Protein AF-A0A842SWD6-F1 (afdb_monomer_lite)

Foldseek 3Di:
DDPDALLQLVVVVLVPDDLVRSCVVVVHDSVVSVVSVVVLVVCCVPPNNCVSCVVRVNNVVVVVVVVVVVVCVVVVHDPVRVVVVVVVVVVCVVVVNPDPVVVVCVVVVVCVVVVHDPVRVVVVVVVQVVCCVVVVDDPVVVVVVVVVVVVVVVVVVVVVVVVVVVVVVVVVVVVVVCVVVVHDPVNVVVVVVVQVVCVVVVHHPVNVVVVVVVLVVCVVVVDDPVVVVVVVVVVVVVVVVVVVVVVVVVVVVVVVVVVVVVVVVVVVVVVVVVVVVVVVVVCVVVVNDPVNVVVVLVVLQVVCVVVVHDSVRSVVVVVVCVVPVPDLPPDVNVVVVVVVVVVVVVVVVVVVVVVVVVVVVVVVVVVVVVVVVVVVCVVVVNDPVNVVVVVVVCVVVVNDPVVVVVVVVVVVVVVVVVVVVVVVVVVVVVVVVVVVVVVVVVVVVVVVVVVVVVVVVVVVVVVVVVVVVVVVVLVCQCPVCPHHPVVVVVVVVVVVVVVVVVVVVVVVVVVVVVVVVVVVVVVVVVVVVVVVVVVVVVVVVVVVPCVLQVLVVCVVVVHDDDPLSVLSSVLVVLVVVLVVCVVPHDNVVSVVSVVVSVVSVVVSVVVVD

Sequence (609 aa):
MTRVSHAQALQLLLSGHTITEVADMLGVSRTLVYNRRKDFIECAEREGISVAAEQYDLDETFDDLMELSRLLKINELSVRDAKRGAELVAVMEEAEVKDPEDFMSVVIGEAQKRDLSGEEVTKYAKVLKEVEAETGKSYSQLLEEIKDYEEKHKDLEKTTILLEEQVHAVRSELEKSLDDAEVTKERLEDYISIRDNLRDYGISFEELEQLENVLSNVNDIGHDTVEIIDFYGQSKALQESLESNTKKNERLKERNEALLKENTELEEKLEQNLELRTAVKSHLEAGIEAGEVLDIVKTVKNMGEVLDLDERAAINRFITDVKTEYNERSGFTFQIRELKEIQRVLKEKNSLMKERLEVLEEVLDDRNRAVESLRRLEVLGVQDSELIEWKELLEEQEYDITSFRAEVIKLGSMYELVEEKTSYISELEARENQLESSIQELKNRISALQATLDILRESIESETEKIRAVVDDFERYFTSPETGFKSRSRRIVDDIVANLTIILQETRSEWDEDLEALENTVEKVLQETDRILANAYSGGRLVGRFHSLEPIFKLLREEPVQKTEALIGVLTMLAYIKIWLGKNYSNELAESCDIVIERLTRDLGEFYQ

Secondary structure (DSSP, 8-state):
-----HHHHHHHHHTT--HHHHHHHHT--HHHHHHHHHHHHHHHHHH-HHHHHHHTT-HHHHHHHHHHHHHHHHTT--HHHHHHHHHHHHHHHHTT-S-HHHHHHHHHHHHHHTT--HHHHHHHHHHHHHHHHHH---HHHHHHHHHHHHHHHHHHHHHHHHHHHHHHHHHHHHHHHHHHTT--HHHHHHHHHHHHHHHHTT--GGGHHHHHHHHHHHHHTT--HHHHHHHHHHHHHHHHHHHHHHHHHHHHHHHHHHHHHHHHHHHHHHHHHHHHHHHHHHHHHTT--HHHHHHHHHHHHHHHHHTT--HHHHHHHHHHHHHHTS-TTTSHHHHHHHHHHHHHHHHHHHHHHHHHHHHHHHHHHHHHHHHHHHHHHHHTT--HHHHHHHHHHHHHTT--HHHHHHHHHHHHHHHHHHHHHHHHHHHHHHHHHHHHHHHHHHHHHHHHHHHHHHHHHHHHHHHHHHHHHHHHHHHHHHH-TTTSHHHHHHHHHHHHHHHHHHHHHHHHHHHHHHHHHHHHHHHHHHHHHHHHHHHHHHHHHHTSSSGGGHHHHHHHTT----HHHHHHHHHHHHHHHHHHHHHHS-HHHHHHHHHHHHHHHHHHHHT--

Structure (mmCIF, N/CA/C/O backbone):
data_AF-A0A842SWD6-F1
#
_entry.id   AF-A0A842SWD6-F1
#
loop_
_atom_site.group_PDB
_atom_site.id
_atom_site.type_symbol
_atom_site.label_atom_id
_atom_site.label_alt_id
_atom_site.label_comp_id
_atom_site.label_asym_id
_atom_site.label_entity_id
_atom_site.label_seq_id
_atom_site.pdbx_PDB_ins_code
_atom_site.Cartn_x
_atom_site.Cartn_y
_atom_site.Cartn_z
_atom_site.occupancy
_atom_site.B_iso_or_equiv
_atom_site.auth_seq_id
_atom_site.auth_comp_id
_atom_site.auth_asym_id
_atom_site.auth_atom_id
_atom_site.pdbx_PDB_model_num
ATOM 1 N N . MET A 1 1 ? -55.362 -32.159 61.800 1.00 51.50 1 MET A N 1
ATOM 2 C CA . MET A 1 1 ? -54.518 -30.956 61.944 1.00 51.50 1 MET A CA 1
ATOM 3 C C . MET A 1 1 ? -53.283 -31.360 62.724 1.00 51.50 1 MET A C 1
ATOM 5 O O . MET A 1 1 ? -53.363 -31.550 63.932 1.00 51.50 1 MET A O 1
ATOM 9 N N . THR A 1 2 ? -52.194 -31.627 62.015 1.00 51.25 2 THR A N 1
ATOM 10 C CA . THR A 1 2 ? -50.876 -31.926 62.583 1.00 51.25 2 THR A CA 1
ATOM 11 C C . THR A 1 2 ? -50.412 -30.717 63.396 1.00 51.25 2 THR A C 1
ATOM 13 O O . THR A 1 2 ? -50.394 -29.595 62.894 1.00 51.25 2 THR A O 1
ATOM 16 N N . ARG A 1 3 ? -50.123 -30.911 64.688 1.00 69.50 3 ARG A N 1
ATOM 17 C CA . ARG A 1 3 ? -49.541 -29.860 65.532 1.00 69.50 3 ARG A CA 1
ATOM 18 C C . ARG A 1 3 ? -48.086 -29.685 65.105 1.00 69.50 3 ARG A C 1
ATOM 20 O O . ARG A 1 3 ? -47.245 -30.474 65.510 1.00 69.50 3 ARG A O 1
ATOM 27 N N . VAL A 1 4 ? -47.820 -28.683 64.276 1.00 79.75 4 VAL A N 1
ATOM 28 C CA . VAL A 1 4 ? -46.454 -28.247 63.963 1.00 79.75 4 VAL A CA 1
ATOM 29 C C . VAL A 1 4 ? -45.807 -27.741 65.251 1.00 79.75 4 VAL A C 1
ATOM 31 O O . VAL A 1 4 ? -46.389 -26.890 65.939 1.00 79.75 4 VAL A O 1
ATOM 34 N N . SER A 1 5 ? -44.655 -28.309 65.617 1.00 86.69 5 SER A N 1
ATOM 35 C CA . SER A 1 5 ? -43.948 -27.921 66.840 1.00 86.69 5 SER A CA 1
ATOM 36 C C . SER A 1 5 ? -43.297 -26.542 66.673 1.00 86.69 5 SER A C 1
ATOM 38 O O . SER A 1 5 ? -42.984 -26.117 65.560 1.00 86.69 5 SER A O 1
ATOM 40 N N . HIS A 1 6 ? -43.119 -25.816 67.782 1.00 86.00 6 HIS A N 1
ATOM 41 C CA . HIS A 1 6 ? -42.358 -24.560 67.784 1.00 86.00 6 HIS A CA 1
ATOM 42 C C . HIS A 1 6 ? -40.943 -24.773 67.231 1.00 86.00 6 HIS A C 1
ATOM 44 O O . HIS A 1 6 ? -40.514 -24.013 66.366 1.00 86.00 6 HIS A O 1
ATOM 50 N N . ALA A 1 7 ? -40.284 -25.838 67.695 1.00 89.19 7 ALA A N 1
ATOM 51 C CA . ALA A 1 7 ? -38.932 -26.216 67.310 1.00 89.19 7 ALA A CA 1
ATOM 52 C C . ALA A 1 7 ? -38.789 -26.365 65.789 1.00 89.19 7 ALA A C 1
ATOM 54 O O . ALA A 1 7 ? -37.935 -25.727 65.192 1.00 89.19 7 ALA A O 1
ATOM 55 N N . GLN A 1 8 ? -39.699 -27.092 65.128 1.00 90.75 8 GLN A N 1
ATOM 56 C CA . GLN A 1 8 ? -39.644 -27.319 63.676 1.00 90.75 8 GLN A CA 1
ATOM 57 C C . GLN A 1 8 ? -39.716 -26.023 62.859 1.00 90.75 8 GLN A C 1
ATOM 59 O O . GLN A 1 8 ? -38.985 -25.858 61.885 1.00 90.75 8 GLN A O 1
ATOM 64 N N . ALA A 1 9 ? -40.596 -25.094 63.246 1.00 90.75 9 ALA A N 1
ATOM 65 C CA . ALA A 1 9 ? -40.714 -23.814 62.553 1.00 90.75 9 ALA A CA 1
ATOM 66 C C . ALA A 1 9 ? -39.470 -22.937 62.757 1.00 90.75 9 ALA A C 1
ATOM 68 O O . ALA A 1 9 ? -39.031 -22.275 61.822 1.00 90.75 9 ALA A O 1
ATOM 69 N N . LEU A 1 10 ? -38.903 -22.935 63.965 1.00 92.06 10 LEU A N 1
ATOM 70 C CA . LEU A 1 10 ? -37.714 -22.148 64.289 1.00 92.06 10 LEU A CA 1
ATOM 71 C C . LEU A 1 10 ? -36.443 -22.737 63.667 1.00 92.06 10 LEU A C 1
ATOM 73 O O . LEU A 1 10 ? -35.631 -21.979 63.149 1.00 92.06 10 LEU A O 1
ATOM 77 N N . GLN A 1 11 ? -36.309 -24.062 63.634 1.00 90.31 11 GLN A N 1
ATOM 78 C CA . GLN A 1 11 ? -35.175 -24.752 63.026 1.00 90.31 11 GLN A CA 1
ATOM 79 C C . GLN A 1 11 ? -35.093 -24.452 61.526 1.00 90.31 11 GLN A C 1
ATOM 81 O O . GLN A 1 11 ? -34.047 -24.031 61.049 1.00 90.31 11 GLN A O 1
ATOM 86 N N . LEU A 1 12 ? -36.217 -24.526 60.799 1.00 90.50 12 LEU A N 1
ATOM 87 C CA . LEU A 1 12 ? -36.246 -24.161 59.377 1.00 90.50 12 LEU A CA 1
ATOM 88 C C . LEU A 1 12 ? -35.916 -22.678 59.135 1.00 90.50 12 LEU A C 1
ATOM 90 O O . LEU A 1 12 ? -35.254 -22.353 58.151 1.00 90.50 12 LEU A O 1
ATOM 94 N N . LEU A 1 13 ? -36.340 -21.775 60.026 1.00 89.69 13 LEU A N 1
ATOM 95 C CA . LEU A 1 13 ? -35.964 -20.358 59.941 1.00 89.69 13 LEU A CA 1
ATOM 96 C C . LEU A 1 13 ? -34.459 -20.152 60.175 1.00 89.69 13 LEU A C 1
ATOM 98 O O . LEU A 1 13 ? -33.843 -19.345 59.482 1.00 89.69 13 LEU A O 1
ATOM 102 N N . LEU A 1 14 ? -33.865 -20.873 61.130 1.00 87.00 14 LEU A N 1
ATOM 103 C CA . LEU A 1 14 ? -32.426 -20.825 61.413 1.00 87.00 14 LEU A CA 1
ATOM 104 C C . LEU A 1 14 ? -31.590 -21.456 60.292 1.00 87.00 14 LEU A C 1
ATOM 106 O O . LEU A 1 14 ? -30.485 -20.991 60.034 1.00 87.00 14 LEU A O 1
ATOM 110 N N . SER A 1 15 ? -32.141 -22.426 59.557 1.00 84.75 15 SER A N 1
ATOM 111 C CA . SER A 1 15 ? -31.543 -22.974 58.330 1.00 84.75 15 SER A CA 1
ATOM 112 C C . SER A 1 15 ? -31.596 -22.018 57.127 1.00 84.75 15 SER A C 1
ATOM 114 O O . SER A 1 15 ? -31.130 -22.372 56.049 1.00 84.75 15 SER A O 1
ATOM 116 N N . GLY A 1 16 ? -32.147 -20.808 57.287 1.00 86.19 16 GLY A N 1
ATOM 117 C CA . GLY A 1 16 ? -32.142 -19.762 56.260 1.00 86.19 16 GLY A CA 1
ATOM 118 C C . GLY A 1 16 ? -33.404 -19.683 55.399 1.00 86.19 16 GLY A C 1
ATOM 119 O O . GLY A 1 16 ? -33.465 -18.835 54.509 1.00 86.19 16 GLY A O 1
ATOM 120 N N . HIS A 1 17 ? -34.427 -20.501 55.666 1.00 90.88 17 HIS A N 1
ATOM 121 C CA . HIS A 1 17 ? -35.691 -20.419 54.936 1.00 90.88 17 HIS A CA 1
ATOM 122 C C . HIS A 1 17 ? -36.494 -19.177 55.322 1.00 90.88 17 HIS A C 1
ATOM 124 O O . HIS A 1 17 ? -36.573 -18.773 56.486 1.00 90.88 17 HIS A O 1
ATOM 130 N N . THR A 1 18 ? -37.157 -18.574 54.341 1.00 92.75 18 THR A N 1
ATOM 131 C CA . THR A 1 18 ? -38.044 -17.436 54.587 1.00 92.75 18 THR A CA 1
ATOM 132 C C . THR A 1 18 ? -39.319 -17.877 55.308 1.00 92.75 18 THR A C 1
ATOM 134 O O . THR A 1 18 ? -39.769 -19.014 55.195 1.00 92.75 18 THR A O 1
ATOM 137 N N . ILE A 1 19 ? -39.989 -16.948 56.000 1.00 90.44 19 ILE A N 1
ATOM 138 C CA . ILE A 1 19 ? -41.281 -17.213 56.669 1.00 90.44 19 ILE A CA 1
ATOM 139 C C . ILE A 1 19 ? -42.306 -17.836 55.706 1.00 90.44 19 ILE A C 1
ATOM 141 O O . ILE A 1 19 ? -43.120 -18.660 56.119 1.00 90.44 19 ILE A O 1
ATOM 145 N N . THR A 1 20 ? -42.274 -17.436 54.433 1.00 92.75 20 THR A N 1
ATOM 146 C CA . THR A 1 20 ? -43.149 -17.977 53.390 1.00 92.75 20 THR A CA 1
ATOM 147 C C . THR A 1 20 ? -42.819 -19.434 53.083 1.00 92.75 20 THR A C 1
ATOM 149 O O . THR A 1 20 ? -43.714 -20.267 53.148 1.00 92.75 20 THR A O 1
ATOM 152 N N . GLU A 1 21 ? -41.549 -19.750 52.828 1.00 92.69 21 GLU A N 1
ATOM 153 C CA . GLU A 1 21 ? -41.100 -21.117 52.531 1.00 92.69 21 GLU A CA 1
ATOM 154 C C . GLU A 1 21 ? -41.374 -22.063 53.700 1.00 92.69 21 GLU A C 1
ATOM 156 O O . GLU A 1 21 ? -41.875 -23.163 53.501 1.00 92.69 21 GLU A O 1
ATOM 161 N N . VAL A 1 22 ? -41.122 -21.617 54.934 1.00 93.06 22 VAL A N 1
ATOM 162 C CA . VAL A 1 22 ? -41.421 -22.397 56.144 1.00 93.06 22 VAL A CA 1
ATOM 163 C C . VAL A 1 22 ? -42.921 -22.645 56.294 1.00 93.06 22 VAL A C 1
ATOM 165 O O . VAL A 1 22 ? -43.332 -23.751 56.645 1.00 93.06 22 VAL A O 1
ATOM 168 N N . ALA A 1 23 ? -43.756 -21.641 56.014 1.00 92.25 23 ALA A N 1
ATOM 169 C CA . ALA A 1 23 ? -45.207 -21.794 56.057 1.00 92.25 23 ALA A CA 1
ATOM 170 C C . ALA A 1 23 ? -45.705 -22.817 55.024 1.00 92.25 23 ALA A C 1
ATOM 172 O O . ALA A 1 23 ? -46.533 -23.666 55.363 1.00 92.25 23 ALA A O 1
A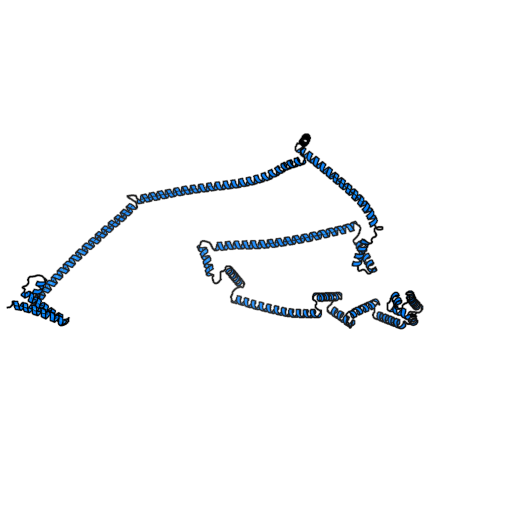TOM 173 N N . ASP A 1 24 ? -45.154 -22.775 53.809 1.00 92.50 24 ASP A N 1
ATOM 174 C CA . ASP A 1 24 ? -45.498 -23.689 52.720 1.00 92.50 24 ASP A CA 1
ATOM 175 C C . ASP A 1 24 ? -44.999 -25.120 53.006 1.00 92.50 24 ASP A C 1
ATOM 177 O O . ASP A 1 24 ? -45.774 -26.070 52.888 1.00 92.50 24 ASP A O 1
ATOM 181 N N . MET A 1 25 ? -43.756 -25.282 53.481 1.00 93.50 25 MET A N 1
ATOM 182 C CA . MET A 1 25 ? -43.168 -26.581 53.848 1.00 93.50 25 MET A CA 1
ATOM 183 C C . MET A 1 25 ? -43.916 -27.276 54.992 1.00 93.50 25 MET A C 1
ATOM 185 O O . MET A 1 25 ? -44.077 -28.496 54.982 1.00 93.50 25 MET A O 1
ATOM 189 N N . LEU A 1 26 ? -44.386 -26.513 55.984 1.00 93.38 26 LEU A N 1
ATOM 190 C CA . LEU A 1 26 ? -45.081 -27.053 57.158 1.00 93.38 26 LEU A CA 1
ATOM 191 C C . LEU A 1 26 ? -46.610 -27.108 56.990 1.00 93.38 26 LEU A C 1
ATOM 193 O O . LEU A 1 26 ? -47.302 -27.635 57.865 1.00 93.38 26 LEU A O 1
ATOM 197 N N . GLY A 1 27 ? -47.155 -26.565 55.895 1.00 92.38 27 GLY A N 1
ATOM 198 C CA . GLY A 1 27 ? -48.597 -26.501 55.643 1.00 92.38 27 GLY A CA 1
ATOM 199 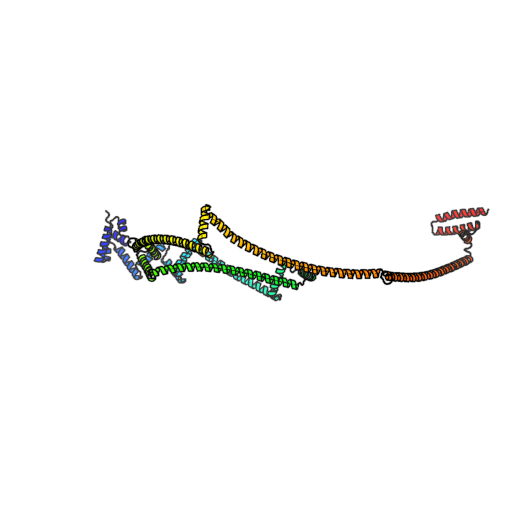C C . GLY A 1 27 ? -49.359 -25.643 56.662 1.00 92.38 27 GLY A C 1
ATOM 200 O O . GLY A 1 27 ? -50.463 -26.004 57.079 1.00 92.38 27 GLY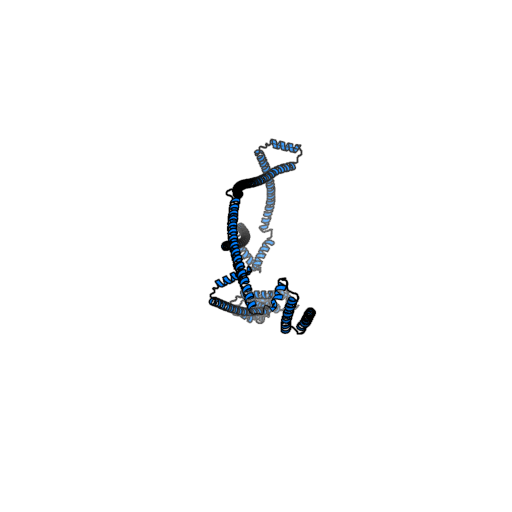 A O 1
ATOM 201 N N . VAL A 1 28 ? -48.768 -24.528 57.104 1.00 93.31 28 VAL A N 1
ATOM 202 C CA . VAL A 1 28 ? -49.330 -23.615 58.118 1.00 93.31 28 VAL A CA 1
ATOM 203 C C . VAL A 1 28 ? -49.445 -22.182 57.602 1.00 93.31 28 VAL A C 1
ATOM 205 O O . VAL A 1 28 ? -48.941 -21.837 56.542 1.00 93.31 28 VAL A O 1
ATOM 208 N N . SER A 1 29 ? -50.119 -21.304 58.350 1.00 93.62 29 SER A N 1
ATOM 209 C CA . SER A 1 29 ? -50.189 -19.890 57.973 1.00 93.62 29 SER A CA 1
ATOM 210 C C . SER A 1 29 ? -48.869 -19.164 58.257 1.00 93.62 29 SER A C 1
ATOM 212 O O . SER A 1 29 ? -48.218 -19.392 59.278 1.00 93.62 29 SER A O 1
ATOM 214 N N . ARG A 1 30 ? -48.515 -18.199 57.399 1.00 94.06 30 ARG A N 1
ATOM 215 C CA . ARG A 1 30 ? -47.364 -17.298 57.611 1.00 94.06 30 ARG A CA 1
ATOM 216 C C . ARG A 1 30 ? -47.441 -16.566 58.951 1.00 94.06 30 ARG A C 1
ATOM 218 O O . ARG A 1 30 ? -46.427 -16.377 59.612 1.00 94.06 30 ARG A O 1
ATOM 225 N N . THR A 1 31 ? -48.652 -16.197 59.376 1.00 93.00 31 THR A N 1
ATOM 226 C CA . THR A 1 31 ? -48.907 -15.579 60.685 1.00 93.00 31 THR A CA 1
ATOM 227 C C . THR A 1 31 ? -48.502 -16.496 61.833 1.00 93.00 31 THR A C 1
ATOM 229 O O . THR A 1 31 ? -47.949 -16.016 62.816 1.00 93.00 31 THR A O 1
ATOM 232 N N . LEU A 1 32 ? -48.737 -17.809 61.714 1.00 90.94 32 LEU A N 1
ATOM 233 C CA . LEU A 1 32 ? -48.304 -18.759 62.732 1.00 90.94 32 LEU A CA 1
ATOM 234 C C . LEU A 1 32 ? -46.775 -18.787 62.814 1.00 90.94 32 LEU A C 1
ATOM 236 O O . LEU A 1 32 ? -46.245 -18.586 63.896 1.00 90.94 32 LEU A O 1
ATOM 240 N N . VAL A 1 33 ? -46.069 -18.953 61.691 1.00 92.50 33 VAL A N 1
ATOM 241 C CA . VAL A 1 33 ? -44.590 -18.959 61.656 1.00 92.50 33 VAL A CA 1
ATOM 242 C C . VAL A 1 33 ? -44.010 -17.650 62.209 1.00 92.50 33 VAL A C 1
ATOM 244 O O . VAL A 1 33 ? -43.080 -17.674 63.013 1.00 92.50 33 VAL A O 1
ATOM 247 N N . TYR A 1 34 ? -44.602 -16.508 61.848 1.00 93.88 34 TYR A N 1
ATOM 248 C CA . TYR A 1 34 ? -44.218 -15.199 62.377 1.00 93.88 34 TYR A CA 1
ATOM 249 C C . TYR A 1 34 ? -44.384 -15.113 63.898 1.00 93.88 34 TYR A C 1
ATOM 251 O O . TYR A 1 34 ? -43.458 -14.689 64.585 1.00 93.88 34 TYR A O 1
ATOM 259 N N . ASN A 1 35 ? -45.532 -15.544 64.432 1.00 92.44 35 ASN A N 1
ATOM 260 C CA . ASN A 1 35 ? -45.774 -15.539 65.875 1.00 92.44 35 ASN A CA 1
ATOM 261 C C . ASN A 1 35 ? -44.784 -16.454 66.598 1.00 92.44 35 ASN A C 1
ATOM 263 O O . ASN A 1 35 ? -44.198 -16.039 67.583 1.00 92.44 35 ASN A O 1
ATOM 267 N N . ARG A 1 36 ? -44.504 -17.645 66.057 1.00 92.44 36 ARG A N 1
ATOM 268 C CA . ARG A 1 36 ? -43.525 -18.581 66.633 1.00 92.44 36 ARG A CA 1
ATOM 269 C C . ARG A 1 36 ? -42.117 -17.970 66.704 1.00 92.44 36 ARG A C 1
ATOM 271 O O . ARG A 1 36 ? -41.463 -18.091 67.734 1.00 92.44 36 ARG A O 1
ATOM 278 N N . ARG A 1 37 ? -41.676 -17.270 65.648 1.00 93.75 37 ARG A N 1
ATOM 279 C CA . ARG A 1 37 ? -40.420 -16.493 65.637 1.00 93.75 37 ARG A CA 1
ATOM 280 C C . ARG A 1 37 ? -40.438 -15.369 66.670 1.00 93.75 37 ARG A C 1
ATOM 282 O O . ARG A 1 37 ? -39.451 -15.158 67.365 1.00 93.75 37 ARG A O 1
ATOM 289 N N . LYS A 1 38 ? -41.546 -14.633 66.743 1.00 94.38 38 LYS A N 1
ATOM 290 C CA . LYS A 1 38 ? -41.716 -13.520 67.675 1.00 94.38 38 LYS A CA 1
ATOM 291 C C . LYS A 1 38 ? -41.654 -13.999 69.130 1.00 94.38 38 LYS A C 1
ATOM 293 O O . LYS A 1 38 ? -40.914 -13.413 69.907 1.00 94.38 38 LYS A O 1
ATOM 298 N N . ASP A 1 39 ? -42.347 -15.087 69.460 1.00 93.88 39 ASP A N 1
ATOM 299 C CA . ASP A 1 39 ? -42.360 -15.690 70.798 1.00 93.88 39 ASP A CA 1
ATOM 300 C C . ASP A 1 39 ? -40.949 -16.129 71.237 1.00 93.88 39 ASP A C 1
ATOM 302 O O . ASP A 1 39 ? -40.580 -15.981 72.403 1.00 93.88 39 ASP A O 1
ATOM 306 N N . PHE A 1 40 ? -40.140 -16.641 70.299 1.00 94.12 40 PHE A N 1
ATOM 307 C CA . PHE A 1 40 ? -38.735 -16.976 70.548 1.00 94.12 40 PHE A CA 1
ATOM 308 C C . PHE A 1 40 ? -37.889 -15.730 70.833 1.00 94.12 40 PHE A C 1
ATOM 310 O O . PHE A 1 40 ? -37.151 -15.708 71.813 1.00 94.12 40 PHE A O 1
ATOM 317 N N . ILE A 1 41 ? -38.021 -14.676 70.019 1.00 93.31 41 ILE A N 1
ATOM 318 C CA . ILE A 1 41 ? -37.285 -13.414 70.208 1.00 93.31 41 ILE A CA 1
ATOM 319 C C . ILE A 1 41 ? -37.648 -12.769 71.550 1.00 93.31 41 ILE A C 1
ATOM 321 O O . ILE A 1 41 ? -36.754 -12.405 72.306 1.00 93.31 41 ILE A O 1
ATOM 325 N N . GLU A 1 42 ? -38.939 -12.678 71.880 1.00 93.44 42 GLU A N 1
ATOM 326 C CA . GLU A 1 42 ? -39.396 -12.095 73.150 1.00 93.44 42 GLU A CA 1
ATOM 327 C C . GLU A 1 42 ? -38.873 -12.882 74.363 1.00 93.44 42 GLU A C 1
ATOM 329 O O . GLU A 1 42 ? -38.508 -12.296 75.382 1.00 93.44 42 GLU A O 1
ATOM 334 N N . CYS A 1 43 ? -38.801 -14.212 74.258 1.00 92.38 43 CYS A N 1
ATOM 335 C CA . CYS A 1 43 ? -38.194 -15.059 75.281 1.00 92.38 43 CYS A CA 1
ATOM 336 C C . CYS A 1 43 ? -36.676 -14.826 75.386 1.00 92.38 43 CYS A C 1
ATOM 338 O O . CYS A 1 43 ? -36.171 -14.610 76.487 1.00 92.38 43 CYS A O 1
ATOM 340 N N . ALA A 1 44 ? -35.964 -14.777 74.256 1.00 91.44 44 ALA A N 1
ATOM 341 C CA . ALA A 1 44 ? -34.523 -14.539 74.216 1.00 91.44 44 ALA A CA 1
ATOM 342 C C . ALA A 1 44 ? -34.132 -13.158 74.771 1.00 91.44 44 ALA A C 1
ATOM 344 O O . ALA A 1 44 ? -33.123 -13.041 75.463 1.00 91.44 44 ALA A O 1
ATOM 345 N N . GLU A 1 45 ? -34.934 -12.121 74.516 1.00 91.62 45 GLU A N 1
ATOM 346 C CA . GLU A 1 45 ? -34.734 -10.775 75.071 1.00 91.62 45 GLU A CA 1
ATOM 347 C C . GLU A 1 45 ? -35.001 -10.720 76.581 1.00 91.62 45 GLU A C 1
ATOM 349 O O . GLU A 1 45 ? -34.306 -10.006 77.307 1.00 91.62 45 GLU A O 1
ATOM 354 N N . ARG A 1 46 ? -36.003 -11.467 77.066 1.00 94.38 46 ARG A N 1
ATOM 355 C CA . ARG A 1 46 ? -36.406 -11.460 78.479 1.00 94.38 46 ARG A CA 1
ATOM 356 C C . ARG A 1 46 ? -35.492 -12.301 79.367 1.00 94.38 46 ARG A C 1
ATOM 358 O O . ARG A 1 46 ? -35.181 -11.883 80.479 1.00 94.38 46 ARG A O 1
ATOM 365 N N . GLU A 1 47 ? -35.127 -13.493 78.911 1.00 93.38 47 GLU A N 1
ATOM 366 C CA . GLU A 1 47 ? -34.499 -14.540 79.735 1.00 93.38 47 GLU A CA 1
ATOM 367 C C . GLU A 1 47 ? -33.087 -14.904 79.263 1.00 93.38 47 GLU A C 1
ATOM 369 O O . GLU A 1 47 ? -32.350 -15.587 79.972 1.00 93.38 47 GLU A O 1
ATOM 374 N N . GLY A 1 48 ? -32.674 -14.387 78.105 1.00 90.31 48 GLY A N 1
ATOM 375 C CA . GLY A 1 48 ? -31.415 -14.720 77.456 1.00 90.31 48 GLY A CA 1
ATOM 376 C C . GLY A 1 48 ? -31.583 -15.812 76.400 1.00 90.31 48 GLY A C 1
ATOM 377 O O . GLY A 1 48 ? -32.423 -16.704 76.502 1.00 90.31 48 GLY A O 1
ATOM 378 N N . ILE A 1 49 ? -30.741 -15.749 75.368 1.00 90.19 49 ILE A N 1
ATOM 379 C CA . ILE A 1 49 ? -30.835 -16.623 74.192 1.00 90.19 49 ILE A CA 1
ATOM 380 C C . ILE A 1 49 ? -30.603 -18.110 74.510 1.00 90.19 49 ILE A C 1
ATOM 382 O O . ILE A 1 49 ? -31.216 -18.959 73.877 1.00 90.19 49 ILE A O 1
ATOM 386 N N . SER A 1 50 ? -29.789 -18.423 75.524 1.00 89.62 50 SER A N 1
ATOM 387 C CA . SER A 1 50 ? -29.530 -19.803 75.964 1.00 89.62 50 SER A CA 1
ATOM 388 C C . SER A 1 50 ? -30.760 -20.434 76.627 1.00 89.62 50 SER A C 1
ATOM 390 O O . SER A 1 50 ? -31.112 -21.561 76.298 1.00 89.62 50 SER A O 1
ATOM 392 N N . VAL A 1 51 ? -31.469 -19.683 77.480 1.00 90.75 51 VAL A N 1
ATOM 393 C CA . VAL A 1 51 ? -32.712 -20.145 78.124 1.00 90.75 51 VAL A CA 1
ATOM 394 C C . VAL A 1 51 ? -33.827 -20.297 77.089 1.00 90.75 51 VAL A C 1
ATOM 396 O O . VAL A 1 51 ? -34.577 -21.269 77.116 1.00 90.75 51 VAL A O 1
ATOM 399 N N . ALA A 1 52 ? -33.902 -19.376 76.123 1.00 91.38 52 ALA A N 1
ATOM 400 C CA . ALA A 1 52 ? -34.836 -19.489 75.009 1.00 91.38 52 ALA A CA 1
ATOM 401 C C . ALA A 1 52 ? -34.532 -20.701 74.112 1.00 91.38 52 ALA A C 1
ATOM 403 O O . ALA A 1 52 ? -35.457 -21.392 73.696 1.00 91.38 52 ALA A O 1
ATOM 404 N N . ALA A 1 53 ? -33.261 -20.989 73.820 1.00 90.94 53 ALA A N 1
ATOM 405 C CA . ALA A 1 53 ? -32.885 -22.164 73.038 1.00 90.94 53 ALA A CA 1
ATOM 406 C C . ALA A 1 53 ? -33.332 -23.465 73.725 1.00 90.94 53 ALA A C 1
ATOM 408 O O . ALA A 1 53 ? -33.988 -24.281 73.087 1.00 90.94 53 ALA A O 1
ATOM 409 N N . GLU A 1 54 ? -33.096 -23.604 75.032 1.00 90.94 54 GLU A N 1
ATOM 410 C CA . GLU A 1 54 ? -33.552 -24.760 75.820 1.00 90.94 54 GLU A CA 1
ATOM 411 C C . GLU A 1 54 ? -35.090 -24.852 75.874 1.00 90.94 54 GLU A C 1
ATOM 413 O O . GLU A 1 54 ? -35.665 -25.921 75.691 1.00 90.94 54 GLU A O 1
ATOM 418 N N . GLN A 1 55 ? -35.791 -23.726 76.053 1.00 91.75 55 GLN A N 1
ATOM 419 C CA . GLN A 1 55 ? -37.257 -23.703 76.137 1.00 91.75 55 GLN A CA 1
ATOM 420 C C . GLN A 1 55 ? -37.958 -24.112 74.828 1.00 91.75 55 GLN A C 1
ATOM 422 O O . GLN A 1 55 ? -39.107 -24.570 74.856 1.00 91.75 55 GLN A O 1
ATOM 427 N N . TYR A 1 56 ? -37.306 -23.907 73.684 1.00 91.88 56 TYR A N 1
ATOM 428 C CA . TYR A 1 56 ? -37.868 -24.177 72.361 1.00 91.88 56 TYR A CA 1
ATOM 429 C C . TYR A 1 56 ? -37.228 -25.383 71.649 1.00 91.88 56 TYR A C 1
ATOM 431 O O . TYR A 1 56 ? -37.496 -25.550 70.458 1.00 91.88 56 TYR A O 1
ATOM 439 N N . ASP A 1 57 ? -36.461 -26.222 72.361 1.00 91.31 57 ASP A N 1
ATOM 440 C CA . ASP A 1 57 ? -35.719 -27.385 71.832 1.00 91.31 57 ASP A CA 1
ATOM 441 C C . ASP A 1 57 ? -34.786 -27.009 70.653 1.00 91.31 57 ASP A C 1
ATOM 443 O O . ASP A 1 57 ? -34.848 -27.593 69.569 1.00 91.31 57 ASP A O 1
ATOM 447 N N . LEU A 1 58 ? -33.976 -25.959 70.832 1.00 90.56 58 LEU A N 1
ATOM 448 C CA . LEU A 1 58 ? -32.985 -25.444 69.868 1.00 90.56 58 LEU A CA 1
ATOM 449 C C . LEU A 1 58 ? -31.567 -25.385 70.457 1.00 90.56 58 LEU A C 1
ATOM 451 O O . LEU A 1 58 ? -30.705 -24.686 69.924 1.00 90.56 58 LEU A O 1
ATOM 455 N N . ASP A 1 59 ? -31.340 -26.070 71.570 1.00 89.12 59 ASP A N 1
ATOM 456 C CA . ASP A 1 59 ? -30.074 -26.150 72.293 1.00 89.12 59 ASP A CA 1
ATOM 457 C C . ASP A 1 59 ? -28.920 -26.604 71.387 1.00 89.12 59 ASP A C 1
ATOM 459 O O . ASP A 1 59 ? -27.921 -25.893 71.298 1.00 89.12 59 ASP A O 1
ATOM 463 N N . GLU A 1 60 ? -29.099 -27.673 70.604 1.00 88.44 60 GLU A N 1
ATOM 464 C CA . GLU A 1 60 ? -28.068 -28.157 69.666 1.00 88.44 60 GLU A CA 1
ATOM 465 C C . GLU A 1 60 ? -27.684 -27.097 68.614 1.00 88.44 60 GLU A C 1
ATOM 467 O O . GLU A 1 60 ? -26.513 -26.784 68.420 1.00 88.44 60 GLU A O 1
ATOM 472 N N . THR A 1 61 ? -28.674 -26.472 67.962 1.00 87.12 61 THR A N 1
ATOM 473 C CA . THR A 1 61 ? -28.419 -25.449 66.927 1.00 87.12 61 THR A CA 1
ATOM 474 C C . THR A 1 61 ? -27.801 -24.180 67.517 1.00 87.12 61 THR A C 1
ATOM 476 O O . THR A 1 61 ? -27.014 -23.495 66.861 1.00 87.12 61 THR A O 1
ATOM 479 N N . PHE A 1 62 ? -28.171 -23.828 68.748 1.00 87.31 62 PHE A N 1
ATOM 480 C CA . PHE A 1 62 ? -27.579 -22.699 69.450 1.00 87.31 62 PHE A CA 1
ATOM 481 C C . PHE A 1 62 ? -26.111 -22.961 69.801 1.00 87.31 62 PHE A C 1
ATOM 483 O O . PHE A 1 62 ? -25.278 -22.080 69.575 1.00 87.31 62 PHE A O 1
ATOM 490 N N . ASP A 1 63 ? -25.790 -24.158 70.291 1.00 88.94 63 ASP A N 1
ATOM 491 C CA . ASP A 1 63 ? -24.419 -24.566 70.593 1.00 88.94 63 ASP A CA 1
ATOM 492 C C . ASP A 1 63 ? -23.544 -24.565 69.330 1.00 88.94 63 ASP A C 1
ATOM 494 O O . ASP A 1 63 ? -22.454 -23.985 69.354 1.00 88.94 63 ASP A O 1
ATOM 498 N N . ASP A 1 64 ? -24.055 -25.069 68.200 1.00 88.81 64 ASP A N 1
ATOM 499 C CA . ASP A 1 64 ? -23.373 -25.018 66.898 1.00 88.81 64 ASP A CA 1
ATOM 500 C C . ASP A 1 64 ? -23.075 -23.572 66.458 1.00 88.81 64 ASP A C 1
ATOM 502 O O . ASP A 1 64 ? -21.962 -23.240 66.035 1.00 88.81 64 ASP A O 1
ATOM 506 N N . LEU A 1 65 ? -24.055 -22.667 66.583 1.00 87.31 65 LEU A N 1
ATOM 507 C CA . LEU A 1 65 ? -23.888 -21.250 66.236 1.00 87.31 65 LEU A CA 1
ATOM 508 C C . LEU A 1 65 ? -22.911 -20.533 67.178 1.00 87.31 65 LEU A C 1
ATOM 510 O O . LEU A 1 65 ? -22.159 -19.654 66.742 1.00 87.31 65 LEU A O 1
ATOM 514 N N . MET A 1 66 ? -22.900 -20.899 68.459 1.00 86.88 66 MET A N 1
ATOM 515 C CA . MET A 1 66 ? -21.958 -20.373 69.446 1.00 86.88 66 MET A CA 1
ATOM 516 C C . MET A 1 66 ? -20.536 -20.872 69.190 1.00 86.88 66 MET A C 1
ATOM 518 O O . MET A 1 66 ? -19.589 -20.081 69.268 1.00 86.88 66 MET A O 1
ATOM 522 N N . GLU A 1 67 ? -20.368 -22.148 68.842 1.00 91.56 67 GLU A N 1
ATOM 523 C CA . GLU A 1 67 ? -19.079 -22.701 68.443 1.00 91.56 67 GLU A CA 1
ATOM 524 C C . GLU A 1 67 ? -18.569 -22.041 67.159 1.00 91.56 67 GLU A C 1
ATOM 526 O O . GLU A 1 67 ? -17.430 -21.565 67.139 1.00 91.56 67 GLU A O 1
ATOM 531 N N . LEU A 1 68 ? -19.418 -21.897 66.138 1.00 88.56 68 LEU A N 1
ATOM 532 C CA . LEU A 1 68 ? -19.082 -21.172 64.914 1.00 88.56 68 LEU A CA 1
ATOM 533 C C . LEU A 1 68 ? -18.678 -19.726 65.222 1.00 88.56 68 LEU A C 1
ATOM 535 O O . LEU A 1 68 ? -17.629 -19.266 64.774 1.00 88.56 68 LEU A O 1
ATOM 539 N N . SER A 1 69 ? -19.453 -19.008 66.041 1.00 87.38 69 SER A N 1
ATOM 540 C CA . SER A 1 69 ? -19.115 -17.639 66.446 1.00 87.38 69 SER A CA 1
ATOM 541 C C . SER A 1 69 ? -17.769 -17.569 67.172 1.00 87.38 69 SER A C 1
ATOM 543 O O . SER A 1 69 ? -17.022 -16.605 66.977 1.00 87.38 69 SER A O 1
ATOM 545 N N . ARG A 1 70 ? -17.447 -18.565 68.006 1.00 91.38 70 ARG A N 1
ATOM 546 C CA . ARG A 1 70 ? -16.157 -18.665 68.694 1.00 91.38 70 ARG A CA 1
ATOM 547 C C . ARG A 1 70 ? -15.023 -18.906 67.699 1.00 91.38 70 ARG A C 1
ATOM 549 O O . ARG A 1 70 ? -14.007 -18.221 67.792 1.00 91.38 70 ARG A O 1
ATOM 556 N N . LEU A 1 71 ? -15.196 -19.832 66.757 1.00 91.12 71 LEU A N 1
ATOM 557 C CA . LEU A 1 71 ? -14.208 -20.141 65.721 1.00 91.12 71 LEU A CA 1
ATOM 558 C C . LEU A 1 71 ? -13.937 -18.929 64.827 1.00 91.12 71 LEU A C 1
ATOM 560 O O . LEU A 1 71 ? -12.776 -18.593 64.603 1.00 91.12 71 LEU A O 1
ATOM 564 N N . LEU A 1 72 ? -14.979 -18.222 64.389 1.00 90.44 72 LEU A N 1
ATOM 565 C CA . LEU A 1 72 ? -14.829 -16.991 63.611 1.00 90.44 72 LEU A CA 1
ATOM 566 C C . LEU A 1 72 ? -14.056 -15.928 64.392 1.00 90.44 72 LEU A C 1
ATOM 568 O O . LEU A 1 72 ? -13.124 -15.333 63.864 1.00 90.44 72 LEU A O 1
ATOM 572 N N . LYS A 1 73 ? -14.366 -15.754 65.681 1.00 89.81 73 LYS A N 1
ATOM 573 C CA . LYS A 1 73 ? -13.660 -14.797 66.538 1.00 89.81 73 LYS A CA 1
ATOM 574 C C . LYS A 1 73 ? -12.188 -15.158 66.756 1.00 89.81 73 LYS A C 1
ATOM 576 O O . LYS A 1 73 ? -11.357 -14.258 66.759 1.00 89.81 73 LYS A O 1
ATOM 581 N N . ILE A 1 74 ? -11.867 -16.439 66.959 1.00 92.88 74 ILE A N 1
ATOM 582 C CA . ILE A 1 74 ? -10.481 -16.914 67.137 1.00 92.88 74 ILE A CA 1
ATOM 583 C C . ILE A 1 74 ? -9.649 -16.658 65.877 1.00 92.88 74 ILE A C 1
ATOM 585 O O . ILE A 1 74 ? -8.479 -16.310 65.991 1.00 92.88 74 ILE A O 1
ATOM 589 N N . ASN A 1 75 ? -10.258 -16.803 64.700 1.00 88.94 75 ASN A N 1
ATOM 590 C CA . ASN A 1 75 ? -9.593 -16.610 63.412 1.00 88.94 75 ASN A CA 1
ATOM 591 C C . ASN A 1 75 ? -9.718 -15.176 62.867 1.00 88.94 75 ASN A C 1
ATOM 593 O O . ASN A 1 75 ? -9.347 -14.934 61.725 1.00 88.94 75 ASN A O 1
ATOM 597 N N . GLU A 1 76 ? -10.252 -14.236 63.656 1.00 92.06 76 GLU A N 1
ATOM 598 C CA . GLU A 1 76 ? -10.485 -12.840 63.248 1.00 92.06 76 GLU A CA 1
ATOM 599 C C . GLU A 1 76 ? -11.349 -12.694 61.975 1.00 92.06 76 GLU A C 1
ATOM 601 O O . GLU A 1 76 ? -11.237 -11.720 61.233 1.00 92.06 76 GLU A O 1
ATOM 606 N N . LEU A 1 77 ? -12.252 -13.649 61.737 1.00 91.69 77 LEU A N 1
ATOM 607 C CA . LEU A 1 77 ? -13.139 -13.688 60.576 1.00 91.69 77 LEU A CA 1
ATOM 608 C C . LEU A 1 77 ? -14.510 -13.088 60.894 1.00 91.69 77 LEU A C 1
ATOM 610 O O . LEU A 1 77 ? -15.068 -13.271 61.980 1.00 91.69 77 LEU A O 1
ATOM 614 N N . SER A 1 78 ? -15.104 -12.413 59.912 1.00 91.00 78 SER A N 1
ATOM 615 C CA . SER A 1 78 ? -16.502 -11.995 59.980 1.00 91.00 78 SER A CA 1
ATOM 616 C C . SER A 1 78 ? -17.444 -13.092 59.471 1.00 91.00 78 SER A C 1
ATOM 618 O O . SER A 1 78 ? -17.059 -13.996 58.731 1.00 91.00 78 SER A O 1
ATOM 620 N N . VAL A 1 79 ? -18.736 -12.977 59.796 1.00 86.75 79 VAL A N 1
ATOM 621 C CA . VAL A 1 79 ? -19.780 -13.855 59.228 1.00 86.75 79 VAL A CA 1
ATOM 622 C C . VAL A 1 79 ? -19.840 -13.739 57.696 1.00 86.75 79 VAL A C 1
ATOM 624 O O . VAL A 1 79 ? -20.166 -14.707 57.013 1.00 86.75 79 VAL A O 1
ATOM 627 N N . ARG A 1 80 ? -19.490 -12.571 57.133 1.00 86.69 80 ARG A N 1
ATOM 628 C CA . ARG A 1 80 ? -19.408 -12.389 55.676 1.00 86.69 80 ARG A CA 1
ATOM 629 C C . ARG A 1 80 ? -18.253 -13.184 55.071 1.00 86.69 80 ARG A C 1
ATOM 631 O O . ARG A 1 80 ? -18.434 -13.756 54.003 1.00 86.69 80 ARG A O 1
ATOM 638 N N . ASP A 1 81 ? -17.116 -13.258 55.758 1.00 86.50 81 ASP A N 1
ATOM 639 C CA . ASP A 1 81 ? -15.959 -14.037 55.302 1.00 86.50 81 ASP A CA 1
ATOM 640 C C . ASP A 1 81 ? -16.255 -15.535 55.358 1.00 86.50 81 ASP A C 1
ATOM 642 O O . ASP A 1 81 ? -15.967 -16.251 54.405 1.00 86.50 81 ASP A O 1
ATOM 646 N N . ALA A 1 82 ? -16.926 -15.988 56.421 1.00 88.00 82 ALA A N 1
ATOM 647 C CA . ALA A 1 82 ? -17.404 -17.364 56.548 1.00 88.00 82 ALA A CA 1
ATOM 648 C C . ALA A 1 82 ? -18.342 -17.749 55.396 1.00 88.00 82 ALA A C 1
ATOM 650 O O . ALA A 1 82 ? -18.168 -18.789 54.764 1.00 88.00 82 ALA A O 1
ATOM 651 N N . LYS A 1 83 ? -19.309 -16.873 55.092 1.00 86.50 83 LYS A N 1
ATOM 652 C CA . LYS A 1 83 ? -20.238 -17.059 53.974 1.00 86.50 83 LYS A CA 1
ATOM 653 C C . LYS A 1 83 ? -19.492 -17.131 52.641 1.00 86.50 83 LYS A C 1
ATOM 655 O O . LYS A 1 83 ? -19.730 -18.050 51.867 1.00 86.50 83 LYS A O 1
ATOM 660 N N . ARG A 1 84 ? -18.574 -16.196 52.389 1.00 85.38 84 ARG A N 1
ATOM 661 C CA . ARG A 1 84 ? -17.774 -16.172 51.159 1.00 85.38 84 ARG A CA 1
ATOM 662 C C . ARG A 1 84 ? -16.903 -17.420 51.025 1.00 85.38 84 ARG A C 1
ATOM 664 O O . ARG A 1 84 ? -16.785 -17.957 49.933 1.00 85.38 84 ARG A O 1
ATOM 671 N N . GLY A 1 85 ? -16.313 -17.885 52.124 1.00 86.88 85 GLY A N 1
ATOM 672 C CA . GLY A 1 85 ? -15.557 -19.134 52.165 1.00 86.88 85 GLY A CA 1
ATOM 673 C C . GLY A 1 85 ? -16.426 -20.336 51.801 1.00 86.88 85 GLY A C 1
ATOM 674 O O . GLY A 1 85 ? -16.033 -21.126 50.952 1.00 86.88 85 GLY A O 1
ATOM 675 N N . ALA A 1 86 ? -17.633 -20.430 52.366 1.00 86.56 86 ALA A N 1
ATOM 676 C CA . ALA A 1 86 ? -18.581 -21.495 52.042 1.00 86.56 86 ALA A CA 1
ATOM 677 C C . ALA A 1 86 ? -19.021 -21.467 50.567 1.00 86.56 86 ALA A C 1
ATOM 679 O O . ALA A 1 86 ? -19.047 -22.509 49.919 1.00 86.56 86 ALA A O 1
ATOM 680 N N . GLU A 1 87 ? -19.311 -20.286 50.012 1.00 87.44 87 GLU A N 1
ATOM 681 C CA . GLU A 1 87 ? -19.622 -20.122 48.583 1.00 87.44 87 GLU A CA 1
ATOM 682 C C . GLU A 1 87 ? -18.451 -20.564 47.694 1.00 87.44 87 GLU A C 1
ATOM 684 O O . GLU A 1 87 ? -18.649 -21.219 46.675 1.00 87.44 87 GLU A O 1
ATOM 689 N N . LEU A 1 88 ? -17.221 -20.240 48.091 1.00 85.62 88 LEU A N 1
ATOM 690 C CA . LEU A 1 88 ? -16.016 -20.579 47.339 1.00 85.62 88 LEU A CA 1
ATOM 691 C C . LEU A 1 88 ? -15.724 -22.086 47.377 1.00 85.62 88 LEU A C 1
ATOM 693 O O . LEU A 1 88 ? -15.377 -22.661 46.349 1.00 85.62 88 LEU A O 1
ATOM 697 N N . VAL A 1 89 ? -15.938 -22.731 48.528 1.00 87.69 89 VAL A N 1
ATOM 698 C CA . VAL A 1 89 ? -15.874 -24.194 48.662 1.00 87.69 89 VAL A CA 1
ATOM 699 C C . VAL A 1 89 ? -16.942 -24.863 47.799 1.00 87.69 89 VAL A C 1
ATOM 701 O O . VAL A 1 89 ? -16.610 -25.785 47.066 1.00 87.69 89 VAL A O 1
ATOM 704 N N . ALA A 1 90 ? -18.180 -24.362 47.794 1.00 85.81 90 ALA A N 1
ATOM 705 C CA . ALA A 1 90 ? -19.244 -24.911 46.952 1.00 85.81 90 ALA A CA 1
ATOM 706 C C . ALA A 1 90 ? -18.893 -24.847 45.453 1.00 85.81 90 ALA A C 1
ATOM 708 O O . ALA A 1 90 ? -19.066 -25.826 44.733 1.00 85.81 90 ALA A O 1
ATOM 709 N N . VAL A 1 91 ? -18.319 -23.731 44.985 1.00 85.31 91 VAL A N 1
ATOM 710 C CA . VAL A 1 91 ? -17.831 -23.606 43.597 1.00 85.31 91 VAL A CA 1
ATOM 711 C C . VAL A 1 91 ? -16.701 -24.601 43.302 1.00 85.31 91 VAL A C 1
ATOM 713 O O . VAL A 1 91 ? -16.626 -25.150 42.204 1.00 85.31 91 VAL A O 1
ATOM 716 N N . MET A 1 92 ? -15.813 -24.851 44.266 1.00 85.81 92 MET A N 1
ATOM 717 C CA . MET A 1 92 ? -14.736 -25.835 44.124 1.00 85.81 92 MET A CA 1
ATOM 718 C C . MET A 1 92 ? -15.261 -27.274 44.100 1.00 85.81 92 MET A C 1
ATOM 720 O O . MET A 1 92 ? -14.767 -28.082 43.316 1.00 85.81 92 MET A O 1
ATOM 724 N N . GLU A 1 93 ? -16.285 -27.585 44.893 1.00 85.56 93 GLU A N 1
ATOM 725 C CA . GLU A 1 93 ? -16.972 -28.879 44.864 1.00 85.56 93 GLU A CA 1
ATOM 726 C C . GLU A 1 93 ? -17.691 -29.109 43.527 1.00 85.56 93 GLU A C 1
ATOM 728 O O . GLU A 1 93 ? -17.564 -30.188 42.948 1.00 85.56 93 GLU A O 1
ATOM 733 N N . GLU A 1 94 ? -18.378 -28.094 42.988 1.00 86.19 94 GLU A N 1
ATOM 734 C CA . GLU A 1 94 ? -18.977 -28.141 41.643 1.00 86.19 94 GLU A CA 1
ATOM 735 C C . GLU A 1 94 ? -17.928 -28.360 40.543 1.00 86.19 94 GLU A C 1
ATOM 737 O O . GLU A 1 94 ? -18.208 -29.007 39.533 1.00 86.19 94 GLU A O 1
ATOM 742 N N . ALA A 1 95 ? -16.710 -27.854 40.747 1.00 81.94 95 ALA A N 1
ATOM 743 C CA . ALA A 1 95 ? -15.563 -28.070 39.870 1.00 81.94 95 ALA A CA 1
ATOM 744 C C . ALA A 1 95 ? -14.816 -29.396 40.139 1.00 81.94 95 ALA A C 1
ATOM 746 O O . ALA A 1 95 ? -13.727 -29.600 39.601 1.00 81.94 95 ALA A O 1
ATOM 747 N N . GLU A 1 96 ? -15.379 -30.291 40.960 1.00 88.19 96 GLU A N 1
ATOM 748 C CA . GLU A 1 96 ? -14.818 -31.598 41.335 1.00 88.19 96 GLU A CA 1
ATOM 749 C C . GLU A 1 96 ? -13.436 -31.531 42.023 1.00 88.19 96 GLU A C 1
ATOM 751 O O . GLU A 1 96 ? -12.647 -32.485 41.989 1.00 88.19 96 GLU A O 1
ATOM 756 N N . VAL A 1 97 ? -13.125 -30.417 42.694 1.00 87.12 97 VAL A N 1
ATOM 757 C CA . VAL A 1 97 ? -11.896 -30.271 43.483 1.00 87.12 97 VAL A CA 1
ATOM 758 C C . VAL A 1 97 ? -12.027 -31.089 44.769 1.00 87.12 97 VAL A C 1
ATOM 760 O O . VAL A 1 97 ? -12.811 -30.765 45.655 1.00 87.12 97 VAL A O 1
ATOM 763 N N . LYS A 1 98 ? -11.241 -32.166 44.883 1.00 85.94 98 LYS A N 1
ATOM 764 C CA . LYS A 1 98 ? -11.310 -33.104 46.022 1.00 85.94 98 LYS A CA 1
ATOM 765 C C . LYS A 1 98 ? -10.859 -32.507 47.354 1.00 85.94 98 LYS A C 1
ATOM 767 O O . LYS A 1 98 ? -11.344 -32.939 48.393 1.00 85.94 98 LYS A O 1
ATOM 772 N N . ASP A 1 99 ? -9.906 -31.582 47.308 1.00 90.50 99 ASP A N 1
ATOM 773 C CA . ASP A 1 99 ? -9.348 -30.908 48.478 1.00 90.50 99 ASP A CA 1
ATOM 774 C C . ASP A 1 99 ? -9.167 -29.413 48.155 1.00 90.50 99 ASP A C 1
ATOM 776 O O . ASP A 1 99 ? -8.167 -29.020 47.543 1.00 90.50 99 ASP A O 1
ATOM 780 N N . PRO A 1 100 ? -10.172 -28.580 48.481 1.00 86.12 100 PRO A N 1
ATOM 781 C CA . PRO A 1 100 ? -10.133 -27.139 48.250 1.00 86.12 100 PRO A CA 1
ATOM 782 C C . PRO A 1 100 ? -8.949 -26.439 48.929 1.00 86.12 100 PRO A C 1
ATOM 784 O O . PRO A 1 100 ? -8.403 -25.480 48.380 1.00 86.12 100 PRO A O 1
ATOM 787 N N . GLU A 1 101 ? -8.544 -26.909 50.112 1.00 85.44 101 GLU A N 1
ATOM 788 C CA . GLU A 1 101 ? -7.471 -26.299 50.899 1.00 85.44 101 GLU A CA 1
ATOM 789 C C . GLU A 1 101 ? -6.104 -26.565 50.263 1.00 85.44 101 GLU A C 1
ATOM 791 O O . GLU A 1 101 ? -5.324 -25.626 50.057 1.00 85.44 101 GLU A O 1
ATOM 796 N N . ASP A 1 102 ? -5.838 -27.818 49.885 1.00 89.06 102 ASP A N 1
ATOM 797 C CA . ASP A 1 102 ? -4.611 -28.195 49.177 1.00 89.06 102 ASP A CA 1
ATOM 798 C C . ASP A 1 102 ? -4.530 -27.492 47.815 1.00 89.06 102 ASP A C 1
ATOM 800 O O . ASP A 1 102 ? -3.517 -26.872 47.482 1.00 89.06 102 ASP A O 1
ATOM 804 N N . PHE A 1 103 ? -5.637 -27.470 47.064 1.00 87.94 103 PHE A N 1
ATOM 805 C CA . PHE A 1 103 ? -5.701 -26.781 45.776 1.00 87.94 103 PHE A CA 1
ATOM 806 C C . PHE A 1 103 ? -5.373 -25.287 45.898 1.00 87.94 103 PHE A C 1
ATOM 808 O O . PHE A 1 103 ? -4.509 -24.784 45.173 1.00 87.94 103 PHE A O 1
ATOM 815 N N . MET A 1 104 ? -6.017 -24.568 46.826 1.00 85.56 104 MET A N 1
ATOM 816 C CA . MET A 1 104 ? -5.735 -23.145 47.035 1.00 85.56 104 MET A CA 1
ATOM 817 C C . MET A 1 104 ? -4.291 -22.908 47.468 1.00 85.56 104 MET A C 1
ATOM 819 O O . MET A 1 104 ? -3.651 -21.980 46.974 1.00 85.56 104 MET A O 1
ATOM 823 N N . SER A 1 105 ? -3.758 -23.761 48.341 1.00 87.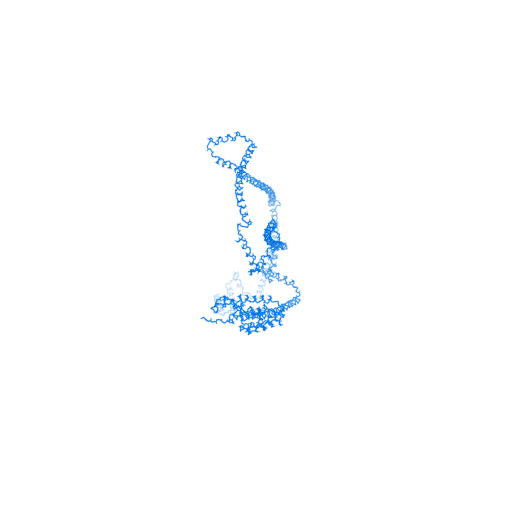06 105 SER A N 1
ATOM 824 C CA . SER A 1 105 ? -2.374 -23.662 48.808 1.00 87.06 105 SER A CA 1
ATOM 825 C C . SER A 1 105 ? -1.372 -23.842 47.666 1.00 87.06 105 SER A C 1
ATOM 827 O O . SER A 1 105 ? -0.410 -23.076 47.566 1.00 87.06 105 SER A O 1
ATOM 829 N N . VAL A 1 106 ? -1.616 -24.794 46.759 1.00 88.31 106 VAL A N 1
ATOM 830 C CA . VAL A 1 106 ? -0.788 -25.012 45.562 1.00 88.31 106 VAL A CA 1
ATOM 831 C C . VAL A 1 106 ? -0.863 -23.817 44.616 1.00 88.31 106 VAL A C 1
ATOM 833 O O . VAL A 1 106 ? 0.176 -23.316 44.183 1.00 88.31 106 VAL A O 1
ATOM 836 N N . VAL A 1 107 ? -2.069 -23.324 44.318 1.00 86.12 107 VAL A N 1
ATOM 837 C CA . VAL A 1 107 ? -2.263 -22.186 43.406 1.00 86.12 107 VAL A CA 1
ATOM 838 C C . VAL A 1 107 ? -1.599 -20.924 43.957 1.00 86.12 107 VAL A C 1
ATOM 840 O O . VAL A 1 107 ? -0.858 -20.260 43.233 1.00 86.12 107 VAL A O 1
ATOM 843 N N . ILE A 1 108 ? -1.805 -20.615 45.240 1.00 86.94 108 ILE A N 1
ATOM 844 C CA . ILE A 1 108 ? -1.181 -19.462 45.903 1.00 86.94 108 ILE A CA 1
ATOM 845 C C . ILE A 1 108 ? 0.341 -19.625 45.930 1.00 86.94 108 ILE A C 1
ATOM 847 O O . ILE A 1 108 ? 1.061 -18.685 45.597 1.00 86.94 108 ILE A O 1
ATOM 851 N N . GLY A 1 109 ? 0.842 -20.812 46.281 1.00 88.06 109 GLY A N 1
ATOM 852 C CA . GLY A 1 109 ? 2.275 -21.085 46.357 1.00 88.06 109 GLY A CA 1
ATOM 853 C C . GLY A 1 109 ? 2.986 -20.946 45.009 1.00 88.06 109 GLY A C 1
ATOM 854 O O . GLY A 1 109 ? 4.047 -20.328 44.934 1.00 88.06 109 GLY A O 1
ATOM 855 N N . GLU A 1 110 ? 2.411 -21.478 43.929 1.00 86.38 110 GLU A N 1
ATOM 856 C CA . GLU A 1 110 ? 2.979 -21.345 42.581 1.00 86.38 110 GLU A CA 1
ATOM 857 C C . GLU A 1 110 ? 2.853 -19.921 42.028 1.00 86.38 110 GLU A C 1
ATOM 859 O O . GLU A 1 110 ? 3.792 -19.432 41.394 1.00 86.38 110 GLU A O 1
ATOM 864 N N . ALA A 1 111 ? 1.750 -19.221 42.314 1.00 87.00 111 ALA A N 1
ATOM 865 C CA . ALA A 1 111 ? 1.599 -17.814 41.953 1.00 87.00 111 ALA A CA 1
ATOM 866 C C . ALA A 1 111 ? 2.665 -16.948 42.643 1.00 87.00 111 ALA A C 1
ATOM 868 O O . ALA A 1 111 ? 3.349 -16.176 41.977 1.00 87.00 111 ALA A O 1
ATOM 869 N N . GLN A 1 112 ? 2.895 -17.147 43.945 1.00 87.94 112 GLN A N 1
ATOM 870 C CA . GLN A 1 112 ? 3.924 -16.428 44.703 1.00 87.94 112 GLN A CA 1
ATOM 871 C C . GLN A 1 112 ? 5.343 -16.716 44.202 1.00 87.94 112 GLN A C 1
ATOM 873 O O . GLN A 1 112 ? 6.142 -15.792 44.072 1.00 87.94 112 GLN A O 1
ATOM 878 N N . LYS A 1 113 ? 5.672 -17.976 43.875 1.00 89.94 113 LYS A N 1
ATOM 879 C CA . LYS A 1 113 ? 6.991 -18.330 43.311 1.00 89.94 113 LYS A CA 1
ATOM 880 C C . LYS A 1 113 ? 7.284 -17.617 41.992 1.00 89.94 113 LYS A C 1
ATOM 882 O O . LYS A 1 113 ? 8.451 -17.415 41.663 1.00 89.94 113 LYS A O 1
ATOM 887 N N . ARG A 1 114 ? 6.241 -17.292 41.227 1.00 88.50 114 ARG A N 1
ATOM 888 C CA . ARG A 1 114 ? 6.336 -16.652 39.911 1.00 88.50 114 ARG A CA 1
ATOM 889 C C . ARG A 1 114 ? 5.999 -15.161 39.932 1.00 88.50 114 ARG A C 1
ATOM 891 O O . ARG A 1 114 ? 5.925 -14.572 38.861 1.00 88.50 114 ARG A O 1
ATOM 898 N N . ASP A 1 115 ? 5.817 -14.581 41.119 1.00 90.06 115 ASP A N 1
ATOM 899 C CA . ASP A 1 115 ? 5.429 -13.179 41.321 1.00 90.06 115 ASP A CA 1
ATOM 900 C C . ASP A 1 115 ? 4.155 -12.787 40.547 1.00 90.06 115 ASP A C 1
ATOM 902 O O . ASP A 1 115 ? 4.053 -11.712 39.965 1.00 90.06 115 ASP A O 1
ATOM 906 N N . LEU A 1 116 ? 3.184 -13.705 40.497 1.00 88.69 116 LEU A N 1
ATOM 907 C CA . LEU A 1 116 ? 1.918 -13.512 39.795 1.00 88.69 116 LEU A CA 1
ATOM 908 C C . LEU A 1 116 ? 0.841 -12.996 40.745 1.00 88.69 116 LEU A C 1
ATOM 910 O O . LEU A 1 116 ? 0.562 -13.588 41.791 1.00 88.69 116 LEU A O 1
ATOM 914 N N . SER A 1 117 ? 0.166 -11.929 40.333 1.00 88.06 117 SER A N 1
ATOM 915 C CA . SER A 1 117 ? -1.039 -11.438 40.995 1.00 88.06 117 SER A CA 1
ATOM 916 C C . SER A 1 117 ? -2.253 -12.330 40.699 1.00 88.06 117 SER A C 1
ATOM 918 O O . SER A 1 117 ? -2.322 -13.027 39.684 1.00 88.06 117 SER A O 1
ATOM 920 N N . GLY A 1 118 ? -3.274 -12.279 41.561 1.00 81.19 118 GLY A N 1
ATOM 921 C CA . GLY A 1 118 ? -4.521 -13.023 41.335 1.00 81.19 118 GLY A CA 1
ATOM 922 C C . GLY A 1 118 ? -5.247 -12.625 40.040 1.00 81.19 118 GLY A C 1
ATOM 923 O O . GLY A 1 118 ? -5.866 -13.471 39.387 1.00 81.19 118 GLY A O 1
ATOM 924 N N . GLU A 1 119 ? -5.133 -11.361 39.622 1.00 82.94 119 GLU A N 1
ATOM 925 C CA . GLU A 1 119 ? -5.672 -10.886 38.342 1.00 82.94 119 GLU A CA 1
ATOM 926 C C . GLU A 1 119 ? -4.951 -11.528 37.154 1.00 82.94 119 GLU A C 1
ATOM 928 O O . GLU A 1 119 ? -5.601 -11.954 36.199 1.00 82.94 119 GLU A O 1
ATOM 933 N N . GLU A 1 120 ? -3.627 -11.667 37.225 1.00 84.19 120 GLU A N 1
ATOM 934 C CA . GLU A 1 120 ? -2.834 -12.317 36.181 1.00 84.19 120 GLU A CA 1
ATOM 935 C C . GLU A 1 120 ? -3.116 -13.811 36.099 1.00 84.19 120 GLU A C 1
ATOM 937 O O . GLU A 1 120 ? -3.314 -14.324 35.001 1.00 84.19 120 GLU A O 1
ATOM 942 N N . VAL A 1 121 ? -3.227 -14.501 37.238 1.00 85.56 121 VAL A N 1
ATOM 943 C CA . VAL A 1 121 ? -3.631 -15.917 37.266 1.00 85.56 121 VAL A CA 1
ATOM 944 C C . VAL A 1 121 ? -4.994 -16.092 36.589 1.00 85.56 121 VAL A C 1
ATOM 946 O O . VAL A 1 121 ? -5.161 -16.962 35.734 1.00 85.56 121 VAL A O 1
ATOM 949 N N . THR A 1 122 ? -5.950 -15.210 36.892 1.00 83.44 122 THR A N 1
ATOM 950 C CA . THR A 1 122 ? -7.283 -15.229 36.272 1.00 83.44 122 THR A CA 1
ATOM 951 C C . THR A 1 122 ? -7.220 -14.926 34.774 1.00 83.44 122 THR A C 1
ATOM 953 O O . THR A 1 122 ? -7.898 -15.574 33.975 1.00 83.44 122 THR A O 1
ATOM 956 N N . LYS A 1 123 ? -6.403 -13.949 34.368 1.00 87.75 123 LYS A N 1
ATOM 957 C CA . LYS A 1 123 ? -6.191 -13.589 32.962 1.00 87.75 123 LYS A CA 1
ATOM 958 C C . LYS A 1 123 ? -5.596 -14.759 32.184 1.00 87.75 123 LYS A C 1
ATOM 960 O O . LYS A 1 123 ? -6.117 -15.094 31.126 1.00 87.75 123 LYS A O 1
ATOM 965 N N . TYR A 1 124 ? -4.558 -15.405 32.709 1.00 85.19 124 TYR A N 1
ATOM 966 C CA . TYR A 1 124 ? -3.937 -16.554 32.056 1.00 85.19 124 TYR A CA 1
ATOM 967 C C . TYR A 1 124 ? -4.882 -17.748 31.981 1.00 85.19 124 TYR A C 1
ATOM 969 O O . TYR A 1 124 ? -4.946 -18.380 30.934 1.00 85.19 124 TYR A O 1
ATOM 977 N N . ALA A 1 125 ? -5.678 -18.009 33.020 1.00 84.25 125 ALA A N 1
ATOM 978 C CA . ALA A 1 125 ? -6.701 -19.051 32.971 1.00 84.25 125 ALA A CA 1
ATOM 979 C C . ALA A 1 125 ? -7.755 -18.786 31.877 1.00 84.25 125 ALA A C 1
ATOM 981 O O . ALA A 1 125 ? -8.168 -19.713 31.181 1.00 84.25 125 ALA A O 1
ATOM 982 N N . LYS A 1 126 ? -8.163 -17.523 31.678 1.00 85.06 126 LYS A N 1
ATOM 983 C CA . LYS A 1 126 ? -9.072 -17.138 30.583 1.00 85.06 126 LYS A CA 1
ATOM 984 C C . LYS A 1 126 ? -8.439 -17.336 29.211 1.00 85.06 126 LYS A C 1
ATOM 986 O O . LYS A 1 126 ? -9.050 -17.987 28.374 1.00 85.06 126 LYS A O 1
ATOM 991 N N . VAL A 1 127 ? -7.219 -16.834 29.015 1.00 85.88 127 VAL A N 1
ATOM 992 C CA . VAL A 1 127 ? -6.476 -17.005 27.756 1.00 85.88 127 VAL A CA 1
ATOM 993 C C . VAL A 1 127 ? -6.304 -18.487 27.442 1.00 85.88 127 VAL A C 1
ATOM 995 O O . VAL A 1 127 ? -6.508 -18.910 26.314 1.00 85.88 127 VAL A O 1
ATOM 998 N N . LEU A 1 128 ? -5.989 -19.302 28.447 1.00 83.88 128 LEU A N 1
ATOM 999 C CA . LEU A 1 128 ? -5.840 -20.739 28.273 1.00 83.88 128 LEU A CA 1
ATOM 1000 C C . LEU A 1 128 ? -7.143 -21.392 27.798 1.00 83.88 128 LEU A C 1
ATOM 1002 O O . LEU A 1 128 ? -7.126 -22.166 26.849 1.00 83.88 128 LEU A O 1
ATOM 1006 N N . LYS A 1 129 ? -8.274 -21.023 28.405 1.00 84.00 129 LYS A N 1
ATOM 1007 C CA . LYS A 1 129 ? -9.600 -21.503 28.004 1.00 84.00 129 LYS A CA 1
ATOM 1008 C C . LYS A 1 129 ? -9.985 -21.057 26.589 1.00 84.00 129 LYS A C 1
ATOM 1010 O O . LYS A 1 129 ? -10.617 -21.817 25.860 1.00 84.00 129 LYS A O 1
ATOM 1015 N N . GLU A 1 130 ? -9.627 -19.836 26.202 1.00 86.06 130 GLU A N 1
ATOM 1016 C CA . GLU A 1 130 ? -9.822 -19.333 24.836 1.00 86.06 130 GLU A CA 1
ATOM 1017 C C . GLU A 1 130 ? -8.997 -20.150 23.836 1.00 86.06 130 GLU A C 1
ATOM 1019 O O . GLU A 1 130 ? -9.541 -20.622 22.841 1.00 86.06 130 GLU A O 1
ATOM 1024 N N . VAL A 1 131 ? -7.728 -20.424 24.146 1.00 83.56 131 VAL A N 1
ATOM 1025 C CA . VAL A 1 131 ? -6.852 -21.248 23.300 1.00 83.56 131 VAL A CA 1
ATOM 1026 C C . VAL A 1 131 ? -7.369 -22.685 23.184 1.00 83.56 131 VAL A C 1
ATOM 1028 O O . VAL A 1 131 ? -7.359 -23.243 22.087 1.00 83.56 131 VAL A O 1
ATOM 1031 N N . GLU A 1 132 ? -7.864 -23.293 24.265 1.00 86.06 132 GLU A N 1
ATOM 1032 C CA . GLU A 1 132 ? -8.510 -24.614 24.203 1.00 86.06 132 GLU A CA 1
ATOM 1033 C C . GLU A 1 132 ? -9.741 -24.599 23.280 1.00 86.06 132 GLU A C 1
ATOM 1035 O O . GLU A 1 132 ? -9.924 -25.512 22.473 1.00 86.06 132 GLU A O 1
ATOM 1040 N N . ALA A 1 133 ? -10.564 -23.546 23.352 1.00 85.25 133 ALA A N 1
ATOM 1041 C CA . ALA A 1 133 ? -11.753 -23.399 22.516 1.00 85.25 133 ALA A CA 1
ATOM 1042 C C . ALA A 1 133 ? -11.417 -23.172 21.031 1.00 85.25 133 ALA A C 1
ATOM 1044 O O . ALA A 1 133 ? -12.078 -23.739 20.163 1.00 85.25 133 ALA A O 1
ATOM 1045 N N . GLU A 1 134 ? -10.392 -22.370 20.734 1.00 86.94 134 GLU A N 1
ATOM 1046 C CA . GLU A 1 134 ? -9.952 -22.082 19.364 1.00 86.94 134 GLU A CA 1
ATOM 1047 C C . GLU A 1 134 ? -9.267 -23.280 18.707 1.00 86.94 134 GLU A C 1
ATOM 1049 O O . GLU A 1 134 ? -9.488 -23.568 17.530 1.00 86.94 134 GLU A O 1
ATOM 1054 N N . THR A 1 135 ? -8.428 -23.989 19.460 1.00 83.62 135 THR A N 1
ATOM 1055 C CA . THR A 1 135 ? -7.632 -25.100 18.923 1.00 83.62 135 THR A CA 1
ATOM 1056 C C . THR A 1 135 ? -8.356 -26.442 18.987 1.00 83.62 135 THR A C 1
ATOM 1058 O O . THR A 1 135 ? -7.958 -27.378 18.292 1.00 83.62 135 THR A O 1
ATOM 1061 N N . GLY A 1 136 ? -9.402 -26.555 19.812 1.00 88.12 136 GLY A N 1
ATOM 1062 C CA . GLY A 1 136 ? -10.089 -27.813 20.106 1.00 88.12 136 GLY A CA 1
ATOM 1063 C C . GLY A 1 136 ? -9.226 -28.817 20.878 1.00 88.12 136 GLY A C 1
ATOM 1064 O O . GLY A 1 136 ? -9.565 -30.001 20.919 1.00 88.12 136 GLY A O 1
ATOM 1065 N N . LYS A 1 137 ? -8.101 -28.371 21.449 1.00 85.75 137 LYS A N 1
ATOM 1066 C CA . LYS A 1 137 ? -7.130 -29.203 22.170 1.00 85.75 137 LYS A CA 1
ATOM 1067 C C . LYS A 1 137 ? -7.274 -28.999 23.669 1.00 85.75 137 LYS A C 1
ATOM 1069 O O . LYS A 1 137 ? -7.541 -27.890 24.118 1.00 85.75 137 LYS A O 1
ATOM 1074 N N . SER A 1 138 ? -7.059 -30.059 24.444 1.00 86.38 138 SER A N 1
ATOM 1075 C CA . SER A 1 138 ? -7.010 -29.950 25.905 1.00 86.38 138 SER A CA 1
ATOM 1076 C C . SER A 1 138 ? -5.698 -29.323 26.374 1.00 86.38 138 SER A C 1
ATOM 1078 O O . SER A 1 138 ? -4.669 -29.419 25.702 1.00 86.38 138 SER A O 1
ATOM 1080 N N . TYR A 1 139 ? -5.690 -28.770 27.584 1.00 78.81 139 TYR A N 1
ATOM 1081 C CA . TYR A 1 139 ? -4.501 -28.196 28.208 1.00 78.81 139 TYR A CA 1
ATOM 1082 C C . TYR A 1 139 ? -3.290 -29.137 28.203 1.00 78.81 139 TYR A C 1
ATOM 1084 O O . TYR A 1 139 ? -2.171 -28.724 27.911 1.00 78.81 139 TYR A O 1
ATOM 1092 N N . SER A 1 140 ? -3.511 -30.425 28.476 1.00 81.38 140 SER A N 1
ATOM 1093 C CA . SER A 1 140 ? -2.466 -31.452 28.420 1.00 81.38 140 SER A CA 1
ATOM 1094 C C . SER A 1 140 ? -1.835 -31.583 27.030 1.00 81.38 140 SER A C 1
ATOM 1096 O O . SER A 1 140 ? -0.616 -31.683 26.929 1.00 81.38 140 SER A O 1
ATOM 1098 N N . GLN A 1 141 ? -2.643 -31.523 25.968 1.00 84.44 141 GLN A N 1
ATOM 1099 C CA . GLN A 1 141 ? -2.171 -31.587 24.583 1.00 84.44 141 GLN A CA 1
ATOM 1100 C C . GLN A 1 141 ? -1.416 -30.314 24.192 1.00 84.44 141 GLN A C 1
ATOM 1102 O O . GLN A 1 141 ? -0.387 -30.390 23.530 1.00 84.44 141 GLN A O 1
ATOM 1107 N N . LEU A 1 142 ? -1.883 -29.146 24.646 1.00 84.56 142 LEU A N 1
ATOM 1108 C CA . LEU A 1 142 ? -1.180 -27.878 24.441 1.00 84.56 142 LEU A CA 1
ATOM 1109 C C . LEU A 1 142 ? 0.192 -27.876 25.130 1.00 84.56 142 LEU A C 1
ATOM 1111 O O . LEU A 1 142 ? 1.167 -27.406 24.552 1.00 84.56 142 LEU A O 1
ATOM 1115 N N . LEU A 1 143 ? 0.294 -28.434 26.340 1.00 84.56 143 LEU A N 1
ATOM 1116 C CA . LEU A 1 143 ? 1.574 -28.575 27.040 1.00 84.56 143 LEU A CA 1
ATOM 1117 C C . LEU A 1 143 ? 2.538 -29.534 26.334 1.00 84.56 143 LEU A C 1
ATOM 1119 O O . LEU A 1 143 ? 3.741 -29.272 26.317 1.00 84.56 143 LEU A O 1
ATOM 1123 N N . GLU A 1 144 ? 2.038 -30.637 25.777 1.00 86.06 144 GLU A N 1
ATOM 1124 C CA . GLU A 1 144 ? 2.853 -31.543 24.961 1.00 86.06 144 GLU A CA 1
ATOM 1125 C C . GLU A 1 144 ? 3.351 -30.845 23.693 1.00 86.06 144 GLU A C 1
ATOM 1127 O O . GLU A 1 144 ? 4.543 -30.897 23.407 1.00 86.06 144 GLU A O 1
ATOM 1132 N N . GLU A 1 145 ? 2.494 -30.093 22.997 1.00 85.62 145 GLU A N 1
ATOM 1133 C CA . GLU A 1 145 ? 2.914 -29.323 21.821 1.00 85.62 145 GLU A CA 1
ATOM 1134 C C . GLU A 1 145 ? 3.948 -28.252 22.154 1.00 85.62 145 GLU A C 1
ATOM 1136 O O . GLU A 1 145 ? 4.911 -28.084 21.410 1.00 85.62 145 GLU A O 1
ATOM 1141 N N . ILE A 1 146 ? 3.793 -27.543 23.275 1.00 83.81 146 ILE A N 1
ATOM 1142 C CA . ILE A 1 146 ? 4.788 -26.564 23.726 1.00 83.81 146 ILE A CA 1
ATOM 1143 C C . ILE A 1 146 ? 6.139 -27.248 23.958 1.00 83.81 146 ILE A C 1
ATOM 1145 O O . ILE A 1 146 ? 7.157 -26.732 23.502 1.00 83.81 146 ILE A O 1
ATOM 1149 N N . LYS A 1 147 ? 6.166 -28.424 24.597 1.00 87.88 147 LYS A N 1
ATOM 1150 C CA . LYS A 1 147 ? 7.409 -29.190 24.787 1.00 87.88 147 LYS A CA 1
ATOM 1151 C C . LYS A 1 147 ? 8.023 -29.639 23.463 1.00 87.88 147 LYS A C 1
ATOM 1153 O O . LYS A 1 147 ? 9.227 -29.476 23.278 1.00 87.88 147 LYS A O 1
ATOM 1158 N N . ASP A 1 148 ? 7.211 -30.142 22.538 1.00 87.38 148 ASP A N 1
ATOM 1159 C CA . ASP A 1 148 ? 7.663 -30.517 21.194 1.00 87.38 148 ASP A CA 1
ATOM 1160 C C . ASP A 1 148 ? 8.248 -29.311 20.444 1.00 87.38 148 ASP A C 1
ATOM 1162 O O . ASP A 1 148 ? 9.258 -29.430 19.746 1.00 87.38 148 ASP A O 1
ATOM 1166 N N . TYR A 1 149 ? 7.638 -28.130 20.581 1.00 85.56 149 TYR A N 1
ATOM 1167 C CA . TYR A 1 149 ? 8.158 -26.896 19.994 1.00 85.56 149 TYR A CA 1
ATOM 1168 C C . TYR A 1 149 ? 9.453 -26.433 20.656 1.00 85.56 149 TYR A C 1
ATOM 1170 O O . TYR A 1 149 ? 10.357 -26.003 19.944 1.00 85.56 149 TYR A O 1
ATOM 1178 N N . GLU A 1 150 ? 9.583 -26.544 21.978 1.00 85.06 150 GLU A N 1
ATOM 1179 C CA . GLU A 1 150 ? 10.835 -26.250 22.683 1.00 85.06 150 GLU A CA 1
ATOM 1180 C C . GLU A 1 150 ? 11.972 -27.177 22.234 1.00 85.06 150 GLU A C 1
ATOM 1182 O O . GLU A 1 150 ? 13.107 -26.728 22.054 1.00 85.06 150 GLU A O 1
ATOM 1187 N N . GLU A 1 151 ? 11.687 -28.463 22.025 1.00 89.88 151 GLU A N 1
ATOM 1188 C CA . GLU A 1 151 ? 12.674 -29.430 21.540 1.00 89.88 151 GLU A CA 1
ATOM 1189 C C . GLU A 1 151 ? 13.076 -29.137 20.089 1.00 89.88 151 GLU A C 1
ATOM 1191 O O . GLU A 1 151 ? 14.266 -29.008 19.794 1.00 89.88 151 GLU A O 1
ATOM 1196 N N . LYS A 1 152 ? 12.099 -28.890 19.205 1.00 88.38 152 LYS A N 1
ATOM 1197 C CA . LYS A 1 152 ? 12.364 -28.445 17.826 1.00 88.38 152 LYS A CA 1
ATOM 1198 C C . LYS A 1 152 ? 13.151 -27.141 17.778 1.00 88.38 152 LYS A C 1
ATOM 1200 O O . LYS A 1 152 ? 14.034 -27.007 16.938 1.00 88.38 152 LYS A O 1
ATOM 1205 N N . HIS A 1 153 ? 12.850 -26.188 18.658 1.00 84.69 153 HIS A N 1
ATOM 1206 C CA . HIS A 1 153 ? 13.580 -24.927 18.736 1.00 84.69 153 HIS A CA 1
ATOM 1207 C C . HIS A 1 153 ? 15.044 -25.165 19.109 1.00 84.69 153 HIS A C 1
ATOM 1209 O O . HIS A 1 153 ? 15.932 -24.629 18.454 1.00 84.69 153 HIS A O 1
ATOM 1215 N N . LYS A 1 154 ? 15.315 -26.011 20.112 1.00 89.75 154 LYS A N 1
ATOM 1216 C CA . LYS A 1 154 ? 16.689 -26.379 20.493 1.00 89.75 154 LYS A CA 1
ATOM 1217 C C . LYS A 1 154 ? 17.444 -27.073 19.364 1.00 89.75 154 LYS A C 1
ATOM 1219 O O . LYS A 1 154 ? 18.635 -26.826 19.187 1.00 89.75 154 LYS A O 1
ATOM 1224 N N . ASP A 1 155 ? 16.784 -27.949 18.614 1.00 89.94 155 ASP A N 1
ATOM 1225 C CA . ASP A 1 155 ? 17.416 -28.625 17.482 1.00 89.94 155 ASP A CA 1
ATOM 1226 C C . ASP A 1 155 ? 17.680 -27.666 16.320 1.00 89.94 155 ASP A C 1
ATOM 1228 O O . ASP A 1 155 ? 18.777 -27.679 15.760 1.00 89.94 155 ASP A O 1
ATOM 1232 N N . LEU A 1 156 ? 16.736 -26.772 16.016 1.00 86.94 156 LEU A N 1
ATOM 1233 C CA . LEU A 1 156 ? 16.938 -25.708 15.034 1.00 86.94 156 LEU A CA 1
ATOM 1234 C C . LEU A 1 156 ? 18.107 -24.803 15.426 1.00 86.94 156 LEU A C 1
ATOM 1236 O O . LEU A 1 156 ? 18.978 -24.542 14.601 1.00 86.94 156 LEU A O 1
ATOM 1240 N N . GLU A 1 157 ? 18.186 -24.390 16.686 1.00 88.69 157 GLU A N 1
ATOM 1241 C CA . GLU A 1 157 ? 19.276 -23.562 17.203 1.00 88.69 157 GLU A CA 1
ATOM 1242 C C . GLU A 1 157 ? 20.644 -24.243 17.025 1.00 88.69 157 GLU A C 1
ATOM 1244 O O . GLU A 1 157 ? 21.580 -23.624 16.518 1.00 88.69 157 GLU A O 1
ATOM 1249 N N . LYS A 1 158 ? 20.748 -25.550 17.312 1.00 91.06 158 LYS A N 1
ATOM 1250 C CA . LYS A 1 158 ? 21.965 -26.331 17.021 1.00 91.06 158 LYS A CA 1
ATOM 1251 C C . LYS A 1 158 ? 22.293 -26.367 15.530 1.00 91.06 158 LYS A C 1
ATOM 1253 O O . LYS A 1 158 ? 23.461 -26.247 15.168 1.00 91.06 158 LYS A O 1
ATOM 1258 N N . THR A 1 159 ? 21.296 -26.556 14.662 1.00 88.00 159 THR A N 1
ATOM 1259 C CA . THR A 1 159 ? 21.537 -26.582 13.209 1.00 88.00 159 THR A CA 1
ATOM 1260 C C . THR A 1 159 ? 21.991 -25.230 12.675 1.00 88.00 159 THR A C 1
ATOM 1262 O O . THR A 1 159 ? 22.869 -25.197 11.817 1.00 88.00 159 THR A O 1
ATOM 1265 N N . THR A 1 160 ? 21.459 -24.129 13.210 1.00 85.44 160 THR A N 1
ATOM 1266 C CA . THR A 1 160 ? 21.875 -22.770 12.851 1.00 85.44 160 THR A CA 1
ATOM 1267 C C . THR A 1 160 ? 23.338 -22.545 13.209 1.00 85.44 160 THR A C 1
ATOM 1269 O O . THR A 1 160 ? 24.107 -22.144 12.342 1.00 85.44 160 THR A O 1
ATOM 1272 N N . ILE A 1 161 ? 23.749 -22.901 14.432 1.00 89.88 161 ILE A N 1
ATOM 1273 C CA . ILE A 1 161 ? 25.153 -22.800 14.866 1.00 89.88 161 ILE A CA 1
ATOM 1274 C C . ILE A 1 161 ? 26.068 -23.613 13.937 1.00 89.88 161 ILE A C 1
ATOM 1276 O O . ILE A 1 161 ? 27.090 -23.117 13.471 1.00 89.88 161 ILE A O 1
ATOM 1280 N N . LEU A 1 162 ? 25.683 -24.848 13.609 1.00 90.44 162 LEU A N 1
ATOM 1281 C CA . LEU A 1 162 ? 26.489 -25.730 12.760 1.00 90.44 162 LEU A CA 1
ATOM 1282 C C . LEU A 1 162 ? 26.600 -25.208 11.314 1.00 90.44 162 LEU A C 1
ATOM 1284 O O . LEU A 1 162 ? 27.656 -25.311 10.691 1.00 90.44 162 LEU A O 1
ATOM 1288 N N . LEU A 1 163 ? 25.529 -24.618 10.776 1.00 86.19 163 LEU A N 1
ATOM 1289 C CA . LEU A 1 163 ? 25.539 -23.959 9.467 1.00 86.19 163 LEU A CA 1
ATOM 1290 C C . LEU A 1 163 ? 26.410 -22.699 9.466 1.00 86.19 163 LEU A C 1
ATOM 1292 O O . LEU A 1 163 ? 27.145 -22.472 8.506 1.00 86.19 163 LEU A O 1
ATOM 1296 N N . GLU A 1 164 ? 26.368 -21.897 10.528 1.00 87.44 164 GLU A N 1
ATOM 1297 C CA . GLU A 1 164 ? 27.236 -20.726 10.679 1.00 87.44 164 GLU A CA 1
ATOM 1298 C C . GLU A 1 164 ? 28.717 -21.124 10.710 1.00 87.44 164 GLU A C 1
ATOM 1300 O O . GLU A 1 164 ? 29.534 -20.511 10.016 1.00 87.44 164 GLU A O 1
ATOM 1305 N N . GLU A 1 165 ? 29.060 -22.198 11.428 1.00 90.25 165 GLU A N 1
ATOM 1306 C CA . GLU A 1 165 ? 30.410 -22.773 11.436 1.00 90.25 165 GLU A CA 1
ATOM 1307 C C . GLU A 1 165 ? 30.843 -23.243 10.037 1.00 90.25 165 GLU A C 1
ATOM 1309 O O . GLU A 1 165 ? 31.962 -22.951 9.605 1.00 90.25 165 GLU A O 1
ATOM 1314 N N . GLN A 1 166 ? 29.961 -23.916 9.288 1.00 87.56 166 GLN A N 1
ATOM 1315 C CA . GLN A 1 166 ? 30.241 -24.336 7.909 1.00 87.56 166 GLN A CA 1
ATOM 1316 C C . GLN A 1 166 ? 30.450 -23.143 6.970 1.00 87.56 166 GLN A C 1
ATOM 1318 O O . GLN A 1 166 ? 31.397 -23.139 6.183 1.00 87.56 166 GLN A O 1
ATOM 1323 N N . VAL A 1 167 ? 29.609 -22.109 7.062 1.00 85.75 167 VAL A N 1
ATOM 1324 C CA . VAL A 1 167 ? 29.758 -20.879 6.269 1.00 85.75 167 VAL A CA 1
ATOM 1325 C C . VAL A 1 167 ? 31.082 -20.193 6.588 1.00 85.75 167 VAL A C 1
ATOM 1327 O O . VAL A 1 167 ? 31.768 -19.735 5.673 1.00 85.75 167 VAL A O 1
ATOM 1330 N N . HIS A 1 168 ? 31.472 -20.139 7.862 1.00 88.00 168 HIS A N 1
ATOM 1331 C CA . HIS A 1 168 ? 32.761 -19.587 8.260 1.00 88.00 168 HIS A CA 1
ATOM 1332 C C . HIS A 1 168 ? 33.929 -20.407 7.695 1.00 88.00 168 HIS A C 1
ATOM 1334 O O . HIS A 1 168 ? 34.879 -19.832 7.164 1.00 88.00 168 HIS A O 1
ATOM 1340 N N . ALA A 1 169 ? 33.866 -21.739 7.771 1.00 88.31 169 ALA A N 1
ATOM 1341 C CA . ALA A 1 169 ? 34.898 -22.619 7.228 1.00 88.31 169 ALA A CA 1
ATOM 1342 C C . ALA A 1 169 ? 35.074 -22.424 5.713 1.00 88.31 169 ALA A C 1
ATOM 1344 O O . ALA A 1 169 ? 36.191 -22.192 5.255 1.00 88.31 169 ALA A O 1
ATOM 1345 N N . VAL A 1 170 ? 33.972 -22.411 4.955 1.00 85.81 170 VAL A N 1
ATOM 1346 C CA . VAL A 1 170 ? 33.989 -22.181 3.500 1.00 85.81 170 VAL A CA 1
ATOM 1347 C C . VAL A 1 170 ? 34.520 -20.790 3.159 1.00 85.81 170 VAL A C 1
ATOM 1349 O O . VAL A 1 170 ? 35.299 -20.641 2.222 1.00 85.81 170 VAL A O 1
ATOM 1352 N N . ARG A 1 171 ? 34.143 -19.754 3.920 1.00 82.31 171 ARG A N 1
ATOM 1353 C CA . ARG A 1 171 ? 34.676 -18.396 3.719 1.00 82.31 171 ARG A CA 1
ATOM 1354 C C . ARG A 1 171 ? 36.176 -18.328 3.962 1.00 82.31 171 ARG A C 1
ATOM 1356 O O . ARG A 1 171 ? 36.873 -17.708 3.171 1.00 82.31 171 ARG A O 1
ATOM 1363 N N . SER A 1 172 ? 36.662 -18.975 5.016 1.00 85.69 172 SER A N 1
ATOM 1364 C CA . SER A 1 172 ? 38.090 -19.018 5.326 1.00 85.69 172 SER A CA 1
ATOM 1365 C C . SER A 1 172 ? 38.879 -19.792 4.266 1.00 85.69 172 SER A C 1
ATOM 1367 O O . SER A 1 172 ? 39.971 -19.376 3.889 1.00 85.69 172 SER A O 1
ATOM 1369 N N . GLU A 1 173 ? 38.322 -20.883 3.739 1.00 86.12 173 GLU A N 1
ATOM 1370 C CA . GLU A 1 173 ? 38.928 -21.647 2.644 1.00 86.12 173 GLU A CA 1
ATOM 1371 C C . GLU A 1 173 ? 38.934 -20.861 1.323 1.00 86.12 173 GLU A C 1
ATOM 1373 O O . GLU A 1 173 ? 39.926 -20.891 0.592 1.00 86.12 173 GLU A O 1
ATOM 1378 N N . LEU A 1 174 ? 37.870 -20.099 1.048 1.00 80.56 174 LEU A N 1
ATOM 1379 C CA . LEU A 1 174 ? 37.798 -19.179 -0.087 1.00 80.56 174 LEU A CA 1
ATOM 1380 C C . LEU A 1 174 ? 38.833 -18.056 0.037 1.00 80.56 174 LEU A C 1
ATOM 1382 O O . LEU A 1 174 ? 39.547 -17.791 -0.920 1.00 80.56 174 LEU A O 1
ATOM 1386 N N . GLU A 1 175 ? 38.932 -17.418 1.201 1.00 78.50 175 GLU A N 1
ATOM 1387 C CA . GLU A 1 175 ? 39.898 -16.345 1.465 1.00 78.50 175 GLU A CA 1
ATOM 1388 C C . GLU A 1 175 ? 41.334 -16.851 1.312 1.00 78.50 175 GLU A C 1
ATOM 1390 O O . GLU A 1 175 ? 42.130 -16.243 0.605 1.00 78.50 175 GLU A O 1
ATOM 1395 N N . LYS A 1 176 ? 41.626 -18.042 1.843 1.00 82.12 176 LYS A N 1
ATOM 1396 C CA . LYS A 1 176 ? 42.917 -18.702 1.649 1.00 82.12 176 LYS A CA 1
ATOM 1397 C C . LYS A 1 176 ? 43.199 -19.030 0.180 1.00 82.12 176 LYS A C 1
ATOM 1399 O O . LYS A 1 176 ? 44.311 -18.819 -0.282 1.00 82.12 176 LYS A O 1
ATOM 1404 N N . SER A 1 177 ? 42.203 -19.515 -0.561 1.00 75.88 177 SER A N 1
ATOM 1405 C CA . SER A 1 177 ? 42.351 -19.808 -1.995 1.00 75.88 177 SER A CA 1
ATOM 1406 C C . SER A 1 177 ? 42.555 -18.540 -2.832 1.00 75.88 177 SER A C 1
ATOM 1408 O O . SER A 1 177 ? 43.231 -18.589 -3.857 1.00 75.88 177 SER A O 1
ATOM 1410 N N . LEU A 1 178 ? 41.979 -17.410 -2.410 1.00 74.69 178 LEU A N 1
ATOM 1411 C CA . LEU A 1 178 ? 42.176 -16.103 -3.041 1.00 74.69 178 LEU A CA 1
ATOM 1412 C C . LEU A 1 178 ? 43.568 -15.536 -2.752 1.00 74.69 178 LEU A C 1
ATOM 1414 O O . LEU A 1 178 ? 44.227 -15.063 -3.679 1.00 74.69 178 LEU A O 1
ATOM 1418 N N . ASP A 1 179 ? 44.032 -15.655 -1.506 1.00 75.25 179 ASP A N 1
ATOM 1419 C CA . ASP A 1 179 ? 45.396 -15.300 -1.106 1.00 75.25 179 ASP A CA 1
ATOM 1420 C C . ASP A 1 179 ? 46.437 -16.154 -1.846 1.00 75.25 179 ASP A C 1
ATOM 1422 O O . ASP A 1 179 ? 47.378 -15.609 -2.423 1.00 75.25 179 ASP A O 1
ATOM 1426 N N . ASP A 1 180 ? 46.240 -17.477 -1.907 1.00 76.38 180 ASP A N 1
ATOM 1427 C CA . ASP A 1 180 ? 47.125 -18.414 -2.617 1.00 76.38 180 ASP A CA 1
ATOM 1428 C C . ASP A 1 180 ? 47.187 -18.123 -4.134 1.00 76.38 180 ASP A C 1
ATOM 1430 O O . ASP A 1 180 ? 48.186 -18.432 -4.787 1.00 76.38 180 ASP A O 1
ATOM 1434 N N . ALA A 1 181 ? 46.136 -17.522 -4.702 1.00 72.69 181 ALA A N 1
ATOM 1435 C CA . ALA A 1 181 ? 46.059 -17.135 -6.110 1.00 72.69 181 ALA A CA 1
ATOM 1436 C C . ALA A 1 181 ? 46.532 -15.693 -6.392 1.00 72.69 181 ALA A C 1
ATOM 1438 O O . ALA A 1 181 ? 46.546 -15.288 -7.554 1.00 72.69 181 ALA A O 1
ATOM 1439 N N . GLU A 1 182 ? 46.891 -14.908 -5.367 1.00 68.56 182 GLU A N 1
ATOM 1440 C CA . GLU A 1 182 ? 47.172 -13.463 -5.465 1.00 68.56 182 GLU A CA 1
ATOM 1441 C C . GLU A 1 182 ? 46.035 -12.655 -6.139 1.00 68.56 182 GLU A C 1
ATOM 1443 O O . GLU A 1 182 ? 46.249 -11.590 -6.736 1.00 68.56 182 GLU A O 1
ATOM 1448 N N . VAL A 1 183 ? 44.796 -13.149 -6.054 1.00 67.56 183 VAL A N 1
ATOM 1449 C CA . VAL A 1 183 ? 43.611 -12.498 -6.623 1.00 67.56 183 VAL A CA 1
ATOM 1450 C C . VAL A 1 183 ? 42.847 -11.828 -5.493 1.00 67.56 183 VAL A C 1
ATOM 1452 O O . VAL A 1 183 ? 42.283 -12.486 -4.624 1.00 67.56 183 VAL A O 1
ATOM 1455 N N . THR A 1 184 ? 42.785 -10.496 -5.508 1.00 71.12 184 THR A N 1
ATOM 1456 C CA . THR A 1 184 ? 41.927 -9.770 -4.570 1.00 71.12 184 THR A CA 1
ATOM 1457 C C . THR A 1 184 ? 40.464 -10.127 -4.823 1.00 71.12 184 THR A C 1
ATOM 1459 O O . THR A 1 184 ? 40.044 -10.318 -5.964 1.00 71.12 184 THR A O 1
ATOM 1462 N N . LYS A 1 185 ? 39.658 -10.180 -3.760 1.00 67.50 185 LYS A N 1
ATOM 1463 C CA . LYS A 1 185 ? 38.214 -10.439 -3.858 1.00 67.50 185 LYS A CA 1
ATOM 1464 C C . LYS A 1 185 ? 37.517 -9.519 -4.873 1.00 67.50 185 LYS A C 1
ATOM 1466 O O . LYS A 1 185 ? 36.692 -9.981 -5.649 1.00 67.50 185 LYS A O 1
ATOM 1471 N N . GLU A 1 186 ? 37.938 -8.258 -4.921 1.00 69.56 186 GLU A N 1
ATOM 1472 C CA . GLU A 1 186 ? 37.489 -7.252 -5.889 1.00 69.56 186 GLU A CA 1
ATOM 1473 C C . GLU A 1 186 ? 37.824 -7.646 -7.340 1.00 69.56 186 GLU A C 1
ATOM 1475 O O . GLU A 1 186 ? 36.954 -7.620 -8.199 1.00 69.56 186 GLU A O 1
ATOM 1480 N N . ARG A 1 187 ? 39.038 -8.152 -7.610 1.00 71.25 187 ARG A N 1
ATOM 1481 C CA . ARG A 1 187 ? 39.413 -8.659 -8.944 1.00 71.25 187 ARG A CA 1
ATOM 1482 C C . ARG A 1 187 ? 38.624 -9.896 -9.360 1.00 71.25 187 ARG A C 1
ATOM 1484 O O . ARG A 1 187 ? 38.366 -10.077 -10.548 1.00 71.25 187 ARG A O 1
ATOM 1491 N N . LEU A 1 188 ? 38.270 -10.764 -8.412 1.00 74.69 188 LEU A N 1
ATOM 1492 C CA . LEU A 1 188 ? 37.428 -11.925 -8.698 1.00 74.69 188 LEU A CA 1
ATOM 1493 C C . LEU A 1 188 ? 35.991 -11.495 -9.015 1.00 74.69 188 LEU A C 1
ATOM 1495 O O . LEU A 1 188 ? 35.390 -12.024 -9.946 1.00 74.69 188 LEU A O 1
ATOM 1499 N N . GLU A 1 189 ? 35.452 -10.541 -8.260 1.00 76.31 189 GLU A N 1
ATOM 1500 C CA . GLU A 1 189 ? 34.127 -9.966 -8.500 1.00 76.31 189 GLU A CA 1
ATOM 1501 C C . GLU A 1 189 ? 34.075 -9.243 -9.853 1.00 76.31 189 GLU A C 1
ATOM 1503 O O . GLU A 1 189 ? 33.147 -9.484 -10.627 1.00 76.31 189 GLU A O 1
ATOM 1508 N N . ASP A 1 190 ? 35.108 -8.472 -10.198 1.00 75.19 190 ASP A N 1
ATOM 1509 C CA . ASP A 1 190 ? 35.256 -7.849 -11.516 1.00 75.19 190 ASP A CA 1
ATOM 1510 C C . ASP A 1 190 ? 35.311 -8.901 -12.628 1.00 75.19 190 ASP A C 1
ATOM 1512 O O . ASP A 1 190 ? 34.609 -8.788 -13.631 1.00 75.19 190 ASP A O 1
ATOM 1516 N N . TYR A 1 191 ? 36.095 -9.967 -12.445 1.00 78.94 191 TYR A N 1
ATOM 1517 C CA . TYR A 1 191 ? 36.188 -11.055 -13.417 1.00 78.94 191 TYR A CA 1
ATOM 1518 C C . TYR A 1 191 ? 34.850 -11.779 -13.614 1.00 78.94 191 TYR A C 1
ATOM 1520 O O . TYR A 1 191 ? 34.439 -12.007 -14.751 1.00 78.94 191 TYR A O 1
ATOM 1528 N N . ILE A 1 192 ? 34.153 -12.123 -12.526 1.00 79.31 192 ILE A N 1
ATOM 1529 C CA . ILE A 1 192 ? 32.840 -12.779 -12.581 1.00 79.31 192 ILE A CA 1
ATOM 1530 C C . ILE A 1 192 ? 31.825 -11.859 -13.260 1.00 79.31 192 ILE A C 1
ATOM 1532 O O . ILE A 1 192 ? 31.112 -12.307 -14.152 1.00 79.31 192 ILE A O 1
ATOM 1536 N N . SER A 1 193 ? 31.812 -10.573 -12.903 1.00 79.50 193 SER A N 1
ATOM 1537 C CA . SER A 1 193 ? 30.935 -9.570 -13.507 1.00 79.50 193 SER A CA 1
ATOM 1538 C C . SER A 1 193 ? 31.191 -9.429 -15.008 1.00 79.50 193 SER A C 1
ATOM 1540 O O . SER A 1 193 ? 30.260 -9.504 -15.806 1.00 79.50 193 SER A O 1
ATOM 1542 N N . ILE A 1 194 ? 32.451 -9.297 -15.431 1.00 78.19 194 ILE A N 1
ATOM 1543 C CA . ILE A 1 194 ? 32.812 -9.207 -16.853 1.00 78.19 194 ILE A CA 1
ATOM 1544 C C . ILE A 1 194 ? 32.431 -10.500 -17.587 1.00 78.19 194 ILE A C 1
ATOM 1546 O O . ILE A 1 194 ? 31.888 -10.436 -18.687 1.00 78.19 194 ILE A O 1
ATOM 1550 N N . ARG A 1 195 ? 32.655 -11.671 -16.982 1.00 81.31 195 ARG A N 1
ATOM 1551 C CA . ARG A 1 195 ? 32.309 -12.974 -17.570 1.00 81.31 195 ARG A CA 1
ATOM 1552 C C . ARG A 1 195 ? 30.816 -13.161 -17.741 1.00 81.31 195 ARG A C 1
ATOM 1554 O O . ARG A 1 195 ? 30.389 -13.595 -18.807 1.00 81.31 195 ARG A O 1
ATOM 1561 N N . ASP A 1 196 ? 30.040 -12.857 -16.714 1.00 79.44 196 ASP A N 1
ATOM 1562 C CA . ASP A 1 196 ? 28.596 -13.041 -16.749 1.00 79.44 196 ASP A CA 1
ATOM 1563 C C . ASP A 1 196 ? 27.962 -12.028 -17.716 1.00 79.44 196 ASP A C 1
ATOM 1565 O O . ASP A 1 196 ? 27.161 -12.425 -18.558 1.00 79.44 196 ASP A O 1
ATOM 1569 N N . ASN A 1 197 ? 28.440 -10.776 -17.731 1.00 78.06 197 ASN A N 1
ATOM 1570 C CA . ASN A 1 197 ? 28.027 -9.783 -18.727 1.00 78.06 197 ASN A CA 1
ATOM 1571 C C . ASN A 1 197 ? 28.339 -10.242 -20.161 1.00 78.06 197 ASN A C 1
ATOM 1573 O O . ASN A 1 197 ? 27.473 -10.170 -21.026 1.00 78.06 197 ASN A O 1
ATOM 1577 N N . LEU A 1 198 ? 29.551 -10.739 -20.438 1.00 77.88 198 LEU A N 1
ATOM 1578 C CA . LEU A 1 198 ? 29.904 -11.247 -21.772 1.00 77.88 198 LEU A CA 1
ATOM 1579 C C . LEU A 1 198 ? 29.046 -12.456 -22.170 1.00 77.88 198 LEU A C 1
ATOM 1581 O O . LEU A 1 198 ? 28.592 -12.538 -23.314 1.00 77.88 198 LEU A O 1
ATOM 1585 N N . ARG A 1 199 ? 28.748 -13.343 -21.214 1.00 78.31 199 ARG A N 1
ATOM 1586 C CA . ARG A 1 199 ? 27.874 -14.500 -21.426 1.00 78.31 199 ARG A CA 1
ATOM 1587 C C . ARG A 1 199 ? 26.440 -14.093 -21.761 1.00 78.31 199 ARG A C 1
ATOM 1589 O O . ARG A 1 199 ? 25.843 -14.712 -22.640 1.00 78.31 199 ARG A O 1
ATOM 1596 N N . ASP A 1 200 ? 25.910 -13.061 -21.111 1.00 80.25 200 ASP A N 1
ATOM 1597 C CA . ASP A 1 200 ? 24.571 -12.525 -21.387 1.00 80.25 200 ASP A CA 1
ATOM 1598 C C . ASP A 1 200 ? 24.465 -11.938 -22.806 1.00 80.25 200 ASP A C 1
ATOM 1600 O O . ASP A 1 200 ? 23.406 -12.012 -23.432 1.00 80.25 200 ASP A O 1
ATOM 1604 N N . TYR A 1 201 ? 25.577 -11.445 -23.361 1.00 75.44 201 TYR A N 1
ATOM 1605 C CA . TYR A 1 201 ? 25.680 -11.030 -24.767 1.00 75.44 201 TYR A CA 1
ATOM 1606 C C . TYR A 1 201 ? 26.027 -12.178 -25.733 1.00 75.44 201 TYR A C 1
ATOM 1608 O O . TYR A 1 201 ? 26.232 -11.938 -26.922 1.00 75.44 201 TYR A O 1
ATOM 1616 N N . GLY A 1 202 ? 26.060 -13.425 -25.251 1.00 77.25 202 GLY A N 1
ATOM 1617 C CA . GLY A 1 202 ? 26.313 -14.618 -26.060 1.00 77.25 202 GLY A CA 1
ATOM 1618 C C . GLY A 1 202 ? 27.781 -14.847 -26.419 1.00 77.25 202 GLY A C 1
ATOM 1619 O O . GLY A 1 202 ? 28.050 -15.649 -27.307 1.00 77.25 202 GLY A O 1
ATOM 1620 N N . ILE A 1 203 ? 28.714 -14.164 -25.750 1.00 75.88 203 ILE A N 1
ATOM 1621 C CA . ILE A 1 203 ? 30.157 -14.283 -25.982 1.00 75.88 203 ILE A CA 1
ATOM 1622 C C . ILE A 1 203 ? 30.757 -15.120 -24.852 1.00 75.88 203 ILE A C 1
ATOM 1624 O O . ILE A 1 203 ? 30.773 -14.699 -23.691 1.00 75.88 203 ILE A O 1
ATOM 1628 N N . SER A 1 204 ? 31.254 -16.320 -25.169 1.00 78.38 204 SER A N 1
ATOM 1629 C CA . SER A 1 204 ? 32.006 -17.106 -24.187 1.00 78.38 204 SER A CA 1
ATOM 1630 C C . SER A 1 204 ? 33.366 -16.456 -23.925 1.00 78.38 204 SER A C 1
ATOM 1632 O O . SER A 1 204 ? 34.007 -15.923 -24.828 1.00 78.38 204 SER A O 1
ATOM 1634 N N . PHE A 1 205 ? 33.869 -16.563 -22.695 1.00 71.94 205 PHE A N 1
ATOM 1635 C CA . PHE A 1 205 ? 35.241 -16.153 -22.369 1.00 71.94 205 PHE A CA 1
ATOM 1636 C C . PHE A 1 205 ? 36.299 -16.961 -23.143 1.00 71.94 205 PHE A C 1
ATOM 1638 O O . PHE A 1 205 ? 37.434 -16.523 -23.297 1.00 71.94 205 PHE A O 1
ATOM 1645 N N . GLU A 1 206 ? 35.920 -18.134 -23.651 1.00 75.88 206 GLU A N 1
ATOM 1646 C CA . GLU A 1 206 ? 36.741 -18.981 -24.524 1.00 75.88 206 GLU A CA 1
ATOM 1647 C C . GLU A 1 206 ? 36.801 -18.446 -25.969 1.00 75.88 206 GLU A C 1
ATOM 1649 O O . GLU A 1 206 ? 37.630 -18.889 -26.757 1.00 75.88 206 GLU A O 1
ATOM 1654 N N . GLU A 1 207 ? 35.951 -17.474 -26.313 1.00 74.06 207 GLU A N 1
ATOM 1655 C CA . GLU A 1 207 ? 35.791 -16.888 -27.649 1.00 74.06 207 GLU A CA 1
ATOM 1656 C C . GLU A 1 207 ? 36.263 -15.424 -27.702 1.00 74.06 207 GLU A C 1
ATOM 1658 O O . GLU A 1 207 ? 35.856 -14.667 -28.583 1.00 74.06 207 GLU A O 1
ATOM 1663 N N . LEU A 1 208 ? 37.147 -15.004 -26.787 1.00 75.31 208 LEU A N 1
ATOM 1664 C CA . LEU A 1 208 ? 37.691 -13.636 -26.739 1.00 75.31 208 LEU A CA 1
ATOM 1665 C C . LEU A 1 208 ? 38.330 -13.181 -28.067 1.00 75.31 208 LEU A C 1
ATOM 1667 O O . LEU A 1 208 ? 38.255 -11.999 -28.399 1.00 75.31 208 LEU A O 1
ATOM 1671 N N . GLU A 1 209 ? 38.870 -14.104 -28.870 1.00 75.00 209 GLU A N 1
ATOM 1672 C CA . GLU A 1 209 ? 39.365 -13.810 -30.226 1.00 75.00 209 GLU A CA 1
ATOM 1673 C C . GLU A 1 209 ? 38.261 -13.274 -31.159 1.00 75.00 209 GLU A C 1
ATOM 1675 O O . GLU A 1 209 ? 38.521 -12.461 -32.044 1.00 75.00 209 GLU A O 1
ATOM 1680 N N . GLN A 1 210 ? 37.004 -13.695 -30.983 1.00 74.50 210 GLN A N 1
ATOM 1681 C CA . GLN A 1 210 ? 35.884 -13.176 -31.773 1.00 74.50 210 GLN A CA 1
ATOM 1682 C C . GLN A 1 210 ? 35.567 -11.726 -31.392 1.00 74.50 210 GLN A C 1
ATOM 1684 O O . GLN A 1 210 ? 35.284 -10.913 -32.270 1.00 74.50 210 GLN A O 1
ATOM 1689 N N . LEU A 1 211 ? 35.667 -11.384 -30.103 1.00 76.44 211 LEU A N 1
ATOM 1690 C CA . LEU A 1 211 ? 35.476 -10.017 -29.617 1.00 76.44 211 LEU A CA 1
ATOM 1691 C C . LEU A 1 211 ? 36.582 -9.083 -30.131 1.00 76.44 211 LEU A C 1
ATOM 1693 O O . LEU A 1 211 ? 36.287 -7.973 -30.574 1.00 76.44 211 LEU A O 1
ATOM 1697 N N . GLU A 1 212 ? 37.833 -9.547 -30.137 1.00 78.25 212 GLU A N 1
ATOM 1698 C CA . GLU A 1 212 ? 38.964 -8.813 -30.717 1.00 78.25 212 GLU A CA 1
ATOM 1699 C C . GLU A 1 212 ? 38.745 -8.548 -32.215 1.00 78.25 212 GLU A C 1
ATOM 1701 O O . GLU A 1 212 ? 38.849 -7.407 -32.661 1.00 78.25 212 GLU A O 1
ATOM 1706 N N . ASN A 1 213 ? 38.312 -9.561 -32.973 1.00 77.94 213 ASN A N 1
ATOM 1707 C CA . ASN A 1 213 ? 37.992 -9.411 -34.394 1.00 77.94 213 ASN A CA 1
ATOM 1708 C C . ASN A 1 213 ? 36.848 -8.417 -34.652 1.00 77.94 213 ASN A C 1
ATOM 1710 O O . ASN A 1 213 ? 36.893 -7.660 -35.622 1.00 77.94 213 ASN A O 1
ATOM 1714 N N . VAL A 1 214 ? 35.813 -8.393 -33.806 1.00 77.38 214 VAL A N 1
ATOM 1715 C CA . VAL A 1 214 ? 34.720 -7.413 -33.919 1.00 77.38 214 VAL A CA 1
ATOM 1716 C C . VAL A 1 214 ? 35.240 -5.993 -33.691 1.00 77.38 214 VAL A C 1
ATOM 1718 O O . VAL A 1 214 ? 34.915 -5.102 -34.474 1.00 77.38 214 VAL A O 1
ATOM 1721 N N . LEU A 1 215 ? 36.085 -5.783 -32.679 1.00 79.56 215 LEU A N 1
ATOM 1722 C CA . LEU A 1 215 ? 36.687 -4.476 -32.400 1.00 79.56 215 LEU A CA 1
ATOM 1723 C C . LEU A 1 215 ? 37.626 -4.022 -33.530 1.00 79.56 215 LEU A C 1
ATOM 1725 O O . LEU A 1 215 ? 37.546 -2.870 -33.957 1.00 79.56 215 LEU A O 1
ATOM 1729 N N . SER A 1 216 ? 38.451 -4.922 -34.074 1.00 77.69 216 SER A N 1
ATOM 1730 C CA . SER A 1 216 ? 39.308 -4.627 -35.230 1.00 77.69 216 SER A CA 1
ATOM 1731 C C . SER A 1 216 ? 38.497 -4.258 -36.472 1.00 77.69 216 SER A C 1
ATOM 1733 O O . SER A 1 216 ? 38.787 -3.246 -37.102 1.00 77.69 216 SER A O 1
ATOM 1735 N N . ASN A 1 217 ? 37.428 -4.998 -36.777 1.00 77.38 217 ASN A N 1
ATOM 1736 C CA . ASN A 1 217 ? 36.569 -4.702 -37.927 1.00 77.38 217 ASN A CA 1
ATOM 1737 C C . ASN A 1 217 ? 35.869 -3.337 -37.807 1.00 77.38 217 ASN A C 1
ATOM 1739 O O . ASN A 1 217 ? 35.714 -2.641 -38.807 1.00 77.38 217 ASN A O 1
ATOM 1743 N N . VAL A 1 218 ? 35.448 -2.932 -36.603 1.00 75.50 218 VAL A N 1
ATOM 1744 C CA . VAL A 1 218 ? 34.847 -1.602 -36.375 1.00 75.50 218 VAL A CA 1
ATOM 1745 C C . VAL A 1 218 ? 35.868 -0.491 -36.634 1.00 75.50 218 VAL A C 1
ATOM 1747 O O . VAL A 1 218 ? 35.536 0.505 -37.281 1.00 75.50 218 VAL A O 1
ATOM 1750 N N . ASN A 1 219 ? 37.114 -0.697 -36.204 1.00 78.81 219 ASN A N 1
ATOM 1751 C CA . ASN A 1 219 ? 38.211 0.234 -36.449 1.00 78.81 219 ASN A CA 1
ATOM 1752 C C . ASN A 1 219 ? 38.590 0.307 -37.945 1.00 78.81 219 ASN A C 1
ATOM 1754 O O . ASN A 1 219 ? 38.792 1.394 -38.484 1.00 78.81 219 ASN A O 1
ATOM 1758 N N . ASP A 1 220 ? 38.600 -0.831 -38.648 1.00 80.06 220 ASP A N 1
ATOM 1759 C CA . ASP A 1 220 ? 38.916 -0.923 -40.083 1.00 80.06 220 ASP A CA 1
ATOM 1760 C C . ASP A 1 220 ? 37.861 -0.255 -40.984 1.00 80.06 220 ASP A C 1
ATOM 1762 O O . ASP A 1 220 ? 38.172 0.194 -42.090 1.00 80.06 220 ASP A O 1
ATOM 1766 N N . ILE A 1 221 ? 36.616 -0.129 -40.509 1.00 80.25 221 ILE A N 1
ATOM 1767 C CA . ILE A 1 221 ? 35.540 0.614 -41.192 1.00 80.25 221 ILE A CA 1
ATOM 1768 C C . ILE A 1 221 ? 35.677 2.140 -40.965 1.00 80.25 221 ILE A C 1
ATOM 1770 O O . ILE A 1 221 ? 34.929 2.933 -41.538 1.00 80.25 221 ILE A O 1
ATOM 1774 N N . GLY A 1 222 ? 36.684 2.580 -40.202 1.00 72.62 222 GLY A N 1
ATOM 1775 C CA . GLY A 1 222 ? 37.009 3.991 -39.981 1.00 72.62 222 GLY A CA 1
ATOM 1776 C C . GLY A 1 222 ? 36.244 4.638 -38.826 1.00 72.62 222 GLY A C 1
ATOM 1777 O O . GLY A 1 222 ? 36.209 5.865 -38.740 1.00 72.62 222 GLY A O 1
ATOM 1778 N N . HIS A 1 223 ? 35.627 3.838 -37.953 1.00 75.88 223 HIS A N 1
ATOM 1779 C CA . HIS A 1 223 ? 35.007 4.321 -36.725 1.00 75.88 223 HIS A CA 1
ATOM 1780 C C . HIS A 1 223 ? 35.954 4.149 -35.536 1.00 75.88 223 HIS A C 1
ATOM 1782 O O . HIS A 1 223 ? 36.469 3.058 -35.304 1.00 75.88 223 HIS A O 1
ATOM 1788 N N . ASP A 1 224 ? 36.138 5.207 -34.745 1.00 81.31 224 ASP A N 1
ATOM 1789 C CA . ASP A 1 224 ? 36.924 5.128 -33.517 1.00 81.31 224 ASP A CA 1
ATOM 1790 C C . ASP A 1 224 ? 36.156 4.322 -32.458 1.00 81.31 224 ASP A C 1
ATOM 1792 O O . ASP A 1 224 ? 35.138 4.757 -31.909 1.00 81.31 224 ASP A O 1
ATOM 1796 N N . THR A 1 225 ? 36.649 3.116 -32.171 1.00 76.31 225 THR A N 1
ATOM 1797 C CA . THR A 1 225 ? 36.088 2.236 -31.139 1.00 76.31 225 THR A CA 1
ATOM 1798 C C . THR A 1 225 ? 36.026 2.906 -29.766 1.00 76.31 225 THR A C 1
ATOM 1800 O O . THR A 1 225 ? 35.113 2.609 -29.000 1.00 76.31 225 THR A O 1
ATOM 1803 N N . VAL A 1 226 ? 36.939 3.835 -29.457 1.00 78.44 226 VAL A N 1
ATOM 1804 C CA . VAL A 1 226 ? 36.955 4.566 -28.184 1.00 78.44 226 VAL A CA 1
ATOM 1805 C C . VAL A 1 226 ? 35.809 5.572 -28.128 1.00 78.44 226 VAL A C 1
ATOM 1807 O O . VAL A 1 226 ? 35.099 5.604 -27.126 1.00 78.44 226 VAL A O 1
ATOM 1810 N N . GLU A 1 227 ? 35.559 6.333 -29.199 1.00 76.69 227 GLU A N 1
ATOM 1811 C CA . GLU A 1 227 ? 34.409 7.251 -29.261 1.00 76.69 227 GLU A CA 1
ATOM 1812 C C . GLU A 1 227 ? 33.075 6.502 -29.192 1.00 76.69 227 GLU A C 1
ATOM 1814 O O . GLU A 1 227 ? 32.145 6.962 -28.532 1.00 76.69 227 GLU A O 1
ATOM 1819 N N . ILE A 1 228 ? 32.973 5.329 -29.827 1.00 75.62 228 ILE A N 1
ATOM 1820 C CA . ILE A 1 228 ? 31.774 4.484 -29.741 1.00 75.62 228 ILE A CA 1
ATOM 1821 C C . ILE A 1 228 ? 31.559 4.005 -28.302 1.00 75.62 228 ILE A C 1
ATOM 1823 O O . ILE A 1 228 ? 30.450 4.121 -27.778 1.00 75.62 228 ILE A O 1
ATOM 1827 N N . ILE A 1 229 ? 32.605 3.486 -27.653 1.00 76.94 229 ILE A N 1
ATOM 1828 C CA . ILE A 1 229 ? 32.535 3.036 -26.257 1.00 76.94 229 ILE A CA 1
ATOM 1829 C C . ILE A 1 229 ? 32.131 4.197 -25.342 1.00 76.94 229 ILE A C 1
ATOM 1831 O O . ILE A 1 229 ? 31.256 4.020 -24.495 1.00 76.94 229 ILE A O 1
ATOM 1835 N N . ASP A 1 230 ? 32.707 5.384 -25.536 1.00 77.12 230 ASP A N 1
ATOM 1836 C CA . ASP A 1 230 ? 32.411 6.555 -24.711 1.00 77.12 230 ASP A CA 1
ATOM 1837 C C . ASP A 1 230 ? 30.979 7.068 -24.942 1.00 77.12 230 ASP A C 1
ATOM 1839 O O . ASP A 1 230 ? 30.249 7.339 -23.987 1.00 77.12 230 ASP A O 1
ATOM 1843 N N . PHE A 1 231 ? 30.511 7.090 -26.195 1.00 77.62 231 PHE A N 1
ATOM 1844 C CA . PHE A 1 231 ? 29.131 7.438 -26.543 1.00 77.62 231 PHE A CA 1
ATOM 1845 C C . PHE A 1 231 ? 28.114 6.492 -25.886 1.00 77.62 231 PHE A C 1
ATOM 1847 O O . PHE A 1 231 ? 27.154 6.945 -25.254 1.00 77.62 231 PHE A O 1
ATOM 1854 N N . TYR A 1 232 ? 28.325 5.175 -25.981 1.00 74.19 232 TYR A N 1
ATOM 1855 C CA . TYR A 1 232 ? 27.445 4.199 -25.333 1.00 74.19 232 TYR A CA 1
ATOM 1856 C C . TYR A 1 232 ? 27.574 4.223 -23.804 1.00 74.19 232 TYR A C 1
ATOM 1858 O O . TYR A 1 232 ? 26.572 4.035 -23.112 1.00 74.19 232 TYR A O 1
ATOM 1866 N N . GLY A 1 233 ? 28.759 4.525 -23.267 1.00 75.75 233 GLY A N 1
ATOM 1867 C CA . GLY A 1 233 ? 28.976 4.746 -21.837 1.00 75.75 233 GLY A CA 1
ATOM 1868 C C . GLY A 1 233 ? 28.159 5.924 -21.304 1.00 75.75 233 GLY A C 1
ATOM 1869 O O . GLY A 1 233 ? 27.431 5.784 -20.318 1.00 75.75 233 GLY A O 1
ATOM 1870 N N . GLN A 1 234 ? 28.189 7.062 -22.001 1.00 76.94 234 GLN A N 1
ATOM 1871 C CA . GLN A 1 234 ? 27.376 8.236 -21.671 1.00 76.94 234 GLN A CA 1
ATOM 1872 C C . GLN A 1 234 ? 25.873 7.950 -21.822 1.00 76.94 234 GLN A C 1
ATOM 1874 O O . GLN A 1 234 ? 25.080 8.344 -20.963 1.00 76.94 234 GLN A O 1
ATOM 1879 N N . SER A 1 235 ? 25.472 7.211 -22.863 1.00 75.38 235 SER A N 1
ATOM 1880 C CA . SER A 1 235 ? 24.079 6.788 -23.056 1.00 75.38 235 SER A CA 1
ATOM 1881 C C . SER A 1 235 ? 23.587 5.884 -21.920 1.00 75.38 235 SER A C 1
ATOM 1883 O O . SER A 1 235 ? 22.465 6.057 -21.443 1.00 75.38 235 SER A O 1
ATOM 1885 N N . LYS A 1 236 ? 24.420 4.950 -21.444 1.00 78.19 236 LYS A N 1
ATOM 1886 C CA . LYS A 1 236 ? 24.091 4.077 -20.310 1.00 78.19 236 LYS A CA 1
ATOM 1887 C C . LYS A 1 236 ? 23.973 4.868 -19.008 1.00 78.19 236 LYS A C 1
ATOM 1889 O O . LYS A 1 236 ? 22.993 4.699 -18.291 1.00 78.19 236 LYS A O 1
ATOM 1894 N N . ALA A 1 237 ? 24.896 5.792 -18.740 1.00 79.31 237 ALA A N 1
ATOM 1895 C CA . ALA A 1 237 ? 24.822 6.667 -17.568 1.00 79.31 237 ALA A CA 1
ATOM 1896 C C . ALA A 1 237 ? 23.547 7.536 -17.571 1.00 79.31 237 ALA A C 1
ATOM 1898 O O . ALA A 1 237 ? 22.910 7.732 -16.532 1.00 79.31 237 ALA A O 1
ATOM 1899 N N . LEU A 1 238 ? 23.131 8.026 -18.744 1.00 78.31 238 LEU A N 1
ATOM 1900 C CA . LEU A 1 238 ? 21.859 8.733 -18.911 1.00 78.31 238 LEU A CA 1
ATOM 1901 C C . LEU A 1 238 ? 20.653 7.821 -18.659 1.00 78.31 238 LEU A C 1
ATOM 1903 O O . LEU A 1 238 ? 19.706 8.252 -18.003 1.00 78.31 238 LEU A O 1
ATOM 1907 N N . GLN A 1 239 ? 20.691 6.572 -19.123 1.00 81.50 239 GLN A N 1
ATOM 1908 C CA . GLN A 1 239 ? 19.633 5.590 -18.882 1.00 81.50 239 GLN A CA 1
ATOM 1909 C C . GLN A 1 239 ? 19.523 5.210 -17.397 1.00 81.50 239 GLN A C 1
ATOM 1911 O O . GLN A 1 239 ? 18.424 5.209 -16.850 1.00 81.50 239 GLN A O 1
ATOM 1916 N N . GLU A 1 240 ? 20.642 4.973 -16.713 1.00 86.38 240 GLU A N 1
ATOM 1917 C CA . GLU A 1 240 ? 20.673 4.706 -15.268 1.00 86.38 240 GLU A CA 1
ATOM 1918 C C . GLU A 1 240 ? 20.159 5.909 -14.460 1.00 86.38 240 GLU A C 1
ATOM 1920 O O . GLU A 1 240 ? 19.406 5.755 -13.493 1.00 86.38 240 GLU A O 1
ATOM 1925 N N . SER A 1 241 ? 20.510 7.129 -14.882 1.00 81.00 241 SER A N 1
ATOM 1926 C CA . SER A 1 241 ? 19.984 8.367 -14.299 1.00 81.00 241 SER A CA 1
ATOM 1927 C C . SER A 1 241 ? 18.476 8.508 -14.526 1.00 81.00 241 SER A C 1
ATOM 1929 O O . SER A 1 241 ? 17.745 8.863 -13.597 1.00 81.00 241 SER A O 1
ATOM 1931 N N . LEU A 1 242 ? 17.987 8.179 -15.728 1.00 84.19 242 LEU A N 1
ATOM 1932 C CA . LEU A 1 242 ? 16.561 8.149 -16.044 1.00 84.19 242 LEU A CA 1
ATOM 1933 C C . LEU A 1 242 ? 15.838 7.155 -15.132 1.00 84.19 242 LEU A C 1
ATOM 1935 O O . LEU A 1 242 ? 14.911 7.564 -14.438 1.00 84.19 242 LEU A O 1
ATOM 1939 N N . GLU A 1 243 ? 16.310 5.906 -15.056 1.00 87.25 243 GLU A N 1
ATOM 1940 C CA . GLU A 1 243 ? 15.733 4.855 -14.209 1.00 87.25 243 GLU A CA 1
ATOM 1941 C C . GLU A 1 243 ? 15.692 5.261 -12.731 1.00 87.25 243 GLU A C 1
ATOM 1943 O O . GLU A 1 243 ? 14.654 5.134 -12.072 1.00 87.25 243 GLU A O 1
ATOM 1948 N N . SER A 1 244 ? 16.800 5.801 -12.216 1.00 88.62 244 SER A N 1
ATOM 1949 C CA . SER A 1 244 ? 16.909 6.321 -10.850 1.00 88.62 244 SER A CA 1
ATOM 1950 C C . SER A 1 244 ? 15.904 7.445 -10.583 1.00 88.62 244 SER A C 1
ATOM 1952 O O . SER A 1 244 ? 15.243 7.460 -9.540 1.00 88.62 244 SER A O 1
ATOM 1954 N N . ASN A 1 245 ? 15.728 8.361 -11.538 1.00 86.06 245 ASN A N 1
ATOM 1955 C CA . ASN A 1 245 ? 14.755 9.443 -11.432 1.00 86.06 245 ASN A CA 1
ATOM 1956 C C . ASN A 1 245 ? 13.309 8.937 -11.511 1.00 86.06 245 ASN A C 1
ATOM 1958 O O . ASN A 1 245 ? 12.481 9.411 -10.735 1.00 86.06 245 ASN A O 1
ATOM 1962 N N . THR A 1 246 ? 12.997 7.942 -12.349 1.00 86.62 246 THR A N 1
ATOM 1963 C CA . THR A 1 246 ? 11.678 7.278 -12.343 1.00 86.62 246 THR A CA 1
ATOM 1964 C C . THR A 1 246 ? 11.381 6.639 -10.994 1.00 86.62 246 THR A C 1
ATOM 1966 O O . THR A 1 246 ? 10.339 6.933 -10.416 1.00 86.62 246 THR A O 1
ATOM 1969 N N . LYS A 1 247 ? 12.324 5.880 -10.419 1.00 89.94 247 LYS A N 1
ATOM 1970 C CA . LYS A 1 247 ? 12.159 5.279 -9.082 1.00 89.94 247 LYS A CA 1
ATOM 1971 C C . LYS A 1 247 ? 11.971 6.338 -7.991 1.00 89.94 247 LYS A C 1
ATOM 1973 O O . LYS A 1 247 ? 11.184 6.150 -7.065 1.00 89.94 247 LYS A O 1
ATOM 1978 N N . LYS A 1 248 ? 12.682 7.471 -8.070 1.00 89.31 248 LYS A N 1
ATOM 1979 C CA . LYS A 1 248 ? 12.472 8.605 -7.150 1.00 89.31 248 LYS A CA 1
ATOM 1980 C C . LYS A 1 248 ? 11.085 9.223 -7.316 1.00 89.31 248 LYS A C 1
ATOM 1982 O O . LYS A 1 248 ? 10.458 9.534 -6.308 1.00 89.31 248 LYS A O 1
ATOM 1987 N N . ASN A 1 249 ? 10.607 9.384 -8.548 1.00 86.75 249 ASN A N 1
ATOM 1988 C CA . ASN A 1 249 ? 9.268 9.901 -8.822 1.00 86.75 249 ASN A CA 1
ATOM 1989 C C . ASN A 1 249 ? 8.172 8.962 -8.312 1.00 86.75 249 ASN A C 1
ATOM 1991 O O . ASN A 1 249 ? 7.213 9.438 -7.714 1.00 86.75 249 ASN A O 1
ATOM 1995 N N . GLU A 1 250 ? 8.329 7.649 -8.483 1.00 89.44 250 GLU A N 1
ATOM 1996 C CA . GLU A 1 250 ? 7.413 6.650 -7.921 1.00 89.44 250 GLU A CA 1
ATOM 1997 C C . GLU A 1 250 ? 7.356 6.756 -6.395 1.00 89.44 250 GLU A C 1
ATOM 1999 O O . GLU A 1 250 ? 6.278 6.944 -5.838 1.00 89.44 250 GLU A O 1
ATOM 2004 N N . ARG A 1 251 ? 8.513 6.790 -5.719 1.00 89.75 251 ARG A N 1
ATOM 2005 C CA . ARG A 1 251 ? 8.578 6.984 -4.258 1.00 89.75 251 ARG A CA 1
ATOM 2006 C C . ARG A 1 251 ? 7.947 8.298 -3.798 1.00 89.75 251 ARG A C 1
ATOM 2008 O O . ARG A 1 251 ? 7.320 8.351 -2.743 1.00 89.75 251 ARG A O 1
ATOM 2015 N N . LEU A 1 252 ? 8.138 9.383 -4.550 1.00 88.56 252 LEU A N 1
ATOM 2016 C CA . LEU A 1 252 ? 7.515 10.674 -4.243 1.00 88.56 252 LEU A CA 1
ATOM 2017 C C . LEU A 1 252 ? 6.000 10.628 -4.437 1.00 88.56 252 LEU A C 1
ATOM 2019 O O . LEU A 1 252 ? 5.274 11.223 -3.645 1.00 88.56 252 LEU A O 1
ATOM 2023 N N . LYS A 1 253 ? 5.523 9.908 -5.453 1.00 89.88 253 LYS A N 1
ATOM 2024 C CA . LYS A 1 253 ? 4.098 9.704 -5.697 1.00 89.88 253 LYS A CA 1
ATOM 2025 C C . LYS A 1 253 ? 3.457 8.891 -4.571 1.00 89.88 253 LYS A C 1
ATOM 2027 O O . LYS A 1 253 ? 2.481 9.359 -3.998 1.00 89.88 253 LYS A O 1
ATOM 2032 N N . GLU A 1 254 ? 4.063 7.771 -4.180 1.00 91.12 254 GLU A N 1
ATOM 2033 C CA . GLU A 1 254 ? 3.633 6.967 -3.025 1.00 91.12 254 GLU A CA 1
ATOM 2034 C C . GLU A 1 254 ? 3.606 7.801 -1.737 1.00 91.12 254 GLU A C 1
ATOM 2036 O O . GLU A 1 254 ? 2.644 7.759 -0.971 1.00 91.12 254 GLU A O 1
ATOM 2041 N N . ARG A 1 255 ? 4.640 8.623 -1.508 1.00 91.75 255 ARG A N 1
ATOM 2042 C CA . ARG A 1 255 ? 4.689 9.523 -0.350 1.00 91.75 255 ARG A CA 1
ATOM 2043 C C . ARG A 1 255 ? 3.588 10.583 -0.389 1.00 91.75 255 ARG A C 1
ATOM 2045 O O . ARG A 1 255 ? 3.018 10.883 0.654 1.00 91.75 255 ARG A O 1
ATOM 2052 N N . ASN A 1 256 ? 3.294 11.154 -1.554 1.00 87.81 256 ASN A N 1
ATOM 2053 C CA . ASN A 1 256 ? 2.199 12.112 -1.705 1.00 87.81 256 ASN A CA 1
ATOM 2054 C C . ASN A 1 256 ? 0.835 11.456 -1.468 1.00 87.81 256 ASN A C 1
ATOM 2056 O O . ASN A 1 256 ? -0.011 12.058 -0.816 1.00 87.81 256 ASN A O 1
ATOM 2060 N N . GLU A 1 257 ? 0.626 10.227 -1.941 1.00 90.94 257 GLU A N 1
ATOM 2061 C CA . GLU A 1 257 ? -0.598 9.461 -1.676 1.00 90.94 257 GLU A CA 1
ATOM 2062 C C . GLU A 1 257 ? -0.755 9.153 -0.178 1.00 90.94 257 GLU A C 1
ATOM 2064 O O . GLU A 1 257 ? -1.837 9.339 0.381 1.00 90.94 257 GLU A O 1
ATOM 2069 N N . ALA A 1 258 ? 0.331 8.772 0.503 1.00 90.12 258 ALA A N 1
ATOM 2070 C CA . ALA A 1 258 ? 0.330 8.563 1.950 1.00 90.12 258 ALA A CA 1
ATOM 2071 C C . ALA A 1 258 ? 0.025 9.854 2.731 1.00 90.12 258 ALA A C 1
ATOM 2073 O O . ALA A 1 258 ? -0.794 9.834 3.647 1.00 90.12 258 ALA A O 1
ATOM 2074 N N . LEU A 1 259 ? 0.634 10.980 2.342 1.00 88.75 259 LEU A N 1
ATOM 2075 C CA . LEU A 1 259 ? 0.378 12.285 2.959 1.00 88.75 259 LEU A CA 1
ATOM 2076 C C . LEU A 1 259 ? -1.053 12.772 2.718 1.00 88.75 259 LEU A C 1
ATOM 2078 O O . LEU A 1 259 ? -1.651 13.351 3.618 1.00 88.75 259 LEU A O 1
ATOM 2082 N N . LEU A 1 260 ? -1.620 12.531 1.532 1.00 89.44 260 LEU A N 1
ATOM 2083 C CA . LEU A 1 260 ? -3.024 12.839 1.253 1.00 89.44 260 LEU A CA 1
ATOM 2084 C C . LEU A 1 260 ? -3.950 12.048 2.177 1.00 89.44 260 LEU A C 1
ATOM 2086 O O . LEU A 1 260 ? -4.862 12.630 2.756 1.00 89.44 260 LEU A O 1
ATOM 2090 N N . LYS A 1 261 ? -3.678 10.753 2.365 1.00 91.38 261 LYS A N 1
ATOM 2091 C CA . LYS A 1 261 ? -4.441 9.912 3.289 1.00 91.38 261 LYS A CA 1
ATOM 2092 C C . LYS A 1 261 ? -4.328 10.402 4.738 1.00 91.38 261 LYS A C 1
ATOM 2094 O O . LYS A 1 261 ? -5.339 10.529 5.423 1.00 91.38 261 LYS A O 1
ATOM 2099 N N . GLU A 1 262 ? -3.122 10.735 5.192 1.00 91.62 262 GLU A N 1
ATOM 2100 C CA . GLU A 1 262 ? -2.909 11.298 6.531 1.00 91.62 262 GLU A CA 1
ATOM 2101 C C . GLU A 1 262 ? -3.661 12.625 6.716 1.00 91.62 262 GLU A C 1
ATOM 2103 O O . GLU A 1 262 ? -4.307 12.829 7.743 1.00 91.62 262 GLU A O 1
ATOM 2108 N N . ASN A 1 263 ? -3.653 13.500 5.705 1.00 86.50 263 ASN A N 1
ATOM 2109 C CA . ASN A 1 263 ? -4.419 14.744 5.736 1.00 86.50 263 ASN A CA 1
ATOM 2110 C C . ASN A 1 263 ? -5.922 14.483 5.859 1.00 86.50 263 ASN A C 1
ATOM 2112 O O . ASN A 1 263 ? -6.564 15.112 6.693 1.00 86.50 263 ASN A O 1
ATOM 2116 N N . THR A 1 264 ? -6.470 13.531 5.098 1.00 89.00 264 THR A N 1
ATOM 2117 C CA . THR A 1 264 ? -7.896 13.183 5.213 1.00 89.00 264 THR A CA 1
ATOM 2118 C C . THR A 1 264 ? -8.248 12.647 6.604 1.00 89.00 264 THR A C 1
ATOM 2120 O O . THR A 1 264 ? -9.250 13.053 7.182 1.00 89.00 264 THR A O 1
ATOM 2123 N N . GLU A 1 265 ? -7.390 11.816 7.208 1.00 89.31 265 GLU A N 1
ATOM 2124 C CA . GLU A 1 265 ? -7.598 11.317 8.577 1.00 89.31 265 GLU A CA 1
ATOM 2125 C C . GLU A 1 265 ? -7.509 12.440 9.629 1.00 89.31 265 GLU A C 1
ATOM 2127 O O . GLU A 1 265 ? -8.205 12.415 10.649 1.00 89.31 265 GLU A O 1
ATOM 2132 N N . LEU A 1 266 ? -6.639 13.432 9.413 1.00 87.31 266 LEU A N 1
ATOM 2133 C CA . LEU A 1 266 ? -6.530 14.607 10.277 1.00 87.31 266 LEU A CA 1
ATOM 2134 C C . LEU A 1 266 ? -7.731 15.545 10.129 1.00 87.31 266 LEU A C 1
ATOM 2136 O O . LEU A 1 266 ? -8.190 16.079 11.139 1.00 87.31 266 LEU A O 1
ATOM 2140 N N . GLU A 1 267 ? -8.253 15.725 8.916 1.00 86.56 267 GLU A N 1
ATOM 2141 C CA . GLU A 1 267 ? -9.476 16.489 8.652 1.00 86.56 267 GLU A CA 1
ATOM 2142 C C . GLU A 1 267 ? -10.686 15.851 9.347 1.00 86.56 267 GLU A C 1
ATOM 2144 O O . GLU A 1 267 ? -11.398 16.546 10.073 1.00 86.56 267 GLU A O 1
ATOM 2149 N N . GLU A 1 268 ? -10.854 14.526 9.257 1.00 87.38 268 GLU A N 1
ATOM 2150 C CA . GLU A 1 268 ? -11.911 13.801 9.981 1.00 87.38 268 GLU A CA 1
ATOM 2151 C C . GLU A 1 268 ? -11.791 13.972 11.506 1.00 87.38 268 GLU A C 1
ATOM 2153 O O . GLU A 1 268 ? -12.774 14.252 12.198 1.00 87.38 268 GLU A O 1
ATOM 2158 N N . LYS A 1 269 ? -10.575 13.857 12.060 1.00 87.94 269 LYS A N 1
ATOM 2159 C CA . LYS A 1 269 ? -10.332 14.105 13.495 1.00 87.94 269 LYS A CA 1
ATOM 2160 C C . LYS A 1 269 ? -10.612 15.554 13.884 1.00 87.94 269 LYS A C 1
ATOM 2162 O O . LYS A 1 269 ? -11.050 15.814 15.008 1.00 87.94 269 LYS A O 1
ATOM 2167 N N . LEU A 1 270 ? -10.315 16.511 13.008 1.00 85.06 270 LEU A N 1
ATOM 2168 C CA . LEU A 1 270 ? -10.594 17.923 13.247 1.00 85.06 270 LEU A CA 1
ATOM 2169 C C . LEU A 1 270 ? -12.104 18.168 13.294 1.00 85.06 270 LEU A C 1
ATOM 2171 O O . LEU A 1 270 ? -12.568 18.868 14.193 1.00 85.06 270 LEU A O 1
ATOM 2175 N N . GLU A 1 271 ? -12.859 17.557 12.385 1.00 85.19 271 GLU A N 1
ATOM 2176 C CA . GLU A 1 271 ? -14.318 17.637 12.345 1.00 85.19 271 GLU A CA 1
ATOM 2177 C C . GLU A 1 271 ? -14.948 17.032 13.608 1.00 85.19 271 GLU A C 1
ATOM 2179 O O . GLU A 1 271 ? -15.699 17.718 14.303 1.00 85.19 271 GLU A O 1
ATOM 2184 N N . GLN A 1 272 ? -14.522 15.833 14.021 1.00 83.06 272 GLN A N 1
ATOM 2185 C CA . GLN A 1 272 ? -14.947 15.223 15.292 1.00 83.06 272 GLN A CA 1
ATOM 2186 C C . GLN A 1 272 ? -14.637 16.115 16.507 1.00 83.06 272 GLN A C 1
ATOM 2188 O O . GLN A 1 272 ? -15.453 16.266 17.420 1.00 83.06 272 GLN A O 1
ATOM 2193 N N . ASN A 1 273 ? -13.459 16.746 16.533 1.00 80.12 273 ASN A N 1
ATOM 2194 C CA . ASN A 1 273 ? -13.090 17.670 17.605 1.00 80.12 273 ASN A CA 1
ATOM 2195 C C . ASN A 1 273 ? -13.917 18.963 17.579 1.00 80.12 273 ASN A C 1
ATOM 2197 O O . ASN A 1 273 ? -14.224 19.515 18.640 1.00 80.12 273 ASN A O 1
ATOM 2201 N N . LEU A 1 274 ? -14.289 19.461 16.398 1.00 81.00 274 LEU A N 1
ATOM 2202 C CA . LEU A 1 274 ? -15.187 20.607 16.254 1.00 81.00 274 LEU A CA 1
ATOM 2203 C C . LEU A 1 274 ? -16.590 20.272 16.762 1.00 81.00 274 LEU A C 1
ATOM 2205 O O . LEU A 1 274 ? -17.174 21.083 17.485 1.00 81.00 274 LEU A O 1
ATOM 2209 N N . GLU A 1 275 ? -17.105 19.080 16.464 1.00 79.19 275 GLU A N 1
ATOM 2210 C CA . GLU A 1 275 ? -18.374 18.591 17.008 1.00 79.19 275 GLU A CA 1
ATOM 2211 C C . GLU A 1 275 ? -18.332 18.502 18.538 1.00 79.19 275 GLU A C 1
ATOM 2213 O O . GLU A 1 275 ? -19.180 19.090 19.214 1.00 79.19 275 GLU A O 1
ATOM 2218 N N . LEU A 1 276 ? -17.297 17.866 19.100 1.00 77.56 276 LEU A N 1
ATOM 2219 C CA . LEU A 1 276 ? -17.070 17.784 20.548 1.00 77.56 276 LEU A CA 1
ATOM 2220 C C . LEU A 1 276 ? -16.988 19.167 21.193 1.00 77.56 276 LEU A C 1
ATOM 2222 O O . LEU A 1 276 ? -17.636 19.425 22.208 1.00 77.56 276 LEU A O 1
ATOM 2226 N N . ARG A 1 277 ? -16.229 20.088 20.596 1.00 75.19 277 ARG A N 1
ATOM 2227 C CA . ARG A 1 277 ? -16.120 21.466 21.083 1.00 75.19 277 ARG A CA 1
ATOM 2228 C C . ARG A 1 277 ? -17.472 22.170 21.053 1.00 75.19 277 ARG A C 1
ATOM 2230 O O . ARG A 1 277 ? -17.779 22.914 21.981 1.00 75.19 277 ARG A O 1
ATOM 2237 N N . THR A 1 278 ? -18.270 21.952 20.013 1.00 77.69 278 THR A N 1
ATOM 2238 C CA . THR A 1 278 ? -19.607 22.543 19.881 1.00 77.69 278 THR A CA 1
ATOM 2239 C C . THR A 1 278 ? -20.554 21.982 20.939 1.00 77.69 278 THR A C 1
ATOM 2241 O O . THR A 1 278 ? -21.260 22.753 21.588 1.00 77.69 278 THR A O 1
ATOM 2244 N N . ALA A 1 279 ? -20.499 20.673 21.199 1.00 73.62 279 ALA A N 1
ATOM 2245 C CA . ALA A 1 279 ? -21.246 20.027 22.274 1.00 73.62 279 ALA A CA 1
ATOM 2246 C C . ALA A 1 279 ? -20.846 20.581 23.652 1.00 73.62 279 ALA A C 1
ATOM 2248 O O . ALA A 1 279 ? -21.704 21.056 24.395 1.00 73.62 279 ALA A O 1
ATOM 2249 N N . VAL A 1 280 ? -19.547 20.637 23.964 1.00 73.56 280 VAL A N 1
ATOM 2250 C CA . VAL A 1 280 ? -19.029 21.216 25.218 1.00 73.56 280 VAL A CA 1
ATOM 2251 C C . VAL A 1 280 ? -19.431 22.682 25.362 1.00 73.56 280 VAL A C 1
ATOM 2253 O O . VAL A 1 280 ? -19.878 23.097 26.429 1.00 73.56 280 VAL A O 1
ATOM 2256 N N . LYS A 1 281 ? -19.332 23.469 24.287 1.00 76.75 281 LYS A N 1
ATOM 2257 C CA . LYS A 1 281 ? -19.764 24.868 24.287 1.00 76.75 281 LYS A CA 1
ATOM 2258 C C . LYS A 1 281 ? -21.264 24.987 24.555 1.00 76.75 281 LYS A C 1
ATOM 2260 O O . LYS A 1 281 ? -21.650 25.835 25.346 1.00 76.75 281 LYS A O 1
ATOM 2265 N N . SER A 1 282 ? -22.090 24.119 23.971 1.00 74.75 282 SER A N 1
ATOM 2266 C CA . SER A 1 282 ? -23.535 24.100 24.226 1.00 74.75 282 SER A CA 1
ATOM 2267 C C . SER A 1 282 ? -23.873 23.746 25.680 1.00 74.75 282 SER A C 1
ATOM 2269 O O . SER A 1 282 ? -24.792 24.326 26.251 1.00 74.75 282 SER A O 1
ATOM 2271 N N . HIS A 1 283 ? -23.098 22.854 26.310 1.00 72.75 283 HIS A N 1
ATOM 2272 C CA . HIS A 1 283 ? -23.246 22.520 27.727 1.00 72.75 283 HIS A CA 1
ATOM 2273 C C . HIS A 1 283 ? -22.843 23.688 28.634 1.00 72.75 283 HIS A C 1
ATOM 2275 O O . HIS A 1 283 ? -23.582 24.022 29.558 1.00 72.75 283 HIS A O 1
ATOM 2281 N N . LEU A 1 284 ? -21.738 24.370 28.314 1.00 71.75 284 LEU A N 1
ATOM 2282 C CA . LEU A 1 284 ? -21.303 25.577 29.022 1.00 71.75 284 LEU A CA 1
ATOM 2283 C C . LEU A 1 284 ? -22.293 26.741 28.853 1.00 71.75 284 LEU A C 1
ATOM 2285 O O . LEU A 1 284 ? -22.594 27.433 29.820 1.00 71.75 284 LEU A O 1
ATOM 2289 N N . GLU A 1 285 ? -22.833 26.953 27.649 1.00 74.50 285 GLU A N 1
ATOM 2290 C CA . GLU A 1 285 ? -23.863 27.970 27.378 1.00 74.50 285 GLU A CA 1
ATOM 2291 C C . GLU A 1 285 ? -25.190 27.652 28.090 1.00 74.50 285 GLU A C 1
ATOM 2293 O O . GLU A 1 285 ? -25.916 28.570 28.471 1.00 74.50 285 GLU A O 1
ATOM 2298 N N . ALA A 1 286 ? -25.487 26.370 28.331 1.00 72.12 286 ALA A N 1
ATOM 2299 C CA . ALA A 1 286 ? -26.599 25.928 29.172 1.00 72.12 286 ALA A CA 1
ATOM 2300 C C . ALA A 1 286 ? -26.330 26.090 30.683 1.00 72.12 286 ALA A C 1
ATOM 2302 O O . ALA A 1 286 ? -27.205 25.771 31.488 1.00 72.12 286 ALA A O 1
ATOM 2303 N N . GLY A 1 287 ? -25.149 26.590 31.065 1.00 76.31 287 GLY A N 1
ATOM 2304 C CA . GLY A 1 287 ? -24.740 26.787 32.454 1.00 76.31 287 GLY A CA 1
ATOM 2305 C C . GLY A 1 287 ? -24.366 25.498 33.180 1.00 76.31 287 GLY A C 1
ATOM 2306 O O . GLY A 1 287 ? -24.281 25.528 34.398 1.00 76.31 287 GLY A O 1
ATOM 2307 N N . ILE A 1 288 ? -24.167 24.392 32.452 1.00 71.44 288 ILE A N 1
ATOM 2308 C CA . ILE A 1 288 ? -23.796 23.099 33.026 1.00 71.44 288 ILE A CA 1
ATOM 2309 C C . ILE A 1 288 ? -22.271 23.032 33.091 1.00 71.44 288 ILE A C 1
ATOM 2311 O O . ILE A 1 288 ? -21.594 22.870 32.070 1.00 71.44 288 ILE A O 1
ATOM 2315 N N . GLU A 1 289 ? -21.720 23.160 34.292 1.00 76.81 289 GLU A N 1
ATOM 2316 C CA . GLU A 1 289 ? -20.279 23.033 34.502 1.00 76.81 289 GLU A CA 1
ATOM 2317 C C . GLU A 1 289 ? -19.853 21.554 34.496 1.00 76.81 289 GLU A C 1
ATOM 2319 O O . GLU A 1 289 ? -20.609 20.653 34.861 1.00 76.81 289 GLU A O 1
ATOM 2324 N N . ALA A 1 290 ? -18.607 21.268 34.107 1.00 68.06 290 ALA A N 1
ATOM 2325 C CA . ALA A 1 290 ? -18.096 19.891 34.064 1.00 68.06 290 ALA A CA 1
ATOM 2326 C C . ALA A 1 290 ? -18.165 19.181 35.434 1.00 68.06 290 ALA A C 1
ATOM 2328 O O . ALA A 1 290 ? -18.332 17.962 35.491 1.00 68.06 290 ALA A O 1
ATOM 2329 N N . GLY A 1 291 ? -18.078 19.945 36.531 1.00 71.69 291 GLY A N 1
ATOM 2330 C CA . GLY A 1 291 ? -18.278 19.438 37.889 1.00 71.69 291 GLY A CA 1
ATOM 2331 C C . GLY A 1 291 ? -19.708 18.957 38.143 1.00 71.69 291 GLY A C 1
ATOM 2332 O O . GLY A 1 291 ? -19.896 17.914 38.756 1.00 71.69 291 GLY A O 1
ATOM 2333 N N . GLU A 1 292 ? -20.711 19.633 37.584 1.00 71.31 292 GLU A N 1
ATOM 2334 C CA . GLU A 1 292 ? -22.123 19.283 37.774 1.00 71.31 292 GLU A CA 1
ATOM 2335 C C . GLU A 1 292 ? -22.502 18.006 37.013 1.00 71.31 292 GLU A C 1
ATOM 2337 O O . GLU A 1 292 ? -23.269 17.185 37.512 1.00 71.31 292 GLU A O 1
ATOM 2342 N N . VAL A 1 293 ? -21.915 17.778 35.832 1.00 70.12 293 VAL A N 1
ATOM 2343 C CA . VAL A 1 293 ? -22.075 16.508 35.101 1.00 70.12 293 VAL A CA 1
ATOM 2344 C C . VAL A 1 293 ? -21.450 15.354 35.884 1.00 70.12 293 VAL A C 1
ATOM 2346 O O . VAL A 1 293 ? -22.047 14.283 35.982 1.00 70.12 293 VAL A O 1
ATOM 2349 N N . LEU A 1 294 ? -20.272 15.572 36.475 1.00 74.81 294 LEU A N 1
ATOM 2350 C CA . LEU A 1 294 ? -19.622 14.586 37.339 1.00 74.81 294 LEU A CA 1
ATOM 2351 C C . LEU A 1 294 ? -20.441 14.311 38.601 1.00 74.81 294 LEU A C 1
ATOM 2353 O O . LEU A 1 294 ? -20.546 13.154 39.004 1.00 74.81 294 LEU A O 1
ATOM 2357 N N . ASP A 1 295 ? -21.070 15.328 39.185 1.00 77.25 295 ASP A N 1
ATOM 2358 C CA . ASP A 1 295 ? -21.948 15.168 40.341 1.00 77.25 295 ASP A CA 1
ATOM 2359 C C . ASP A 1 295 ? -23.226 14.403 39.983 1.00 77.25 295 ASP A C 1
ATOM 2361 O O . ASP A 1 295 ? -23.646 13.532 40.747 1.00 77.25 295 ASP A O 1
ATOM 2365 N N . ILE A 1 296 ? -23.807 14.629 38.799 1.00 73.88 296 ILE A N 1
ATOM 2366 C CA . ILE A 1 296 ? -24.931 13.831 38.287 1.00 73.88 296 ILE A CA 1
ATOM 2367 C C . ILE A 1 296 ? -24.494 12.380 38.079 1.00 73.88 296 ILE A C 1
ATOM 2369 O O . ILE A 1 296 ? -25.160 11.478 38.578 1.00 73.88 296 ILE A O 1
ATOM 2373 N N . VAL A 1 297 ? -23.360 12.132 37.417 1.00 76.69 297 VAL A N 1
ATOM 2374 C CA . VAL A 1 297 ? -22.833 10.773 37.200 1.00 76.69 297 VAL A CA 1
ATOM 2375 C C . VAL A 1 297 ? -22.553 10.074 38.529 1.00 76.69 297 VAL A C 1
ATOM 2377 O O . VAL A 1 297 ? -22.926 8.919 38.705 1.00 76.69 297 VAL A O 1
ATOM 2380 N N . LYS A 1 298 ? -21.972 10.779 39.501 1.00 80.81 298 LYS A N 1
ATOM 2381 C CA . LYS A 1 298 ? -21.705 10.254 40.842 1.00 80.81 298 LYS A CA 1
ATOM 2382 C C . LYS A 1 298 ? -22.993 9.970 41.611 1.00 80.81 298 LYS A C 1
ATOM 2384 O O . LYS A 1 298 ? -23.092 8.956 42.291 1.00 80.81 298 LYS A O 1
ATOM 2389 N N . THR A 1 299 ? -24.003 10.823 41.474 1.00 77.00 299 THR A N 1
ATOM 2390 C CA . THR A 1 299 ? -25.319 10.619 42.094 1.00 77.00 299 THR A CA 1
ATOM 2391 C C . THR A 1 299 ? -26.045 9.433 41.464 1.00 77.00 299 THR A C 1
ATOM 2393 O O . THR A 1 299 ? -26.593 8.605 42.183 1.00 77.00 299 THR A O 1
ATOM 2396 N N . VAL A 1 300 ? -25.986 9.298 40.139 1.00 78.38 300 VAL A N 1
ATOM 2397 C CA . VAL A 1 300 ? -26.544 8.164 39.390 1.00 78.38 300 VAL A CA 1
ATOM 2398 C C . VAL A 1 300 ? -25.817 6.868 39.730 1.00 78.38 300 VAL A C 1
ATOM 2400 O O . VAL A 1 300 ? -26.471 5.847 39.911 1.00 78.38 300 VAL A O 1
ATOM 2403 N N . LYS A 1 301 ? -24.493 6.908 39.899 1.00 78.31 301 LYS A N 1
ATOM 2404 C CA . LYS A 1 301 ? -23.702 5.774 40.385 1.00 78.31 301 LYS A CA 1
ATOM 2405 C C . LYS A 1 301 ? -24.142 5.351 41.785 1.00 78.31 301 LYS A C 1
ATOM 2407 O O . LYS A 1 301 ? -24.479 4.192 41.984 1.00 78.31 301 LYS A O 1
ATOM 2412 N N . ASN A 1 302 ? -24.235 6.296 42.720 1.00 78.19 302 ASN A N 1
ATOM 2413 C CA . ASN A 1 302 ? -24.683 6.020 44.087 1.00 78.19 302 ASN A CA 1
ATOM 2414 C C . ASN A 1 302 ? -26.129 5.488 44.121 1.00 78.19 302 ASN A C 1
ATOM 2416 O O . ASN A 1 302 ? -26.459 4.628 44.929 1.00 78.19 302 ASN A O 1
ATOM 2420 N N . MET A 1 303 ? -27.009 5.982 43.243 1.00 66.88 303 MET A N 1
ATOM 2421 C CA . MET A 1 303 ? -28.371 5.456 43.090 1.00 66.88 303 MET A CA 1
ATOM 2422 C C . MET A 1 303 ? -28.383 4.064 42.446 1.00 66.88 303 MET A C 1
ATOM 2424 O O . MET A 1 303 ? -29.196 3.228 42.830 1.00 66.88 303 MET A O 1
ATOM 2428 N N . GLY A 1 304 ? -27.471 3.803 41.509 1.00 75.19 304 GLY A N 1
ATOM 2429 C CA . GLY A 1 304 ? -27.232 2.490 40.917 1.00 75.19 304 GLY A CA 1
ATOM 2430 C C . GLY A 1 304 ? -26.801 1.462 41.955 1.00 75.19 304 GLY A C 1
ATOM 2431 O O . GLY A 1 304 ? -27.369 0.379 41.987 1.00 75.19 304 GLY A O 1
ATOM 2432 N N . GLU A 1 305 ? -25.902 1.832 42.870 1.00 76.06 305 GLU A N 1
ATOM 2433 C CA . GLU A 1 305 ? -25.478 0.985 43.996 1.00 76.06 305 GLU A CA 1
ATOM 2434 C C . GLU A 1 305 ? -26.643 0.642 44.940 1.00 76.06 305 GLU A C 1
ATOM 2436 O O . GLU A 1 305 ? -26.744 -0.483 45.421 1.00 76.06 305 GLU A O 1
ATOM 2441 N N . VAL A 1 306 ? -27.573 1.577 45.168 1.00 77.12 306 VAL A N 1
ATOM 2442 C CA . VAL A 1 306 ? -28.795 1.329 45.962 1.00 77.12 306 VAL A CA 1
ATOM 2443 C C . VAL A 1 306 ? -29.776 0.395 45.238 1.00 77.12 306 VAL A C 1
ATOM 2445 O O . VAL A 1 306 ? -30.575 -0.281 45.887 1.00 77.12 306 VAL A O 1
ATOM 2448 N N . LEU A 1 307 ? -29.720 0.351 43.906 1.00 69.38 307 LEU A N 1
ATOM 2449 C CA . LEU A 1 307 ? -30.583 -0.464 43.045 1.00 69.38 307 LEU A CA 1
ATOM 2450 C C . LEU A 1 307 ? -29.892 -1.730 42.506 1.00 69.38 307 LEU A C 1
ATOM 2452 O O . LEU A 1 307 ? -30.484 -2.424 41.682 1.00 69.38 307 LEU A O 1
ATOM 2456 N N . ASP A 1 308 ? -28.677 -2.024 42.975 1.00 83.81 308 ASP A N 1
ATOM 2457 C CA . ASP A 1 308 ? -27.846 -3.168 42.573 1.00 83.81 308 ASP A CA 1
ATOM 2458 C C . ASP A 1 308 ? -27.554 -3.227 41.056 1.00 83.81 308 ASP A C 1
ATOM 2460 O O . ASP A 1 308 ? -27.550 -4.281 40.419 1.00 83.81 308 ASP A O 1
ATOM 2464 N N . LEU A 1 309 ? -27.339 -2.057 40.447 1.00 75.44 309 LEU A N 1
ATOM 2465 C CA . LEU A 1 309 ? -26.960 -1.901 39.043 1.00 75.44 309 LEU A CA 1
ATOM 2466 C C . LEU A 1 309 ? -25.471 -1.560 38.930 1.00 75.44 309 LEU A C 1
ATOM 2468 O O . LEU A 1 309 ? -24.976 -0.682 39.638 1.00 75.44 309 LEU A O 1
ATOM 2472 N N . ASP A 1 310 ? -24.769 -2.199 37.987 1.00 82.50 310 ASP A N 1
ATOM 2473 C CA . ASP A 1 310 ? -23.396 -1.811 37.642 1.00 82.50 310 ASP A CA 1
ATOM 2474 C C . ASP A 1 310 ? -23.365 -0.357 37.152 1.00 82.50 310 ASP A C 1
ATOM 2476 O O . ASP A 1 310 ? -24.317 0.117 36.535 1.00 82.50 310 ASP A O 1
ATOM 2480 N N . GLU A 1 311 ? -22.267 0.355 37.402 1.00 77.88 311 GLU A N 1
ATOM 2481 C CA . GLU A 1 311 ? -22.117 1.778 37.081 1.00 77.88 311 GLU A CA 1
ATOM 2482 C C . GLU A 1 311 ? -22.517 2.114 35.635 1.00 77.88 311 GLU A C 1
ATOM 2484 O O . GLU A 1 311 ? -23.206 3.106 35.385 1.00 77.88 311 GLU A O 1
ATOM 2489 N N . ARG A 1 312 ? -22.161 1.260 34.671 1.00 74.31 312 ARG A N 1
ATOM 2490 C CA . ARG A 1 312 ? -22.473 1.467 33.256 1.00 74.31 312 ARG A CA 1
ATOM 2491 C C . ARG A 1 312 ? -23.950 1.202 32.959 1.00 74.31 312 ARG A C 1
ATOM 2493 O O . ARG A 1 312 ? -24.560 1.968 32.208 1.00 74.31 312 ARG A O 1
ATOM 2500 N N . ALA A 1 313 ? -24.545 0.168 33.556 1.00 71.75 313 ALA A N 1
ATOM 2501 C CA . ALA A 1 313 ? -25.980 -0.096 33.478 1.00 71.75 313 ALA A CA 1
ATOM 2502 C C . ALA A 1 313 ? -26.817 0.977 34.189 1.00 71.75 313 ALA A C 1
ATOM 2504 O O . ALA A 1 313 ? -27.849 1.374 33.655 1.00 71.75 313 ALA A O 1
ATOM 2505 N N . ALA A 1 314 ? -26.371 1.494 35.334 1.00 74.06 314 ALA A N 1
ATOM 2506 C CA . ALA A 1 314 ? -27.031 2.557 36.087 1.00 74.06 314 ALA A CA 1
ATOM 2507 C C . ALA A 1 314 ? -27.051 3.870 35.297 1.00 74.06 314 ALA A C 1
ATOM 2509 O O . ALA A 1 314 ? -28.099 4.502 35.175 1.00 74.06 314 ALA A O 1
ATOM 2510 N N . ILE A 1 315 ? -25.922 4.238 34.681 1.00 74.81 315 ILE A N 1
ATOM 2511 C CA . ILE A 1 315 ? -25.832 5.416 33.811 1.00 74.81 315 ILE A CA 1
ATOM 2512 C C . ILE A 1 315 ? -26.709 5.240 32.567 1.00 74.81 315 ILE A C 1
ATOM 2514 O O . ILE A 1 315 ? -27.493 6.129 32.241 1.00 74.81 315 ILE A O 1
ATOM 2518 N N . ASN A 1 316 ? -26.640 4.092 31.887 1.00 75.50 316 ASN A N 1
ATOM 2519 C CA . ASN A 1 316 ? -27.474 3.839 30.708 1.00 75.50 316 ASN A CA 1
ATOM 2520 C C . ASN A 1 316 ? -28.966 3.790 31.046 1.00 75.50 316 ASN A C 1
ATOM 2522 O O . ASN A 1 316 ? -29.786 4.276 30.264 1.00 75.50 316 ASN A O 1
ATOM 2526 N N . ARG A 1 317 ? -29.326 3.241 32.208 1.00 74.75 317 ARG A N 1
ATOM 2527 C CA . ARG A 1 317 ? -30.704 3.209 32.690 1.00 74.75 317 ARG A CA 1
ATOM 2528 C C . ARG A 1 317 ? -31.190 4.600 33.048 1.00 74.75 317 ARG A C 1
ATOM 2530 O O . ARG A 1 317 ? -32.214 4.990 32.522 1.00 74.75 317 ARG A O 1
ATOM 2537 N N . PHE A 1 318 ? -30.412 5.400 33.772 1.00 79.12 318 PHE A N 1
ATOM 2538 C CA . PHE A 1 318 ? -30.729 6.809 34.005 1.00 79.12 318 PHE A CA 1
ATOM 2539 C C . PHE A 1 318 ? -30.910 7.588 32.697 1.00 79.12 318 PHE A C 1
ATOM 2541 O O . PHE A 1 318 ? -31.889 8.308 32.543 1.00 79.12 318 PHE A O 1
ATOM 2548 N N . ILE A 1 319 ? -30.018 7.415 31.716 1.00 75.56 319 ILE A N 1
ATOM 2549 C CA . ILE A 1 319 ? -30.164 8.038 30.391 1.00 75.56 319 ILE A CA 1
ATOM 2550 C C . ILE A 1 319 ? -31.465 7.580 29.717 1.00 75.56 319 ILE A C 1
ATOM 2552 O O . ILE A 1 319 ? -32.146 8.386 29.083 1.00 75.56 319 ILE A O 1
ATOM 2556 N N . THR A 1 320 ? -31.813 6.301 29.840 1.00 75.25 320 THR A N 1
ATOM 2557 C CA . THR A 1 320 ? -33.036 5.730 29.266 1.00 75.25 320 THR A CA 1
ATOM 2558 C C . THR A 1 320 ? -34.279 6.245 29.988 1.00 75.25 320 THR A C 1
ATOM 2560 O O . THR A 1 320 ? -35.210 6.685 29.325 1.00 75.25 320 THR A O 1
ATOM 2563 N N . ASP A 1 321 ? -34.277 6.299 31.315 1.00 69.44 321 ASP A N 1
ATOM 2564 C CA . ASP A 1 321 ? -35.374 6.770 32.164 1.00 69.44 321 ASP A CA 1
ATOM 2565 C C . ASP A 1 321 ? -35.580 8.287 31.998 1.00 69.44 321 ASP A C 1
ATOM 2567 O O . ASP A 1 321 ? -36.705 8.754 31.854 1.00 69.44 321 ASP A O 1
ATOM 2571 N N . VAL A 1 322 ? -34.509 9.079 31.874 1.00 68.69 322 VAL A N 1
ATOM 2572 C CA . VAL A 1 322 ? -34.594 10.505 31.504 1.00 68.69 322 VAL A CA 1
ATOM 2573 C C . VAL A 1 322 ? -35.185 10.679 30.101 1.00 68.69 322 VAL A C 1
ATOM 2575 O O . VAL A 1 322 ? -35.962 11.605 29.871 1.00 68.69 322 VAL A O 1
ATOM 2578 N N . LYS A 1 323 ? -34.852 9.790 29.155 1.00 63.56 323 LYS A N 1
ATOM 2579 C CA . LYS A 1 323 ? -35.394 9.817 27.785 1.00 63.56 323 LYS A CA 1
ATOM 2580 C C . LYS A 1 323 ? -36.838 9.316 27.681 1.00 63.56 323 LYS A C 1
ATOM 2582 O O . LYS A 1 323 ? -37.526 9.721 26.748 1.00 63.56 323 LYS A O 1
ATOM 2587 N N . THR A 1 324 ? -37.283 8.431 28.573 1.00 61.56 324 THR A N 1
ATOM 2588 C CA . THR A 1 324 ? -38.552 7.690 28.426 1.00 61.56 324 THR A CA 1
ATOM 2589 C C . THR A 1 324 ? -39.588 8.001 29.508 1.00 61.56 324 THR A C 1
ATOM 2591 O O . THR A 1 324 ? -40.776 8.037 29.194 1.00 61.56 324 THR A O 1
ATOM 2594 N N . GLU A 1 325 ? -39.174 8.286 30.745 1.00 56.31 325 GLU A N 1
ATOM 2595 C CA . GLU A 1 325 ? -40.050 8.463 31.915 1.00 56.31 325 GLU A CA 1
ATOM 2596 C C . GLU A 1 325 ? -40.100 9.894 32.474 1.00 56.31 325 GLU A C 1
ATOM 2598 O O . GLU A 1 325 ? -40.914 10.177 33.358 1.00 56.31 325 GLU A O 1
ATOM 2603 N N . TYR A 1 326 ? -39.298 10.838 31.959 1.00 53.19 326 TYR A N 1
ATOM 2604 C CA . TYR A 1 326 ? -39.433 12.253 32.324 1.00 53.19 326 TYR A CA 1
ATOM 2605 C C . TYR A 1 326 ? -40.778 12.801 31.813 1.00 53.19 326 TYR A C 1
ATOM 2607 O O . TYR A 1 326 ? -40.913 13.262 30.678 1.00 53.19 326 TYR A O 1
ATOM 2615 N N . ASN A 1 327 ? -41.804 12.690 32.661 1.00 46.69 327 ASN A N 1
ATOM 2616 C CA . ASN A 1 327 ? -43.193 12.911 32.292 1.00 46.69 327 ASN A CA 1
ATOM 2617 C C . ASN A 1 327 ? -43.430 14.369 31.877 1.00 46.69 327 ASN A C 1
ATOM 2619 O O . ASN A 1 327 ? -43.335 15.327 32.651 1.00 46.69 327 ASN A O 1
ATOM 2623 N N . GLU A 1 328 ? -43.795 14.496 30.612 1.00 48.88 328 GLU A N 1
ATOM 2624 C CA . GLU A 1 328 ? -43.989 15.692 29.818 1.00 48.88 328 GLU A CA 1
ATOM 2625 C C . GLU A 1 328 ? -45.063 16.672 30.312 1.00 48.88 328 GLU A C 1
ATOM 2627 O O . GLU A 1 328 ? -45.355 17.593 29.566 1.00 48.88 328 GLU A O 1
ATOM 2632 N N . ARG A 1 329 ? -45.665 16.511 31.499 1.00 46.31 329 ARG A N 1
ATOM 2633 C CA . ARG A 1 329 ? -46.686 17.428 32.057 1.00 46.31 329 ARG A CA 1
ATOM 2634 C C . ARG A 1 329 ? -46.241 18.243 33.272 1.00 46.31 329 ARG A C 1
ATOM 2636 O O . ARG A 1 329 ? -46.884 19.240 33.582 1.00 46.31 329 ARG A O 1
ATOM 2643 N N . SER A 1 330 ? -45.168 17.848 33.950 1.00 49.41 330 SER A N 1
ATOM 2644 C CA . SER A 1 330 ? -44.684 18.520 35.172 1.00 49.41 330 SER A CA 1
ATOM 2645 C C . SER A 1 330 ? -43.199 18.889 35.129 1.00 49.41 330 SER A C 1
ATOM 2647 O O . SER A 1 330 ? -42.703 19.525 36.053 1.00 49.41 330 SER A O 1
ATOM 2649 N N . GLY A 1 331 ? -42.495 18.534 34.054 1.00 51.50 331 GLY A N 1
ATOM 2650 C CA . GLY A 1 331 ? -41.123 18.964 33.802 1.00 51.50 331 GLY A CA 1
ATOM 2651 C C . GLY A 1 331 ? -41.041 20.232 32.951 1.00 51.50 331 GLY A C 1
ATOM 2652 O O . GLY A 1 331 ? -41.973 20.558 32.209 1.00 51.50 331 GLY A O 1
ATOM 2653 N N . PHE A 1 332 ? -39.887 20.907 32.985 1.00 46.84 332 PHE A N 1
ATOM 2654 C CA . PHE A 1 332 ? -39.586 22.047 32.107 1.00 46.84 332 PHE A CA 1
ATOM 2655 C C . PHE A 1 332 ? -39.817 21.724 30.622 1.00 46.84 332 PHE A C 1
ATOM 2657 O O . PHE A 1 332 ? -40.102 22.626 29.852 1.00 46.84 332 PHE A O 1
ATOM 2664 N N . THR A 1 333 ? -39.805 20.452 30.212 1.00 48.12 333 THR A N 1
ATOM 2665 C CA . THR A 1 333 ? -40.165 19.974 28.867 1.00 48.12 333 THR A CA 1
ATOM 2666 C C . THR A 1 333 ? -41.621 20.223 28.472 1.00 48.12 333 THR A C 1
ATOM 2668 O O . THR A 1 333 ? -41.865 20.404 27.286 1.00 48.12 333 THR A O 1
ATOM 2671 N N . PHE A 1 334 ? -42.583 20.277 29.406 1.00 50.91 334 PHE A N 1
ATOM 2672 C CA . PHE A 1 334 ? -43.966 20.682 29.100 1.00 50.91 334 PHE A CA 1
ATOM 2673 C C . PHE A 1 334 ? -44.037 22.171 28.798 1.00 50.91 334 PHE A C 1
ATOM 2675 O O . PHE A 1 334 ? -44.584 22.567 27.779 1.00 50.91 334 PHE A O 1
ATOM 2682 N N . GLN A 1 335 ? -43.424 22.986 29.660 1.00 53.72 335 GLN A N 1
ATOM 2683 C CA . GLN A 1 335 ? -43.341 24.433 29.480 1.00 53.72 335 GLN A CA 1
ATOM 2684 C C . GLN A 1 335 ? -42.521 24.774 28.234 1.00 53.72 335 GLN A C 1
ATOM 2686 O O . GLN A 1 335 ? -42.873 25.686 27.501 1.00 53.72 335 GLN A O 1
ATOM 2691 N N . ILE A 1 336 ? -41.481 23.992 27.935 1.00 55.38 336 ILE A N 1
ATOM 2692 C CA . ILE A 1 336 ? -40.712 24.047 26.694 1.00 55.38 336 ILE A CA 1
ATOM 2693 C C . ILE A 1 336 ? -41.519 23.487 25.529 1.00 55.38 336 ILE A C 1
ATOM 2695 O O . ILE A 1 336 ? -41.295 23.961 24.435 1.00 55.38 336 ILE A O 1
ATOM 2699 N N . ARG A 1 337 ? -42.449 22.536 25.681 1.00 57.72 337 ARG A N 1
ATOM 2700 C CA . ARG A 1 337 ? -43.345 22.122 24.587 1.00 57.72 337 ARG A CA 1
ATOM 2701 C C . ARG A 1 337 ? -44.387 23.190 24.317 1.00 57.72 337 ARG A C 1
ATOM 2703 O O . ARG A 1 337 ? -44.630 23.475 23.163 1.00 57.72 337 ARG A O 1
ATOM 2710 N N . GLU A 1 338 ? -44.953 23.810 25.339 1.00 63.16 338 GLU A N 1
ATOM 2711 C CA . GLU A 1 338 ? -45.881 24.930 25.201 1.00 63.16 338 GLU A CA 1
ATOM 2712 C C . GLU A 1 338 ? -45.164 26.144 24.592 1.00 63.16 338 GLU A C 1
ATOM 2714 O O . GLU A 1 338 ? -45.636 26.714 23.613 1.00 63.16 338 GLU A O 1
ATOM 2719 N N . LEU A 1 339 ? -43.949 26.456 25.055 1.00 68.06 339 LEU A N 1
ATOM 2720 C CA . LEU A 1 339 ? -43.078 27.462 24.446 1.00 68.06 339 LEU A CA 1
ATOM 2721 C C . LEU A 1 339 ? -42.580 27.051 23.064 1.00 68.06 339 LEU A C 1
ATOM 2723 O O . LEU A 1 339 ? -42.466 27.925 22.222 1.00 68.06 339 LEU A O 1
ATOM 2727 N N . LYS A 1 340 ? -42.302 25.771 22.795 1.00 69.12 340 LYS A N 1
ATOM 2728 C CA . LYS A 1 340 ? -41.917 25.260 21.469 1.00 69.12 340 LYS A CA 1
ATOM 2729 C C . LYS A 1 340 ? -43.101 25.225 20.533 1.00 69.12 340 LYS A C 1
ATOM 2731 O O . LYS A 1 340 ? -42.879 25.369 19.349 1.00 69.12 340 LYS A O 1
ATOM 2736 N N . GLU A 1 341 ? -44.321 25.067 21.022 1.00 74.69 341 GLU A N 1
ATOM 2737 C CA . GLU A 1 341 ? -45.541 25.113 20.227 1.00 74.69 341 GLU A CA 1
ATOM 2738 C C . GLU A 1 341 ? -45.885 26.564 19.903 1.00 74.69 341 GLU A C 1
ATOM 2740 O O . GLU A 1 341 ? -46.131 26.891 18.749 1.00 74.69 341 GLU A O 1
ATOM 2745 N N . ILE A 1 342 ? -45.740 27.477 20.868 1.00 73.75 342 ILE A N 1
ATOM 2746 C CA . ILE A 1 342 ? -45.761 28.923 20.617 1.00 73.75 342 ILE A CA 1
ATOM 2747 C C . ILE A 1 342 ? -44.613 29.322 19.676 1.00 73.75 342 ILE A C 1
ATOM 2749 O O . ILE A 1 342 ? -44.828 30.089 18.744 1.00 73.75 342 ILE A O 1
ATOM 2753 N N . GLN A 1 343 ? -43.408 28.776 19.854 1.00 70.75 343 GLN A N 1
ATOM 2754 C CA . GLN A 1 343 ? -42.254 28.994 18.979 1.00 70.75 343 GLN A CA 1
ATOM 2755 C C . GLN A 1 343 ? -42.465 28.345 17.614 1.00 70.75 343 GLN A C 1
ATOM 2757 O O . GLN A 1 343 ? -41.956 28.882 16.645 1.00 70.75 343 GLN A O 1
ATOM 2762 N N . ARG A 1 344 ? -43.196 27.230 17.506 1.00 77.75 344 ARG A N 1
ATOM 2763 C CA . ARG A 1 344 ? -43.533 26.541 16.256 1.00 77.75 344 ARG A CA 1
ATOM 2764 C C . ARG A 1 344 ? -44.560 27.352 15.498 1.00 77.75 344 ARG A C 1
ATOM 2766 O O . ARG A 1 344 ? -44.323 27.627 14.338 1.00 77.75 344 ARG A O 1
ATOM 2773 N N . VAL A 1 345 ? -45.603 27.844 16.162 1.00 78.56 345 VAL A N 1
ATOM 2774 C CA . VAL A 1 345 ? -46.584 28.773 15.585 1.00 78.56 345 VAL A CA 1
ATOM 2775 C C . VAL A 1 345 ? -45.918 30.094 15.192 1.00 78.56 345 VAL A C 1
ATOM 2777 O O . VAL A 1 345 ? -46.181 30.625 14.117 1.00 78.56 345 VAL A O 1
ATOM 2780 N N . LEU A 1 346 ? -45.004 30.626 16.010 1.00 72.62 346 LEU A N 1
ATOM 2781 C CA . LEU A 1 346 ? -44.217 31.811 15.661 1.00 72.62 346 LEU A CA 1
ATOM 2782 C C . LEU A 1 346 ? -43.189 31.527 14.564 1.00 72.62 346 LEU A C 1
ATOM 2784 O O . LEU A 1 346 ? -42.943 32.421 13.768 1.00 72.62 346 LEU A O 1
ATOM 2788 N N . LYS A 1 347 ? -42.609 30.323 14.485 1.00 72.00 347 LYS A N 1
ATOM 2789 C CA . LYS A 1 347 ? -41.706 29.888 13.409 1.00 72.00 347 LYS A CA 1
ATOM 2790 C C . LYS A 1 347 ? -42.457 29.637 12.119 1.00 72.00 347 LYS A C 1
ATOM 2792 O O . LYS A 1 347 ? -41.914 30.005 11.101 1.00 72.00 347 LYS A O 1
ATOM 2797 N N . GLU A 1 348 ? -43.661 29.079 12.150 1.00 75.56 348 GLU A N 1
ATOM 2798 C CA . GLU A 1 348 ? -44.548 28.946 10.991 1.00 75.56 348 GLU A CA 1
ATOM 2799 C C . GLU A 1 348 ? -45.015 30.325 10.534 1.00 75.56 348 GLU A C 1
ATOM 2801 O O . GLU A 1 348 ? -45.021 30.622 9.349 1.00 75.56 348 GLU A O 1
ATOM 2806 N N . LYS A 1 349 ? -45.334 31.232 11.463 1.00 78.19 349 LYS A N 1
ATOM 2807 C CA . LYS A 1 349 ? -45.659 32.616 11.110 1.00 78.19 349 LYS A CA 1
ATOM 2808 C C . LYS A 1 349 ? -44.440 33.376 10.583 1.00 78.19 349 LYS A C 1
ATOM 2810 O O . LYS A 1 349 ? -44.590 34.149 9.645 1.00 78.19 349 LYS A O 1
ATOM 2815 N N . ASN A 1 350 ? -43.250 33.152 11.144 1.00 69.06 350 ASN A N 1
ATOM 2816 C CA . ASN A 1 350 ? -41.992 33.706 10.641 1.00 69.06 350 ASN A CA 1
ATOM 2817 C C . ASN A 1 350 ? -41.538 33.031 9.355 1.00 69.06 350 ASN A C 1
ATOM 2819 O O . ASN A 1 350 ? -40.894 33.698 8.568 1.00 69.06 350 ASN A O 1
ATOM 2823 N N . SER A 1 351 ? -41.836 31.754 9.123 1.00 73.69 351 SER A N 1
ATOM 2824 C CA . SER A 1 351 ? -41.532 31.072 7.869 1.00 73.69 351 SER A CA 1
ATOM 2825 C C . SER A 1 351 ? -42.488 31.555 6.802 1.00 73.69 351 SER A C 1
ATOM 2827 O O . SER A 1 351 ? -42.026 31.891 5.737 1.00 73.69 351 SER A O 1
ATOM 2829 N N . LEU A 1 352 ? -43.772 31.733 7.113 1.00 76.69 352 LEU A N 1
ATOM 2830 C CA . LEU A 1 352 ? -44.739 32.349 6.211 1.00 76.69 352 LEU A CA 1
ATOM 2831 C C . LEU A 1 352 ? -44.399 33.823 5.945 1.00 76.69 352 LEU A C 1
ATOM 2833 O O . LEU A 1 352 ? -44.586 34.315 4.839 1.00 76.69 352 LEU A O 1
ATOM 2837 N N . MET A 1 353 ? -43.908 34.560 6.948 1.00 72.25 353 MET A N 1
ATOM 2838 C CA . MET A 1 353 ? -43.417 35.928 6.752 1.00 72.25 353 MET A CA 1
ATOM 2839 C C . MET A 1 353 ? -42.097 35.963 5.994 1.00 72.25 353 MET A C 1
ATOM 2841 O O . MET A 1 353 ? -41.934 36.878 5.202 1.00 72.25 353 MET A O 1
ATOM 2845 N N . LYS A 1 354 ? -41.189 35.007 6.211 1.00 71.31 354 LYS A N 1
ATOM 2846 C CA . LYS A 1 354 ? -39.947 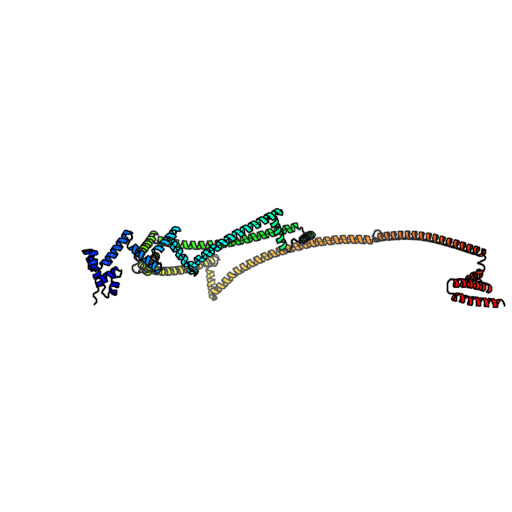34.857 5.448 1.00 71.31 354 LYS A CA 1
ATOM 2847 C C . LYS A 1 354 ? -40.242 34.467 4.019 1.00 71.31 354 LYS A C 1
ATOM 2849 O O . LYS A 1 354 ? -39.731 35.131 3.158 1.00 71.31 354 LYS A O 1
ATOM 2854 N N . GLU A 1 355 ? -41.125 33.514 3.777 1.00 71.56 355 GLU A N 1
ATOM 2855 C CA . GLU A 1 355 ? -41.595 33.116 2.452 1.00 71.56 355 GLU A CA 1
ATOM 2856 C C . GLU A 1 355 ? -42.293 34.293 1.765 1.00 71.56 355 GLU A C 1
ATOM 2858 O O . GLU A 1 355 ? -42.029 34.580 0.610 1.00 71.56 355 GLU A O 1
ATOM 2863 N N . ARG A 1 356 ? -43.112 35.078 2.480 1.00 76.81 356 ARG A N 1
ATOM 2864 C CA . ARG A 1 356 ? -43.653 36.333 1.931 1.00 76.81 356 ARG A CA 1
ATOM 2865 C C . ARG A 1 356 ? -42.584 37.390 1.679 1.00 76.81 356 ARG A C 1
ATOM 2867 O O . ARG A 1 356 ? -42.733 38.144 0.728 1.00 76.81 356 ARG A O 1
ATOM 2874 N N . LEU A 1 357 ? -41.573 37.497 2.540 1.00 71.69 357 LEU A N 1
ATOM 2875 C CA . LEU A 1 357 ? -40.437 38.401 2.365 1.00 71.69 357 LEU A CA 1
ATOM 2876 C C . LEU A 1 357 ? -39.555 37.952 1.212 1.00 71.69 357 LEU A C 1
ATOM 2878 O O . LEU A 1 357 ? -39.092 38.806 0.494 1.00 71.69 357 LEU A O 1
ATOM 2882 N N . GLU A 1 358 ? -39.390 36.655 1.015 1.00 74.00 358 GLU A N 1
ATOM 2883 C CA . GLU A 1 358 ? -38.594 36.013 -0.021 1.00 74.00 358 GLU A CA 1
ATOM 2884 C C . GLU A 1 358 ? -39.316 36.139 -1.358 1.00 74.00 358 GLU A C 1
ATOM 2886 O O . GLU A 1 358 ? -38.709 36.571 -2.319 1.00 74.00 358 GLU A O 1
ATOM 2891 N N . VAL A 1 359 ? -40.640 35.955 -1.396 1.00 76.50 359 VAL A N 1
ATOM 2892 C CA . VAL A 1 359 ? -41.473 36.317 -2.554 1.00 76.50 359 VAL A CA 1
ATOM 2893 C C . VAL A 1 359 ? -41.425 37.825 -2.812 1.00 76.50 359 VAL A C 1
ATOM 2895 O O . VAL A 1 359 ? -41.388 38.255 -3.958 1.00 76.50 359 VAL A O 1
ATOM 2898 N N . LEU A 1 360 ? -41.435 38.670 -1.775 1.00 74.56 360 LEU A N 1
ATOM 2899 C CA . LEU A 1 360 ? -41.319 40.122 -1.950 1.00 74.56 360 LEU A CA 1
ATOM 2900 C C . LEU A 1 360 ? -39.920 40.548 -2.395 1.00 74.56 360 LEU A C 1
ATOM 2902 O O . LEU A 1 360 ? -39.837 41.488 -3.174 1.00 74.56 360 LEU A O 1
ATOM 2906 N N . GLU A 1 361 ? -38.865 39.897 -1.912 1.00 74.56 361 GLU A N 1
ATOM 2907 C CA . GLU A 1 361 ? -37.464 40.094 -2.283 1.00 74.56 361 GLU A CA 1
ATOM 2908 C C . GLU A 1 361 ? -37.221 39.579 -3.692 1.00 74.56 361 GLU A C 1
ATOM 2910 O O . GLU A 1 361 ? -36.591 40.288 -4.455 1.00 74.56 361 GLU A O 1
ATOM 2915 N N . GLU A 1 362 ? -37.796 38.442 -4.081 1.00 75.00 362 GLU A N 1
ATOM 2916 C CA . GLU A 1 362 ? -37.805 37.931 -5.451 1.00 75.00 362 GLU A CA 1
ATOM 2917 C C . GLU A 1 362 ? -38.531 38.913 -6.371 1.00 75.00 362 GLU A C 1
ATOM 2919 O O . GLU A 1 362 ? -37.980 39.324 -7.383 1.00 75.00 362 GLU A O 1
ATOM 2924 N N . VAL A 1 363 ? -39.707 39.415 -5.979 1.00 77.00 363 VAL A N 1
ATOM 2925 C CA . VAL A 1 363 ? -40.410 40.463 -6.737 1.00 77.00 363 VAL A CA 1
ATOM 2926 C C . VAL A 1 363 ? -39.604 41.769 -6.781 1.00 77.00 363 VAL A C 1
ATOM 2928 O O . VAL A 1 363 ? -39.632 42.471 -7.794 1.00 77.00 363 VAL A O 1
ATOM 2931 N N . LEU A 1 364 ? -38.901 42.138 -5.707 1.00 75.38 364 LEU A N 1
ATOM 2932 C CA . LEU A 1 364 ? -38.034 43.320 -5.666 1.00 75.38 364 LEU A CA 1
ATOM 2933 C C . LEU A 1 364 ? -36.800 43.132 -6.539 1.00 75.38 364 LEU A C 1
ATOM 2935 O O . LEU A 1 364 ? -36.401 44.073 -7.210 1.00 75.38 364 LEU A O 1
ATOM 2939 N N . ASP A 1 365 ? -36.222 41.942 -6.546 1.00 75.88 365 ASP A N 1
ATOM 2940 C CA . ASP A 1 365 ? -35.045 41.572 -7.310 1.00 75.88 365 ASP A CA 1
ATOM 2941 C C . ASP A 1 365 ? -35.384 41.430 -8.794 1.00 75.88 365 ASP A C 1
ATOM 2943 O O . ASP A 1 365 ? -34.647 41.915 -9.642 1.00 75.88 365 ASP A O 1
ATOM 2947 N N . ASP A 1 366 ? -36.550 40.889 -9.132 1.00 74.81 366 ASP A N 1
ATOM 2948 C CA . ASP A 1 366 ? -37.101 40.892 -10.487 1.00 74.81 366 ASP A CA 1
ATOM 2949 C C . ASP A 1 366 ? -37.360 42.319 -10.971 1.00 74.81 366 ASP A C 1
ATOM 2951 O O . ASP A 1 366 ? -36.995 42.678 -12.092 1.00 74.81 366 ASP A O 1
ATOM 2955 N N . ARG A 1 367 ? -37.933 43.178 -10.118 1.00 78.12 367 ARG A N 1
ATOM 2956 C CA . ARG A 1 367 ? -38.122 44.601 -10.439 1.00 78.12 367 ARG A CA 1
ATOM 2957 C C . ARG A 1 367 ? -36.799 45.347 -10.546 1.00 78.12 367 ARG A C 1
ATOM 2959 O O . ARG A 1 367 ? -36.659 46.165 -11.446 1.00 78.12 367 ARG A O 1
ATOM 2966 N N . ASN A 1 368 ? -35.830 45.064 -9.682 1.00 75.62 368 ASN A N 1
ATOM 2967 C CA . ASN A 1 368 ? -34.499 45.656 -9.746 1.00 75.62 368 ASN A CA 1
ATOM 2968 C C . ASN A 1 368 ? -33.768 45.184 -10.997 1.00 75.62 368 ASN A C 1
ATOM 2970 O O . ASN A 1 368 ? -33.196 46.015 -11.684 1.00 75.62 368 ASN A O 1
ATOM 2974 N N . ARG A 1 369 ? -33.859 43.903 -11.367 1.00 75.50 369 ARG A N 1
ATOM 2975 C CA . ARG A 1 369 ? -33.336 43.372 -12.633 1.00 75.50 369 ARG A CA 1
ATOM 2976 C C . ARG A 1 369 ? -34.008 44.017 -13.836 1.00 75.50 369 ARG A C 1
ATOM 2978 O O . ARG A 1 369 ? -33.316 44.347 -14.797 1.00 75.50 369 ARG A O 1
ATOM 2985 N N . ALA A 1 370 ? -35.319 44.248 -13.787 1.00 75.00 370 ALA A N 1
ATOM 2986 C CA . ALA A 1 370 ? -36.028 44.983 -14.830 1.00 75.00 370 ALA A CA 1
ATOM 2987 C C . ALA A 1 370 ? -35.543 46.440 -14.920 1.00 75.00 370 ALA A C 1
ATOM 2989 O O . ALA A 1 370 ? -35.241 46.911 -16.011 1.00 75.00 370 ALA A O 1
ATOM 2990 N N . VAL A 1 371 ? -35.379 47.132 -13.788 1.00 73.44 371 VAL A N 1
ATOM 2991 C CA . VAL A 1 371 ? -34.844 48.505 -13.728 1.00 73.44 371 VAL A CA 1
ATOM 2992 C C . VAL A 1 371 ? -33.388 48.567 -14.194 1.00 73.44 371 VAL A C 1
ATOM 2994 O O . VAL A 1 371 ? -33.026 49.471 -14.936 1.00 73.44 371 VAL A O 1
ATOM 2997 N N . GLU A 1 372 ? -32.551 47.609 -13.808 1.00 75.56 372 GLU A N 1
ATOM 2998 C CA . GLU A 1 372 ? -31.158 47.492 -14.242 1.00 75.56 372 GLU A CA 1
ATOM 2999 C C . GLU A 1 372 ? -31.088 47.239 -15.753 1.00 75.56 372 GLU A C 1
ATOM 3001 O O . GLU A 1 372 ? -30.255 47.816 -16.446 1.00 75.56 372 GLU A O 1
ATOM 3006 N N . SER A 1 373 ? -31.993 46.411 -16.281 1.00 75.06 373 SER A N 1
ATOM 3007 C CA . SER A 1 373 ? -32.102 46.139 -17.716 1.00 75.06 373 SER A CA 1
ATOM 3008 C C . SER A 1 373 ? -32.555 47.381 -18.483 1.00 75.06 373 SER A C 1
ATOM 3010 O O . SER A 1 373 ? -31.956 47.701 -19.505 1.00 75.06 373 SER A O 1
ATOM 3012 N N . LEU A 1 374 ? -33.532 48.129 -17.960 1.00 74.00 374 LEU A N 1
ATOM 3013 C CA . LEU A 1 374 ? -33.942 49.422 -18.517 1.00 74.00 374 LEU A CA 1
ATOM 3014 C C . LEU A 1 374 ? -32.791 50.436 -18.478 1.00 74.00 374 LEU A C 1
ATOM 3016 O O . LEU A 1 374 ? -32.515 51.071 -19.487 1.00 74.00 374 LEU A O 1
ATOM 3020 N N . ARG A 1 375 ? -32.033 50.510 -17.376 1.00 73.62 375 ARG A N 1
ATOM 3021 C CA . ARG A 1 375 ? -30.827 51.352 -17.281 1.00 73.62 375 ARG A CA 1
ATOM 3022 C C . ARG A 1 375 ? -29.744 50.948 -18.278 1.00 73.62 375 ARG A C 1
ATOM 3024 O O . ARG A 1 375 ? -29.064 51.808 -18.822 1.00 73.62 375 ARG A O 1
ATOM 3031 N N . ARG A 1 376 ? -29.550 49.650 -18.530 1.00 72.88 376 ARG A N 1
ATOM 3032 C CA . ARG A 1 376 ? -28.598 49.173 -19.548 1.00 72.88 376 ARG A CA 1
ATOM 3033 C C . ARG A 1 376 ? -29.048 49.553 -20.955 1.00 72.88 376 ARG A C 1
ATOM 3035 O O . ARG A 1 376 ? -28.207 49.949 -21.752 1.00 72.88 376 ARG A O 1
ATOM 3042 N N . LEU A 1 377 ? -30.345 49.468 -21.244 1.00 70.75 377 LEU A N 1
ATOM 3043 C CA . LEU A 1 377 ? -30.916 49.922 -22.516 1.00 70.75 377 LEU A CA 1
ATOM 3044 C C . LEU A 1 377 ? -30.762 51.441 -22.687 1.00 70.75 377 LEU A C 1
ATOM 3046 O O . LEU A 1 377 ? -30.352 51.889 -23.755 1.00 70.75 377 LEU A O 1
ATOM 3050 N N . GLU A 1 378 ? -30.951 52.206 -21.611 1.00 70.56 378 GLU A N 1
ATOM 3051 C CA . GLU A 1 378 ? -30.721 53.655 -21.575 1.00 70.56 378 GLU A CA 1
ATOM 3052 C C . GLU A 1 378 ? -29.243 54.010 -21.841 1.00 70.56 378 GLU A C 1
ATOM 3054 O O . GLU A 1 378 ? -28.948 54.896 -22.641 1.00 70.56 378 GLU A O 1
ATOM 3059 N N . VAL A 1 379 ? -28.288 53.273 -21.252 1.00 71.88 379 VAL A N 1
ATOM 3060 C CA . VAL A 1 379 ? -26.840 53.430 -21.525 1.00 71.88 379 VAL A CA 1
ATOM 3061 C C . VAL A 1 379 ? -26.480 53.076 -22.972 1.00 71.88 379 VAL A C 1
ATOM 3063 O O . VAL A 1 379 ? -25.570 53.676 -23.542 1.00 71.88 379 VAL A O 1
ATOM 3066 N N . LEU A 1 380 ? -27.199 52.131 -23.581 1.00 68.31 380 LEU A N 1
ATOM 3067 C CA . LEU A 1 380 ? -27.059 51.774 -24.996 1.00 68.31 380 LEU A CA 1
ATOM 3068 C C . LEU A 1 380 ? -27.764 52.767 -25.938 1.00 68.31 380 LEU A C 1
ATOM 3070 O O . LEU A 1 380 ? -27.721 52.587 -27.153 1.00 68.31 380 LEU A O 1
ATOM 3074 N N . GLY A 1 381 ? -28.363 53.831 -25.392 1.00 70.00 381 GLY A N 1
ATOM 3075 C CA . GLY A 1 381 ? -28.989 54.912 -26.147 1.00 70.00 381 GLY A CA 1
ATOM 3076 C C . GLY A 1 381 ? -30.396 54.601 -26.650 1.00 70.00 381 GLY A C 1
ATOM 3077 O O . GLY A 1 381 ? -30.930 55.404 -27.411 1.00 70.00 381 GLY A O 1
ATOM 3078 N N . VAL A 1 382 ? -30.988 53.477 -26.230 1.00 68.62 382 VAL A N 1
ATOM 3079 C CA . VAL A 1 382 ? -32.359 53.101 -26.593 1.00 68.62 382 VAL A CA 1
ATOM 3080 C C . VAL A 1 382 ? -33.322 53.919 -25.744 1.00 68.62 382 VAL A C 1
ATOM 3082 O O . VAL A 1 382 ? -33.274 53.858 -24.514 1.00 68.62 382 VAL A O 1
ATOM 3085 N N . GLN A 1 383 ? -34.177 54.708 -26.388 1.00 74.25 383 GLN A N 1
ATOM 3086 C CA . GLN A 1 383 ? -35.121 55.568 -25.676 1.00 74.25 383 GLN A CA 1
ATOM 3087 C C . GLN A 1 383 ? -36.392 54.810 -25.292 1.00 74.25 383 GLN A C 1
ATOM 3089 O O . GLN A 1 383 ? -36.839 53.910 -26.001 1.00 74.25 383 GLN A O 1
ATOM 3094 N N . ASP A 1 384 ? -37.037 55.228 -24.201 1.00 74.56 384 ASP A N 1
ATOM 3095 C CA . ASP A 1 384 ? -38.298 54.629 -23.743 1.00 74.56 384 ASP A CA 1
ATOM 3096 C C . ASP A 1 384 ? -39.386 54.633 -24.835 1.00 74.56 384 ASP A C 1
ATOM 3098 O O . ASP A 1 384 ? -40.201 53.715 -24.897 1.00 74.56 384 ASP A O 1
ATOM 3102 N N . SER A 1 385 ? -39.382 55.624 -25.736 1.00 75.00 385 SER A N 1
ATOM 3103 C CA . SER A 1 385 ? -40.297 55.676 -26.885 1.00 75.00 385 SER A CA 1
ATOM 3104 C C . SER A 1 385 ? -40.061 54.551 -27.895 1.00 75.00 385 SER A C 1
ATOM 3106 O O . SER A 1 385 ? -41.023 54.029 -28.448 1.00 75.00 385 SER A O 1
ATOM 3108 N N . GLU A 1 386 ? -38.810 54.136 -28.100 1.00 69.00 386 GLU A N 1
ATOM 3109 C CA . GLU A 1 386 ? -38.454 53.052 -29.026 1.00 69.00 386 GLU A CA 1
ATOM 3110 C C . GLU A 1 386 ? -38.868 51.688 -28.456 1.00 69.00 386 GLU A C 1
ATOM 3112 O O . GLU A 1 386 ? -39.339 50.825 -29.191 1.00 69.00 386 GLU A O 1
ATOM 3117 N N . LEU A 1 387 ? -38.785 51.501 -27.132 1.00 72.12 387 LEU A N 1
ATOM 3118 C CA . LEU A 1 387 ? -39.261 50.280 -26.466 1.00 72.12 387 LEU A CA 1
ATOM 3119 C C . LEU A 1 387 ? -40.784 50.128 -26.544 1.00 72.12 387 LEU A C 1
ATOM 3121 O O . LEU A 1 387 ? -41.291 49.009 -26.656 1.00 72.12 387 LEU A O 1
ATOM 3125 N N . ILE A 1 388 ? -41.515 51.245 -26.495 1.00 73.38 388 ILE A N 1
ATOM 3126 C CA . ILE A 1 388 ? -42.968 51.255 -26.687 1.00 73.38 388 ILE A CA 1
ATOM 3127 C C . ILE A 1 388 ? -43.306 50.933 -28.147 1.00 73.38 388 ILE A C 1
ATOM 3129 O O . ILE A 1 388 ? -44.146 50.068 -28.372 1.00 73.38 388 ILE A O 1
ATOM 3133 N N . GLU A 1 389 ? -42.601 51.517 -29.122 1.00 72.69 389 GLU A N 1
ATOM 3134 C CA . GLU A 1 389 ? -42.770 51.168 -30.543 1.00 72.69 389 GLU A CA 1
ATOM 3135 C C . GLU A 1 389 ? -42.464 49.688 -30.817 1.00 72.69 389 GLU A C 1
ATOM 3137 O O . GLU A 1 389 ? -43.191 49.036 -31.563 1.00 72.69 389 GLU A O 1
ATOM 3142 N N . TRP A 1 390 ? -41.432 49.113 -30.188 1.00 71.75 390 TRP A N 1
ATOM 3143 C CA . TRP A 1 390 ? -41.116 47.686 -30.328 1.00 71.75 390 TRP A CA 1
ATOM 3144 C C . TRP A 1 390 ? -42.212 46.800 -29.747 1.00 71.75 390 TRP A C 1
ATOM 3146 O O . TRP A 1 390 ? -42.550 45.776 -30.339 1.00 71.75 390 TRP A O 1
ATOM 3156 N N . LYS A 1 391 ? -42.787 47.189 -28.605 1.00 75.12 391 LYS A N 1
ATOM 3157 C CA . LYS A 1 391 ? -43.924 46.479 -28.019 1.00 75.12 391 LYS A CA 1
ATOM 3158 C C . LYS A 1 391 ? -45.144 46.550 -28.939 1.00 75.12 391 LYS A C 1
ATOM 3160 O O . LYS A 1 391 ? -45.763 45.519 -29.182 1.00 75.12 391 LYS A O 1
ATOM 3165 N N . GLU A 1 392 ? -45.467 47.734 -29.453 1.00 76.38 392 GLU A N 1
ATOM 3166 C CA . GLU A 1 392 ? -46.598 47.931 -30.362 1.00 76.38 392 GLU A CA 1
ATOM 3167 C C . GLU A 1 392 ? -46.414 47.131 -31.659 1.00 76.38 392 GLU A C 1
ATOM 3169 O O . GLU A 1 392 ? -47.335 46.428 -32.056 1.00 76.38 392 GLU A O 1
ATOM 3174 N N . LEU A 1 393 ? -45.213 47.119 -32.252 1.00 70.25 393 LEU A N 1
ATOM 3175 C CA . LEU A 1 393 ? -44.884 46.310 -33.436 1.00 70.25 393 LEU A CA 1
ATOM 3176 C C . LEU A 1 393 ? -44.987 44.798 -33.185 1.00 70.25 393 LEU A C 1
ATOM 3178 O O . LEU A 1 393 ? -45.452 44.061 -34.055 1.00 70.25 393 LEU A O 1
ATOM 3182 N N . LEU A 1 394 ? -44.554 44.319 -32.015 1.00 68.81 394 LEU A N 1
ATOM 3183 C CA . LEU A 1 394 ? -44.653 42.902 -31.647 1.00 68.81 394 LEU A CA 1
ATOM 3184 C C . LEU A 1 394 ? -46.109 42.480 -31.394 1.00 68.81 394 LEU A C 1
ATOM 3186 O O . LEU A 1 394 ? -46.499 41.380 -31.788 1.00 68.81 394 LEU A O 1
ATOM 3190 N N . GLU A 1 395 ? -46.918 43.355 -30.788 1.00 72.69 395 GLU A N 1
ATOM 3191 C CA . GLU A 1 395 ? -48.353 43.128 -30.582 1.00 72.69 395 GLU A CA 1
ATOM 3192 C C . GLU A 1 395 ? -49.143 43.198 -31.906 1.00 72.69 395 GLU A C 1
ATOM 3194 O O . GLU A 1 395 ? -50.024 42.366 -32.123 1.00 72.69 395 GLU A O 1
ATOM 3199 N N . GLU A 1 396 ? -48.804 44.110 -32.827 1.00 74.12 396 GLU A N 1
ATOM 3200 C CA . GLU A 1 396 ? -49.462 44.240 -34.143 1.00 74.12 396 GLU A CA 1
ATOM 3201 C C . GLU A 1 396 ? -49.215 43.039 -35.067 1.00 74.12 396 GLU A C 1
ATOM 3203 O O . GLU A 1 396 ? -50.059 42.708 -35.900 1.00 74.12 396 GLU A O 1
ATOM 3208 N N . GLN A 1 397 ? -48.060 42.387 -34.932 1.00 68.38 397 GLN A N 1
ATOM 3209 C CA . GLN A 1 397 ? -47.674 41.225 -35.740 1.00 68.38 397 GLN A CA 1
ATOM 3210 C C . GLN A 1 397 ? -48.061 39.880 -35.094 1.00 68.38 397 GLN A C 1
ATOM 3212 O O . GLN A 1 397 ? -47.675 38.835 -35.616 1.00 68.38 397 GLN A O 1
ATOM 3217 N N . GLU A 1 398 ? -48.786 39.890 -33.963 1.00 64.81 398 GLU A N 1
ATOM 3218 C CA . GLU A 1 398 ? -49.092 38.707 -33.132 1.00 64.81 398 GLU A CA 1
ATOM 3219 C C . GLU A 1 398 ? -47.850 37.838 -32.836 1.00 64.81 398 GLU A C 1
ATOM 3221 O O . GLU A 1 398 ? -47.922 36.611 -32.718 1.00 64.81 398 GLU A O 1
ATOM 3226 N N . TYR A 1 399 ? -46.679 38.470 -32.734 1.00 62.97 399 TYR A N 1
ATOM 3227 C CA . TYR A 1 399 ? -45.416 37.762 -32.587 1.00 62.97 399 TYR A CA 1
ATOM 3228 C C . TYR A 1 399 ? -45.198 37.387 -31.118 1.00 62.97 399 TYR A C 1
ATOM 3230 O O . TYR A 1 399 ? -45.127 38.242 -30.235 1.00 62.97 399 TYR A O 1
ATOM 3238 N N . ASP A 1 400 ? -45.073 36.090 -30.839 1.00 68.75 400 ASP A N 1
ATOM 3239 C CA . ASP A 1 400 ? -44.816 35.591 -29.489 1.00 68.75 400 ASP A CA 1
ATOM 3240 C C . ASP A 1 400 ? -43.440 36.064 -28.979 1.00 68.75 400 ASP A C 1
ATOM 3242 O O . ASP A 1 400 ? -42.394 35.775 -29.569 1.00 68.75 400 ASP A O 1
ATOM 3246 N N . ILE A 1 401 ? -43.441 36.764 -27.839 1.00 64.25 401 ILE A N 1
ATOM 3247 C CA . ILE A 1 401 ? -42.247 37.315 -27.174 1.00 64.25 401 ILE A CA 1
ATOM 3248 C C . ILE A 1 401 ? -41.216 36.215 -26.888 1.00 64.25 401 ILE A C 1
ATOM 3250 O O . ILE A 1 401 ? -40.008 36.461 -26.930 1.00 64.25 401 ILE A O 1
ATOM 3254 N N . THR A 1 402 ? -41.670 34.989 -26.625 1.00 66.75 402 THR A N 1
ATOM 3255 C CA . THR A 1 402 ? -40.796 33.839 -26.366 1.00 66.75 402 THR A CA 1
ATOM 3256 C C . THR A 1 402 ? -40.015 33.442 -27.620 1.00 66.75 402 THR A C 1
ATOM 3258 O O . THR A 1 402 ? -38.806 33.203 -27.556 1.00 66.75 402 THR A O 1
ATOM 3261 N N . SER A 1 403 ? -40.688 33.448 -28.769 1.00 63.62 403 SER A N 1
ATOM 3262 C CA . SER A 1 403 ? -40.109 33.179 -30.087 1.00 63.62 403 SER A CA 1
ATOM 3263 C C . SER A 1 403 ? -39.163 34.301 -30.536 1.00 63.62 403 SER A C 1
ATOM 3265 O O . SER A 1 403 ? -38.055 34.019 -30.992 1.00 63.62 403 SER A O 1
ATOM 3267 N N . PHE A 1 404 ? -39.525 35.566 -30.296 1.00 65.69 404 PHE A N 1
ATOM 3268 C CA . PHE A 1 404 ? -38.650 36.718 -30.553 1.00 65.69 404 PHE A CA 1
ATOM 3269 C C . PHE A 1 404 ? -37.380 36.678 -29.690 1.00 65.69 404 PHE A C 1
ATOM 3271 O O . PHE A 1 404 ? -36.268 36.838 -30.193 1.00 65.69 404 PHE A O 1
ATOM 3278 N N . ARG A 1 405 ? -37.510 36.369 -28.393 1.00 61.50 405 ARG A N 1
ATOM 3279 C CA . ARG A 1 405 ? -36.362 36.191 -27.491 1.00 61.50 405 ARG A CA 1
ATOM 3280 C C . ARG A 1 405 ? -35.447 35.059 -27.959 1.00 61.50 405 ARG A C 1
ATOM 3282 O O . ARG A 1 405 ? -34.234 35.204 -27.866 1.00 61.50 405 ARG A O 1
ATOM 3289 N N . ALA A 1 406 ? -35.995 33.957 -28.471 1.00 61.84 406 ALA A N 1
ATOM 3290 C CA . ALA A 1 406 ? -35.198 32.860 -29.015 1.00 61.84 406 ALA A CA 1
ATOM 3291 C C . ALA A 1 406 ? -34.418 33.271 -30.276 1.00 61.84 406 ALA A C 1
ATOM 3293 O O . ALA A 1 406 ? -33.268 32.863 -30.432 1.00 61.84 406 ALA A O 1
ATOM 3294 N N . GLU A 1 407 ? -34.992 34.109 -31.144 1.00 61.47 407 GLU A N 1
ATOM 3295 C CA . GLU A 1 407 ? -34.292 34.668 -32.310 1.00 61.47 407 GLU A CA 1
ATOM 3296 C C . GLU A 1 407 ? -33.219 35.694 -31.922 1.00 61.47 407 GLU A C 1
ATOM 3298 O O . GLU A 1 407 ? -32.114 35.654 -32.464 1.00 61.47 407 GLU A O 1
ATOM 3303 N N . VAL A 1 408 ? -33.480 36.542 -30.922 1.00 61.78 408 VAL A N 1
ATOM 3304 C CA . VAL A 1 408 ? -32.490 37.490 -30.376 1.00 61.78 408 VAL A CA 1
ATOM 3305 C C . VAL A 1 408 ? -31.355 36.760 -29.647 1.00 61.78 408 VAL A C 1
ATOM 3307 O O . VAL A 1 408 ? -30.193 37.122 -29.805 1.00 61.78 408 VAL A O 1
ATOM 3310 N N . ILE A 1 409 ? -31.650 35.682 -28.910 1.00 60.12 409 ILE A N 1
ATOM 3311 C CA . ILE A 1 409 ? -30.628 34.794 -28.329 1.00 60.12 409 ILE A CA 1
ATOM 3312 C C . ILE A 1 409 ? -29.841 34.093 -29.440 1.00 60.12 409 ILE A C 1
ATOM 3314 O O . ILE A 1 409 ? -28.626 33.974 -29.328 1.00 60.12 409 ILE A O 1
ATOM 3318 N N . LYS A 1 410 ? -30.487 33.689 -30.542 1.00 58.12 410 LYS A N 1
ATOM 3319 C CA . LYS A 1 410 ? -29.794 33.160 -31.727 1.00 58.12 410 LYS A CA 1
ATOM 3320 C C . LYS A 1 410 ? -28.830 34.183 -32.324 1.00 58.12 410 LYS A C 1
ATOM 3322 O O . LYS A 1 410 ? -27.718 33.810 -32.680 1.00 58.12 410 LYS A O 1
ATOM 3327 N N . LEU A 1 411 ? -29.216 35.457 -32.378 1.00 55.34 411 LEU A N 1
ATOM 3328 C CA . LEU A 1 411 ? -28.345 36.560 -32.795 1.00 55.34 411 LEU A CA 1
ATOM 3329 C C . LEU A 1 411 ? -27.194 36.806 -31.799 1.00 55.34 411 LEU A C 1
ATOM 3331 O O . LEU A 1 411 ? -26.068 37.032 -32.230 1.00 55.34 411 LEU A O 1
ATOM 3335 N N . GLY A 1 412 ? -27.436 36.675 -30.489 1.00 55.66 412 GLY A N 1
ATOM 3336 C CA . GLY A 1 412 ? -26.395 36.720 -29.449 1.00 55.66 412 GLY A CA 1
ATOM 3337 C C . GLY A 1 412 ? -25.399 35.558 -29.545 1.00 55.66 412 GLY A C 1
ATOM 3338 O O . GLY A 1 412 ? -24.192 35.780 -29.542 1.00 55.66 412 GLY A O 1
ATOM 3339 N N . SER A 1 413 ? -25.893 34.336 -29.771 1.00 48.97 413 SER A N 1
ATOM 3340 C CA . SER A 1 413 ? -25.061 33.156 -30.055 1.00 48.97 413 SER A CA 1
ATOM 3341 C C . SER A 1 413 ? -24.329 33.265 -31.392 1.00 48.97 413 SER A C 1
ATOM 3343 O O . SER A 1 413 ? -23.324 32.603 -31.611 1.00 48.97 413 SER A O 1
ATOM 3345 N N . MET A 1 414 ? -24.809 34.124 -32.295 1.00 50.19 414 MET A N 1
ATOM 3346 C CA . MET A 1 414 ? -24.112 34.450 -33.531 1.00 50.19 414 MET A CA 1
ATOM 3347 C C . MET A 1 414 ? -22.864 35.287 -33.251 1.00 50.19 414 MET A C 1
ATOM 3349 O O . MET A 1 414 ? -21.903 35.153 -33.991 1.00 50.19 414 MET A O 1
ATOM 3353 N N . TYR A 1 415 ? -22.844 36.095 -32.185 1.00 55.31 415 TYR A N 1
ATOM 3354 C CA . TYR A 1 415 ? -21.657 36.841 -31.763 1.00 55.31 415 TYR A CA 1
ATOM 3355 C C . TYR A 1 415 ? -20.605 35.916 -31.144 1.00 55.31 415 TYR A C 1
ATOM 3357 O O . TYR A 1 415 ? -19.438 36.031 -31.487 1.00 55.31 415 TYR A O 1
ATOM 3365 N N . GLU A 1 416 ? -21.021 34.947 -30.322 1.00 60.06 416 GLU A N 1
ATOM 3366 C CA . GLU A 1 416 ? -20.140 33.894 -29.787 1.00 60.06 416 GLU A CA 1
ATOM 3367 C C . GLU A 1 416 ? -19.622 32.977 -30.902 1.00 60.06 416 GLU A C 1
ATOM 3369 O O . GLU A 1 416 ? -18.439 32.660 -30.943 1.00 60.06 416 GLU A O 1
ATOM 3374 N N . LEU A 1 417 ? -20.473 32.614 -31.868 1.00 61.00 417 LEU A N 1
ATOM 3375 C CA . LEU A 1 417 ? -20.060 31.872 -33.058 1.00 61.00 417 LEU A CA 1
ATOM 3376 C C . LEU A 1 417 ? -19.119 32.710 -33.933 1.00 61.00 417 LEU A C 1
ATOM 3378 O O . LEU A 1 417 ? -18.182 32.175 -34.512 1.00 61.00 417 LEU A O 1
ATOM 3382 N N . VAL A 1 418 ? -19.348 34.020 -34.049 1.00 60.44 418 VAL A N 1
ATOM 3383 C CA . VAL A 1 418 ? -18.438 34.933 -34.745 1.00 60.44 418 VAL A CA 1
ATOM 3384 C C . VAL A 1 418 ? -17.130 35.041 -33.980 1.00 60.44 418 VAL A C 1
ATOM 3386 O O . VAL A 1 418 ? -16.104 34.976 -34.628 1.00 60.44 418 VAL A O 1
ATOM 3389 N N . GLU A 1 419 ? -17.107 35.129 -32.654 1.00 68.19 419 GLU A N 1
ATOM 3390 C CA . GLU A 1 419 ? -15.879 35.179 -31.853 1.00 68.19 419 GLU A CA 1
ATOM 3391 C C . GLU A 1 419 ? -15.104 33.856 -31.923 1.00 68.19 419 GLU A C 1
ATOM 3393 O O . GLU A 1 419 ? -13.905 33.867 -32.192 1.00 68.19 419 GLU A O 1
ATOM 3398 N N . GLU A 1 420 ? -15.787 32.713 -31.823 1.00 69.94 420 GLU A N 1
ATOM 3399 C CA . GLU A 1 420 ? -15.208 31.381 -32.027 1.00 69.94 420 GLU A CA 1
ATOM 3400 C C . GLU A 1 420 ? -14.634 31.252 -33.444 1.00 69.94 420 GLU A C 1
ATOM 3402 O O . GLU A 1 420 ? -13.493 30.827 -33.628 1.00 69.94 420 GLU A O 1
ATOM 3407 N N . LYS A 1 421 ? -15.391 31.666 -34.469 1.00 71.44 421 LYS A N 1
ATOM 3408 C CA . LYS A 1 421 ? -14.915 31.638 -35.855 1.00 71.44 421 LYS A CA 1
ATOM 3409 C C . LYS A 1 421 ? -13.839 32.679 -36.120 1.00 71.44 421 LYS A C 1
ATOM 3411 O O . LYS A 1 421 ? -12.967 32.391 -36.922 1.00 71.44 421 LYS A O 1
ATOM 3416 N N . THR A 1 422 ? -13.839 33.822 -35.443 1.00 71.81 422 THR A N 1
ATOM 3417 C CA . THR A 1 422 ? -12.796 34.850 -35.559 1.00 71.81 422 THR A CA 1
ATOM 3418 C C . THR A 1 422 ? -11.517 34.357 -34.897 1.00 71.81 422 THR A C 1
ATOM 3420 O O . THR A 1 422 ? -10.465 34.481 -35.501 1.00 71.81 422 THR A O 1
ATOM 3423 N N . SER A 1 423 ? -11.595 33.695 -33.738 1.00 71.81 423 SER A N 1
ATOM 3424 C CA . SER A 1 423 ? -10.447 33.034 -33.105 1.00 71.81 423 SER A CA 1
ATOM 3425 C C . SER A 1 423 ? -9.912 31.904 -33.982 1.00 71.81 423 SER A C 1
ATOM 3427 O O . SER A 1 423 ? -8.709 31.808 -34.195 1.00 71.81 423 SER A O 1
ATOM 3429 N N . TYR A 1 424 ? -10.796 31.091 -34.567 1.00 75.38 424 TYR A N 1
ATOM 3430 C CA . TYR A 1 424 ? -10.404 30.033 -35.497 1.00 75.38 424 TYR A CA 1
ATOM 3431 C C . TYR A 1 424 ? -9.795 30.591 -36.792 1.00 75.38 424 TYR A C 1
ATOM 3433 O O . TYR A 1 424 ? -8.831 30.035 -37.311 1.00 75.38 424 TYR A O 1
ATOM 3441 N N . ILE A 1 425 ? -10.315 31.710 -37.306 1.00 75.00 425 ILE A N 1
ATOM 3442 C CA . ILE A 1 425 ? -9.738 32.434 -38.444 1.00 75.00 425 ILE A CA 1
ATOM 3443 C C . ILE A 1 425 ? -8.380 33.014 -38.058 1.00 75.00 425 ILE A C 1
ATOM 3445 O O . ILE A 1 425 ? -7.443 32.822 -38.812 1.00 75.00 425 ILE A O 1
ATOM 3449 N N . SER A 1 426 ? -8.217 33.626 -36.885 1.00 75.44 426 SER A N 1
ATOM 3450 C CA . SER A 1 426 ? -6.923 34.135 -36.418 1.00 75.44 426 SER A CA 1
ATOM 3451 C C . SER A 1 426 ? -5.894 33.020 -36.207 1.00 75.44 426 SER A C 1
ATOM 3453 O O . SER A 1 426 ? -4.718 33.206 -36.511 1.00 75.44 426 SER A O 1
ATOM 3455 N N . GLU A 1 427 ? -6.310 31.841 -35.740 1.00 78.69 427 GLU A N 1
ATOM 3456 C CA . GLU A 1 427 ? -5.450 30.653 -35.673 1.00 78.69 427 GLU A CA 1
ATOM 3457 C C . GLU A 1 427 ? -5.062 30.150 -37.067 1.00 78.69 427 GLU A C 1
ATOM 3459 O O . GLU A 1 427 ? -3.900 29.810 -37.306 1.00 78.69 427 GLU A O 1
ATOM 3464 N N . LEU A 1 428 ? -6.016 30.117 -38.001 1.00 77.50 428 LEU A N 1
ATOM 3465 C CA . LEU A 1 428 ? -5.752 29.757 -39.389 1.00 77.50 428 LEU A CA 1
ATOM 3466 C C . LEU A 1 428 ? -4.864 30.787 -40.087 1.00 77.50 428 LEU A C 1
ATOM 3468 O O . LEU A 1 428 ? -3.964 30.370 -40.799 1.00 77.50 428 LEU A O 1
ATOM 3472 N N . GLU A 1 429 ? -5.039 32.083 -39.841 1.00 79.62 429 GLU A N 1
ATOM 3473 C CA . GLU A 1 429 ? -4.194 33.169 -40.346 1.00 79.62 429 GLU A CA 1
ATOM 3474 C C . GLU A 1 429 ? -2.795 33.104 -39.728 1.00 79.62 429 GLU A C 1
ATOM 3476 O O . GLU A 1 429 ? -1.803 33.293 -40.422 1.00 79.62 429 GLU A O 1
ATOM 3481 N N . ALA A 1 430 ? -2.660 32.786 -38.438 1.00 78.75 430 ALA A N 1
ATOM 3482 C CA . ALA A 1 430 ? -1.355 32.560 -37.817 1.00 78.75 430 ALA A CA 1
ATOM 3483 C C . ALA A 1 430 ? -0.647 31.349 -38.444 1.00 78.75 430 ALA A C 1
ATOM 3485 O O . ALA A 1 430 ? 0.554 31.397 -38.721 1.00 78.75 430 ALA A O 1
ATOM 3486 N N . ARG A 1 431 ? -1.398 30.279 -38.723 1.00 80.25 431 ARG A N 1
ATOM 3487 C CA . ARG A 1 431 ? -0.889 29.083 -39.397 1.00 80.25 431 ARG A CA 1
ATOM 3488 C C . ARG A 1 431 ? -0.583 29.336 -40.871 1.00 80.25 431 ARG A C 1
ATOM 3490 O O . ARG A 1 431 ? 0.404 28.806 -41.369 1.00 80.25 431 ARG A O 1
ATOM 3497 N N . GLU A 1 432 ? -1.382 30.148 -41.551 1.00 81.31 432 GLU A N 1
ATOM 3498 C CA . GLU A 1 432 ? -1.153 30.603 -42.920 1.00 81.31 432 GLU A CA 1
ATOM 3499 C C . GLU A 1 432 ? 0.103 31.464 -42.975 1.00 81.31 432 GLU A C 1
ATOM 3501 O O . GLU A 1 432 ? 0.988 31.147 -43.751 1.00 81.31 432 GLU A O 1
ATOM 3506 N N . ASN A 1 433 ? 0.271 32.434 -42.075 1.00 81.25 433 ASN A N 1
ATOM 3507 C CA . ASN A 1 433 ? 1.488 33.239 -41.956 1.00 81.25 433 ASN A CA 1
ATOM 3508 C C . ASN A 1 433 ? 2.723 32.378 -41.641 1.00 81.25 433 ASN A C 1
ATOM 3510 O O . ASN A 1 433 ? 3.804 32.610 -42.181 1.00 81.25 433 ASN A O 1
ATOM 3514 N N . GLN A 1 434 ? 2.586 31.354 -40.793 1.00 81.56 434 GLN A N 1
ATOM 3515 C CA . GLN A 1 434 ? 3.666 30.408 -40.505 1.00 81.56 434 GLN A CA 1
ATOM 3516 C C . GLN A 1 434 ? 4.011 29.554 -41.734 1.00 81.56 434 GLN A C 1
ATOM 3518 O O . GLN A 1 434 ? 5.188 29.333 -42.033 1.00 81.56 434 GLN A O 1
ATOM 3523 N N . LEU A 1 435 ? 2.999 29.078 -42.460 1.00 79.50 435 LEU A N 1
ATOM 3524 C CA . LEU A 1 435 ? 3.175 28.344 -43.709 1.00 79.50 435 LEU A CA 1
ATOM 3525 C C . LEU A 1 435 ? 3.729 29.243 -44.811 1.00 79.50 435 LEU A C 1
ATOM 3527 O O . LEU A 1 435 ? 4.569 28.786 -45.570 1.00 79.50 435 LEU A O 1
ATOM 3531 N N . GLU A 1 436 ? 3.335 30.507 -44.884 1.00 83.25 436 GLU A N 1
ATOM 3532 C CA . GLU A 1 436 ? 3.815 31.482 -45.857 1.00 83.25 436 GLU A CA 1
ATOM 3533 C C . GLU A 1 436 ? 5.259 31.879 -45.549 1.00 83.25 436 GLU A C 1
ATOM 3535 O O . GLU A 1 436 ? 6.085 31.924 -46.457 1.00 83.25 436 GLU A O 1
ATOM 3540 N N . SER A 1 437 ? 5.615 32.025 -44.269 1.00 79.00 437 SER A N 1
ATOM 3541 C CA . SER A 1 437 ? 7.003 32.143 -43.815 1.00 79.00 437 SER A CA 1
ATOM 3542 C C . SER A 1 437 ? 7.819 30.902 -44.186 1.00 79.00 437 SER A C 1
ATOM 3544 O O . SER A 1 437 ? 8.909 31.041 -44.737 1.00 79.00 437 SER A O 1
ATOM 3546 N N . SER A 1 438 ? 7.265 29.700 -43.995 1.00 82.12 438 SER A N 1
ATOM 3547 C CA . SER A 1 438 ? 7.913 28.440 -44.388 1.00 82.12 438 SER A CA 1
ATOM 3548 C C . SER A 1 438 ? 8.050 28.321 -45.909 1.00 82.12 438 SER A C 1
ATOM 3550 O O . SER A 1 438 ? 9.080 27.885 -46.409 1.00 82.12 438 SER A O 1
ATOM 3552 N N . ILE A 1 439 ? 7.039 28.741 -46.675 1.00 80.88 439 ILE A N 1
ATOM 3553 C CA . ILE A 1 439 ? 7.066 28.800 -48.140 1.00 80.88 439 ILE A CA 1
ATOM 3554 C C . ILE A 1 439 ? 8.095 29.827 -48.592 1.00 80.88 439 ILE A C 1
ATOM 3556 O O . ILE A 1 439 ? 8.801 29.572 -49.561 1.00 80.88 439 ILE A O 1
ATOM 3560 N N . GLN A 1 440 ? 8.209 30.970 -47.921 1.00 82.62 440 GLN A N 1
ATOM 3561 C CA . GLN A 1 440 ? 9.195 31.987 -48.248 1.00 82.62 440 GLN A CA 1
ATOM 3562 C C . GLN A 1 440 ? 10.606 31.509 -47.909 1.00 82.62 440 GLN A C 1
ATOM 3564 O O . GLN A 1 440 ? 11.515 31.713 -48.706 1.00 82.62 440 GLN A O 1
ATOM 3569 N N . GLU A 1 441 ? 10.796 30.811 -46.791 1.00 82.12 441 GLU A N 1
ATOM 3570 C CA . GLU A 1 441 ? 12.060 30.162 -46.445 1.00 82.12 441 GLU A CA 1
ATOM 3571 C C . GLU A 1 441 ? 12.417 29.079 -47.469 1.00 82.12 441 GLU A C 1
ATOM 3573 O O . GLU A 1 441 ? 13.538 29.050 -47.972 1.00 82.12 441 GLU A O 1
ATOM 3578 N N . LEU A 1 442 ? 11.452 28.244 -47.865 1.00 78.88 442 LEU A N 1
ATOM 3579 C CA . LEU A 1 442 ? 11.625 27.247 -48.918 1.00 78.88 442 LEU A CA 1
ATOM 3580 C C . LEU A 1 442 ? 11.901 27.893 -50.276 1.00 78.88 442 LEU A C 1
ATOM 3582 O O . LEU A 1 442 ? 12.768 27.408 -50.990 1.00 78.88 442 LEU A O 1
ATOM 3586 N N . LYS A 1 443 ? 11.241 29.000 -50.634 1.00 83.88 443 LYS A N 1
ATOM 3587 C CA . LYS A 1 443 ? 11.534 29.777 -51.849 1.00 83.88 443 LYS A CA 1
ATOM 3588 C C . LYS A 1 443 ? 12.935 30.360 -51.796 1.00 83.88 443 LYS A C 1
ATOM 3590 O O . LYS A 1 443 ? 13.655 30.236 -52.777 1.00 83.88 443 LYS A O 1
ATOM 3595 N N . ASN A 1 444 ? 13.341 30.923 -50.660 1.00 83.69 444 ASN A N 1
ATOM 3596 C CA . ASN A 1 444 ? 14.691 31.439 -50.452 1.00 83.69 444 ASN A CA 1
ATOM 3597 C C . ASN A 1 444 ? 15.724 30.308 -50.569 1.00 83.69 444 ASN A C 1
ATOM 3599 O O . ASN A 1 444 ? 16.787 30.488 -51.161 1.00 83.69 444 ASN A O 1
ATOM 3603 N N . ARG A 1 445 ? 15.399 29.115 -50.059 1.00 82.19 445 ARG A N 1
ATOM 3604 C CA . ARG A 1 445 ? 16.248 27.925 -50.149 1.00 82.19 445 ARG A CA 1
ATOM 3605 C C . ARG A 1 445 ? 16.291 27.362 -51.564 1.00 82.19 445 ARG A C 1
ATOM 3607 O O . ARG A 1 445 ? 17.363 26.985 -52.011 1.00 82.19 445 ARG A O 1
ATOM 3614 N N . ILE A 1 446 ? 15.176 27.370 -52.292 1.00 79.81 446 ILE A N 1
ATOM 3615 C CA . ILE A 1 446 ? 15.113 27.028 -53.718 1.00 79.81 446 ILE A CA 1
ATOM 3616 C C . ILE A 1 446 ? 15.921 28.034 -54.531 1.00 79.81 446 ILE A C 1
ATOM 3618 O O . ILE A 1 446 ? 16.706 27.606 -55.361 1.00 79.81 446 ILE A O 1
ATOM 3622 N N . SER A 1 447 ? 15.808 29.340 -54.276 1.00 80.31 447 SER A N 1
ATOM 3623 C CA . SER A 1 447 ? 16.607 30.349 -54.975 1.00 80.31 447 SER A CA 1
ATOM 3624 C C . SER A 1 447 ? 18.089 30.243 -54.630 1.00 80.31 447 SER A C 1
ATOM 3626 O O . SER A 1 447 ? 18.927 30.419 -55.503 1.00 80.31 447 SER A O 1
ATOM 3628 N N . ALA A 1 448 ? 18.430 29.902 -53.382 1.00 76.38 448 ALA A N 1
ATOM 3629 C CA . ALA A 1 448 ? 19.808 29.631 -52.987 1.00 76.38 448 ALA A CA 1
ATOM 3630 C C . ALA A 1 448 ? 20.337 28.364 -53.672 1.00 76.38 448 ALA A C 1
ATOM 3632 O O . ALA A 1 448 ? 21.456 28.371 -54.166 1.00 76.38 448 ALA A O 1
ATOM 3633 N N . LEU A 1 449 ? 19.523 27.307 -53.760 1.00 76.25 449 LEU A N 1
ATOM 3634 C CA . LEU A 1 449 ? 19.852 26.078 -54.484 1.00 76.25 449 LEU A CA 1
ATOM 3635 C C . LEU A 1 449 ? 19.931 26.292 -55.999 1.00 76.25 449 LEU A C 1
ATOM 3637 O O . LEU A 1 449 ? 20.737 25.653 -56.659 1.00 76.25 449 LEU A O 1
ATOM 3641 N N . GLN A 1 450 ? 19.117 27.182 -56.561 1.00 80.62 450 GLN A N 1
ATOM 3642 C CA . GLN A 1 450 ? 19.204 27.587 -57.961 1.00 80.62 450 GLN A CA 1
ATOM 3643 C C . GLN A 1 450 ? 20.469 28.398 -58.200 1.00 80.62 450 GLN A C 1
ATOM 3645 O O . GLN A 1 450 ? 21.191 28.087 -59.130 1.00 80.62 450 GLN A O 1
ATOM 3650 N N . ALA A 1 451 ? 20.809 29.339 -57.318 1.00 79.12 451 ALA A N 1
ATOM 3651 C CA . ALA A 1 451 ? 22.066 30.072 -57.402 1.00 79.12 451 ALA A CA 1
ATOM 3652 C C . ALA A 1 451 ? 23.280 29.140 -57.269 1.00 79.12 451 ALA A C 1
ATOM 3654 O O . ALA A 1 451 ? 24.245 29.291 -58.010 1.00 79.12 451 ALA A O 1
ATOM 3655 N N . THR A 1 452 ? 23.248 28.140 -56.378 1.00 76.12 452 THR A N 1
ATOM 3656 C CA . THR A 1 452 ? 24.330 27.146 -56.302 1.00 76.12 452 THR A CA 1
ATOM 3657 C C . THR A 1 452 ? 24.341 26.211 -57.502 1.00 76.12 452 THR A C 1
ATOM 3659 O O . THR A 1 452 ? 25.427 25.841 -57.935 1.00 76.12 452 THR A O 1
ATOM 3662 N N . LEU A 1 453 ? 23.183 25.845 -58.062 1.00 76.06 453 LEU A N 1
ATOM 3663 C CA . LEU A 1 453 ? 23.092 25.097 -59.316 1.00 76.06 453 LEU A CA 1
ATOM 3664 C C . LEU A 1 453 ? 23.616 25.905 -60.497 1.00 76.06 453 LEU A C 1
ATOM 3666 O O . LEU A 1 453 ? 24.286 25.324 -61.336 1.00 76.06 453 LEU A O 1
ATOM 3670 N N . ASP A 1 454 ? 23.360 27.208 -60.553 1.00 81.31 454 ASP A N 1
ATOM 3671 C CA . ASP A 1 454 ? 23.867 28.104 -61.589 1.00 81.31 454 ASP A CA 1
ATOM 3672 C C . ASP A 1 454 ? 25.381 28.275 -61.444 1.00 81.31 454 ASP A C 1
ATOM 3674 O O . ASP A 1 454 ? 26.093 28.135 -62.429 1.00 81.31 454 ASP A O 1
ATOM 3678 N N . ILE A 1 455 ? 25.904 28.425 -60.220 1.00 81.69 455 ILE A N 1
ATOM 3679 C CA . ILE A 1 455 ? 27.354 28.409 -59.954 1.00 81.69 455 ILE A CA 1
ATOM 3680 C C . ILE A 1 455 ? 27.966 27.058 -60.342 1.00 81.69 455 ILE A C 1
ATOM 3682 O O . ILE A 1 455 ? 29.028 27.013 -60.958 1.00 81.69 455 ILE A O 1
ATOM 3686 N N . LEU A 1 456 ? 27.317 25.941 -60.001 1.00 73.81 456 LEU A N 1
ATOM 3687 C CA . LEU A 1 456 ? 27.758 24.604 -60.404 1.00 73.81 456 LEU A CA 1
ATOM 3688 C C . LEU A 1 456 ? 27.697 24.439 -61.916 1.00 73.81 456 LEU A C 1
ATOM 3690 O O . LEU A 1 456 ? 28.584 23.818 -62.480 1.00 73.81 456 LEU A O 1
ATOM 3694 N N . ARG A 1 457 ? 26.682 24.990 -62.577 1.00 79.06 457 ARG A N 1
ATOM 3695 C CA . ARG A 1 457 ? 26.512 24.925 -64.023 1.00 79.06 457 ARG A CA 1
ATOM 3696 C C . ARG A 1 457 ? 27.545 25.780 -64.733 1.00 79.06 457 ARG A C 1
ATOM 3698 O O . ARG A 1 457 ? 28.158 25.271 -65.654 1.00 79.06 457 ARG A O 1
ATOM 3705 N N . GLU A 1 458 ? 27.810 26.997 -64.271 1.00 81.12 458 GLU A N 1
ATOM 3706 C CA . GLU A 1 458 ? 28.909 27.840 -64.752 1.00 81.12 458 GLU A CA 1
ATOM 3707 C C . GLU A 1 458 ? 30.265 27.187 -64.480 1.00 81.12 458 GLU A C 1
ATOM 3709 O O . GLU A 1 458 ? 31.148 27.222 -65.331 1.00 81.12 458 GLU A O 1
ATOM 3714 N N . SER A 1 459 ? 30.442 26.537 -63.326 1.00 75.75 459 SER A N 1
ATOM 3715 C CA . SER A 1 459 ? 31.661 25.789 -63.020 1.00 75.75 459 SER A CA 1
ATOM 3716 C C . SER A 1 459 ? 31.803 24.565 -63.919 1.00 75.75 459 SER A C 1
ATOM 3718 O O . SER A 1 459 ? 32.903 24.295 -64.386 1.00 75.75 459 SER A O 1
ATOM 3720 N N . ILE A 1 460 ? 30.721 23.827 -64.176 1.00 75.19 460 ILE A N 1
ATOM 3721 C CA . ILE A 1 460 ? 30.709 22.686 -65.090 1.00 75.19 460 ILE A CA 1
ATOM 3722 C C . ILE A 1 460 ? 30.940 23.176 -66.510 1.00 75.19 460 ILE A C 1
ATOM 3724 O O . ILE A 1 460 ? 31.727 22.560 -67.204 1.00 75.19 460 ILE A O 1
ATOM 3728 N N . GLU A 1 461 ? 30.315 24.259 -66.960 1.00 77.56 461 GLU A N 1
ATOM 3729 C CA . GLU A 1 461 ? 30.524 24.833 -68.290 1.00 77.56 461 GLU A CA 1
ATOM 3730 C C . GLU A 1 461 ? 31.965 25.318 -68.435 1.00 77.56 461 GLU A C 1
ATOM 3732 O O . GLU A 1 461 ? 32.625 24.908 -69.379 1.00 77.56 461 GLU A O 1
ATOM 3737 N N . SER A 1 462 ? 32.504 26.042 -67.453 1.00 78.12 462 SER A N 1
ATOM 3738 C CA . SER A 1 462 ? 33.910 26.459 -67.398 1.00 78.12 462 SER A CA 1
ATOM 3739 C C . SER A 1 462 ? 34.869 25.269 -67.424 1.00 78.12 462 SER A C 1
ATOM 3741 O O . SER A 1 462 ? 35.809 25.256 -68.214 1.00 78.12 462 SER A O 1
ATOM 3743 N N . GLU A 1 463 ? 34.631 24.228 -66.621 1.00 73.00 463 GLU A N 1
ATOM 3744 C CA . GLU A 1 463 ? 35.447 23.009 -66.649 1.00 73.00 463 GLU A CA 1
ATOM 3745 C C . GLU A 1 463 ? 35.244 22.210 -67.938 1.00 73.00 463 GLU A C 1
ATOM 3747 O O . GLU A 1 463 ? 36.202 21.671 -68.473 1.00 73.00 463 GLU A O 1
ATOM 3752 N N . THR A 1 464 ? 34.042 22.178 -68.509 1.00 74.50 464 THR A N 1
ATOM 3753 C CA . THR A 1 464 ? 33.763 21.528 -69.799 1.00 74.50 464 THR A CA 1
ATOM 3754 C C . THR A 1 464 ? 34.431 22.289 -70.937 1.00 74.50 464 THR A C 1
ATOM 3756 O O . THR A 1 464 ? 34.861 21.680 -71.910 1.00 74.50 464 THR A O 1
ATOM 3759 N N . GLU A 1 465 ? 34.557 23.607 -70.825 1.00 76.12 465 GLU A N 1
ATOM 3760 C CA . GLU A 1 465 ? 35.217 24.479 -71.790 1.00 76.12 465 GLU A CA 1
ATOM 3761 C C . GLU A 1 465 ? 36.739 24.404 -71.649 1.00 76.12 465 GLU A C 1
ATOM 3763 O O . GLU A 1 465 ? 37.433 24.349 -72.659 1.00 76.12 465 GLU A O 1
ATOM 3768 N N . LYS A 1 466 ? 37.266 24.246 -70.426 1.00 75.06 466 LYS A N 1
ATOM 3769 C CA . LYS A 1 466 ? 38.663 23.849 -70.186 1.00 75.06 466 LYS A CA 1
ATOM 3770 C C . LYS A 1 466 ? 38.944 22.448 -70.711 1.00 75.06 466 LYS A C 1
ATOM 3772 O O . LYS A 1 466 ? 39.959 22.253 -71.366 1.00 75.06 466 LYS A O 1
ATOM 3777 N N . ILE A 1 467 ? 38.055 21.482 -70.479 1.00 72.00 467 ILE A N 1
ATOM 3778 C CA . ILE A 1 467 ? 38.170 20.123 -71.015 1.00 72.00 467 ILE A CA 1
ATOM 3779 C C . ILE A 1 467 ? 38.090 20.170 -72.536 1.00 72.00 467 ILE A C 1
ATOM 3781 O O . ILE A 1 467 ? 38.907 19.526 -73.171 1.00 72.00 467 ILE A O 1
ATOM 3785 N N . ARG A 1 468 ? 37.189 20.952 -73.144 1.00 74.69 468 ARG A N 1
ATOM 3786 C CA . ARG A 1 468 ? 37.154 21.156 -74.600 1.00 74.69 468 ARG A CA 1
ATOM 3787 C C . ARG A 1 468 ? 38.417 21.815 -75.105 1.00 74.69 468 ARG A C 1
ATOM 3789 O O . ARG A 1 468 ? 38.936 21.347 -76.095 1.00 74.69 468 ARG A O 1
ATOM 3796 N N . ALA A 1 469 ? 38.937 22.838 -74.438 1.00 73.75 469 ALA A N 1
ATOM 3797 C CA . ALA A 1 469 ? 40.191 23.470 -74.827 1.00 73.75 469 ALA A CA 1
ATOM 3798 C C . ALA A 1 469 ? 41.363 22.486 -74.723 1.00 73.75 469 ALA A C 1
ATOM 3800 O O . ALA A 1 469 ? 42.191 22.433 -75.620 1.00 73.75 469 ALA A O 1
ATOM 3801 N N . VAL A 1 470 ? 41.397 21.652 -73.680 1.00 69.94 470 VAL A N 1
ATOM 3802 C CA . VAL A 1 470 ? 42.390 20.584 -73.510 1.00 69.94 470 VAL A CA 1
ATOM 3803 C C . VAL A 1 470 ? 42.192 19.476 -74.538 1.00 69.94 470 VAL A C 1
ATOM 3805 O O . VAL A 1 470 ? 43.182 18.964 -75.035 1.00 69.94 470 VAL A O 1
ATOM 3808 N N . VAL A 1 471 ? 40.956 19.109 -74.879 1.00 72.50 471 VAL A N 1
ATOM 3809 C CA . VAL A 1 471 ? 40.622 18.117 -75.911 1.00 72.50 471 VAL A CA 1
ATOM 3810 C C . VAL A 1 471 ? 40.949 18.658 -77.295 1.00 72.50 471 VAL A C 1
ATOM 3812 O O . VAL A 1 471 ? 41.528 17.918 -78.069 1.00 72.50 471 VAL A O 1
ATOM 3815 N N . ASP A 1 472 ? 40.683 19.928 -77.584 1.00 73.38 472 ASP A N 1
ATOM 3816 C CA . ASP A 1 472 ? 41.050 20.616 -78.823 1.00 73.38 472 ASP A CA 1
ATOM 3817 C C . ASP A 1 472 ? 42.569 20.791 -78.911 1.00 73.38 472 ASP A C 1
ATOM 3819 O O . ASP A 1 472 ? 43.141 20.625 -79.985 1.00 73.38 472 ASP A O 1
ATOM 3823 N N . ASP A 1 473 ? 43.255 21.078 -77.802 1.00 68.38 473 ASP A N 1
ATOM 3824 C CA . ASP A 1 473 ? 44.718 21.097 -77.733 1.00 68.38 473 ASP A CA 1
ATOM 3825 C C . ASP A 1 473 ? 45.295 19.687 -77.865 1.00 68.38 473 ASP A C 1
ATOM 3827 O O . ASP A 1 473 ? 46.316 19.512 -78.526 1.00 68.38 473 ASP A O 1
ATOM 3831 N N . PHE A 1 474 ? 44.632 18.665 -77.320 1.00 65.06 474 PHE A N 1
ATOM 3832 C CA . PHE A 1 474 ? 44.973 17.261 -77.530 1.00 65.06 474 PHE A CA 1
ATOM 3833 C C . PHE A 1 474 ? 44.731 16.858 -78.979 1.00 65.06 474 PHE A C 1
ATOM 3835 O O . PHE A 1 474 ? 45.569 16.192 -79.572 1.00 65.06 474 PHE A O 1
ATOM 3842 N N . GLU A 1 475 ? 43.628 17.275 -79.584 1.00 66.00 475 GLU A N 1
ATOM 3843 C CA . GLU A 1 475 ? 43.266 16.959 -80.955 1.00 66.00 475 GLU A CA 1
ATOM 3844 C C . GLU A 1 475 ? 44.200 17.690 -81.914 1.00 66.00 475 GLU A C 1
ATOM 3846 O O . GLU A 1 475 ? 44.736 17.058 -82.820 1.00 66.00 475 GLU A O 1
ATOM 3851 N N . ARG A 1 476 ? 44.545 18.957 -81.656 1.00 64.12 476 ARG A N 1
ATOM 3852 C CA . ARG A 1 476 ? 45.642 19.677 -82.324 1.00 64.12 476 ARG A CA 1
ATOM 3853 C C . ARG A 1 476 ? 46.986 19.007 -82.078 1.00 64.12 476 ARG A C 1
ATOM 3855 O O . ARG A 1 476 ? 47.779 18.902 -83.006 1.00 64.12 476 ARG A O 1
ATOM 3862 N N . TYR A 1 477 ? 47.256 18.491 -80.885 1.00 62.16 477 TYR A N 1
ATOM 3863 C CA . TYR A 1 477 ? 48.456 17.705 -80.608 1.00 62.16 477 TYR A CA 1
ATOM 3864 C C . TYR A 1 477 ? 48.436 16.356 -81.337 1.00 62.16 477 TYR A C 1
ATOM 3866 O O . TYR A 1 477 ? 49.486 15.863 -81.716 1.00 62.16 477 TYR A O 1
ATOM 3874 N N . PHE A 1 478 ? 47.289 15.746 -81.619 1.00 54.66 478 PHE A N 1
ATOM 3875 C CA . PHE A 1 478 ? 47.202 14.497 -82.379 1.00 54.66 478 PHE A CA 1
ATOM 3876 C C . PHE A 1 478 ? 47.181 14.730 -83.900 1.00 54.66 478 PHE A C 1
ATOM 3878 O O . PHE A 1 478 ? 47.663 13.878 -84.650 1.00 54.66 478 PHE A O 1
ATOM 3885 N N . THR A 1 479 ? 46.677 15.876 -84.363 1.00 57.19 479 THR A N 1
ATOM 3886 C CA . THR A 1 479 ? 46.476 16.205 -85.787 1.00 57.19 479 THR A CA 1
ATOM 3887 C C . THR A 1 479 ? 47.486 17.200 -86.363 1.00 57.19 479 THR A C 1
ATOM 3889 O O . THR A 1 479 ? 47.587 17.283 -87.587 1.00 57.19 479 THR A O 1
ATOM 3892 N N . SER A 1 480 ? 48.276 17.897 -85.532 1.00 56.84 480 SER A N 1
ATOM 3893 C CA . SER A 1 480 ? 49.347 18.808 -85.969 1.00 56.84 480 SER A CA 1
ATOM 3894 C C . SER A 1 480 ? 50.336 18.062 -86.876 1.00 56.84 480 SER A C 1
ATOM 3896 O O . SER A 1 480 ? 50.982 17.118 -86.407 1.00 56.84 480 SER A O 1
ATOM 3898 N N . PRO A 1 481 ? 50.488 18.476 -88.150 1.00 55.28 481 PRO A N 1
ATOM 3899 C CA . PRO A 1 481 ? 51.347 17.791 -89.116 1.00 55.28 481 PRO A CA 1
ATOM 3900 C C . PRO A 1 481 ? 52.846 17.864 -88.791 1.00 55.28 481 PRO A C 1
ATOM 3902 O O . PRO A 1 481 ? 53.607 17.037 -89.288 1.00 55.28 481 PRO A O 1
ATOM 3905 N N . GLU A 1 482 ? 53.277 18.837 -87.979 1.00 54.12 482 GLU A N 1
ATOM 3906 C CA . GLU A 1 482 ? 54.702 19.138 -87.773 1.00 54.12 482 GLU A CA 1
ATOM 3907 C C . GLU A 1 482 ? 55.214 18.837 -86.350 1.00 54.12 482 GLU A C 1
ATOM 3909 O O . GLU A 1 482 ? 56.406 18.570 -86.173 1.00 54.12 482 GLU A O 1
ATOM 3914 N N . THR A 1 483 ? 54.346 18.838 -85.326 1.00 55.09 483 THR A N 1
ATOM 3915 C CA . THR A 1 483 ? 54.761 18.754 -83.902 1.00 55.09 483 THR A CA 1
ATOM 3916 C C . THR A 1 483 ? 53.954 17.779 -83.033 1.00 55.09 483 THR A C 1
ATOM 3918 O O . THR A 1 483 ? 54.320 17.534 -81.872 1.00 55.09 483 THR A O 1
ATOM 3921 N N . GLY A 1 484 ? 52.895 17.188 -83.590 1.00 55.69 484 GLY A N 1
ATOM 3922 C CA . GLY A 1 484 ? 51.940 16.342 -82.883 1.00 55.69 484 GLY A CA 1
ATOM 3923 C C . GLY A 1 484 ? 52.340 14.873 -82.687 1.00 55.69 484 GLY A C 1
ATOM 3924 O O . GLY A 1 484 ? 53.299 14.399 -83.301 1.00 55.69 484 GLY A O 1
ATOM 3925 N N . PHE A 1 485 ? 51.589 14.129 -81.864 1.00 55.78 485 PHE A N 1
ATOM 3926 C CA . PHE A 1 485 ? 51.770 12.696 -81.580 1.00 55.78 485 PHE A CA 1
ATOM 3927 C C . PHE A 1 485 ? 51.818 11.849 -82.849 1.00 55.78 485 PHE A C 1
ATOM 3929 O O . PHE A 1 485 ? 52.605 10.913 -82.914 1.00 55.78 485 PHE A O 1
ATOM 3936 N N . LYS A 1 486 ? 51.032 12.181 -83.880 1.00 55.91 486 LYS A N 1
ATOM 3937 C CA . LYS A 1 486 ? 51.043 11.450 -85.154 1.00 55.91 486 LYS A CA 1
ATOM 3938 C C . LYS A 1 486 ? 52.345 11.664 -85.924 1.00 55.91 486 LYS A C 1
ATOM 3940 O O . LYS A 1 486 ? 52.867 10.702 -86.464 1.00 55.91 486 LYS A O 1
ATOM 3945 N N . SER A 1 487 ? 52.914 12.869 -85.910 1.00 57.09 487 SER A N 1
ATOM 3946 C CA . SER A 1 487 ? 54.237 13.187 -86.477 1.00 57.09 487 SER A CA 1
ATOM 3947 C C . SER A 1 487 ? 55.410 12.698 -85.617 1.00 57.09 487 SER A C 1
ATOM 3949 O O . SER A 1 487 ? 56.424 12.294 -86.174 1.00 57.09 487 SER A O 1
ATOM 3951 N N . ARG A 1 488 ? 55.284 12.655 -84.281 1.00 58.12 488 ARG A N 1
ATOM 3952 C CA . ARG A 1 488 ? 56.287 12.028 -83.397 1.00 58.12 488 ARG A CA 1
ATOM 3953 C C . ARG A 1 488 ? 56.253 10.513 -83.486 1.00 58.12 488 ARG A C 1
ATOM 3955 O O . ARG A 1 488 ? 57.307 9.910 -83.567 1.00 58.12 488 ARG A O 1
ATOM 3962 N N . SER A 1 489 ? 55.069 9.912 -83.540 1.00 55.34 489 SER A N 1
ATOM 3963 C CA . SER A 1 489 ? 54.907 8.483 -83.804 1.00 55.34 489 SER A CA 1
ATOM 3964 C C . SER A 1 489 ? 55.371 8.147 -85.212 1.00 55.34 489 SER A C 1
ATOM 3966 O O . SER A 1 489 ? 56.015 7.127 -85.373 1.00 55.34 489 SER A O 1
ATOM 3968 N N . ARG A 1 490 ? 55.150 9.015 -86.213 1.00 61.56 490 ARG A N 1
ATOM 3969 C CA . ARG A 1 490 ? 55.776 8.852 -87.533 1.00 61.56 490 ARG A CA 1
ATOM 3970 C C . ARG A 1 490 ? 57.289 8.936 -87.454 1.00 61.56 490 ARG A C 1
ATOM 3972 O O . ARG A 1 490 ? 57.909 8.028 -87.948 1.00 61.56 490 ARG A O 1
ATOM 3979 N N . ARG A 1 491 ? 57.884 9.921 -86.769 1.00 61.31 491 ARG A N 1
ATOM 3980 C CA . ARG A 1 491 ? 59.347 9.977 -86.583 1.00 61.31 491 ARG A CA 1
ATOM 3981 C C . ARG A 1 491 ? 59.899 8.781 -85.823 1.00 61.31 491 ARG A C 1
ATOM 3983 O O . ARG A 1 491 ? 60.920 8.268 -86.221 1.00 61.31 491 ARG A O 1
ATOM 3990 N N . ILE A 1 492 ? 59.232 8.317 -84.768 1.00 62.91 492 ILE A N 1
ATOM 3991 C CA . ILE A 1 492 ? 59.654 7.127 -84.020 1.00 62.91 492 ILE A CA 1
ATOM 3992 C C . ILE A 1 492 ? 59.512 5.883 -84.897 1.00 62.91 492 ILE A C 1
ATOM 3994 O O . ILE A 1 492 ? 60.401 5.047 -84.897 1.00 62.91 492 ILE A O 1
ATOM 3998 N N . VAL A 1 493 ? 58.432 5.756 -85.671 1.00 65.50 493 VAL A N 1
ATOM 3999 C CA . VAL A 1 493 ? 58.257 4.658 -86.630 1.00 65.50 493 VAL A CA 1
ATOM 4000 C C . VAL A 1 493 ? 59.269 4.762 -87.767 1.00 65.50 493 VAL A C 1
ATOM 4002 O O . VAL A 1 4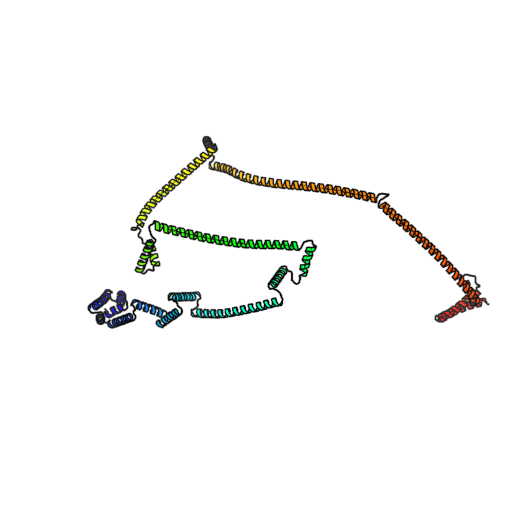93 ? 59.829 3.745 -88.133 1.00 65.50 493 VAL A O 1
ATOM 4005 N N . ASP A 1 494 ? 59.562 5.951 -88.281 1.00 67.56 494 ASP A N 1
ATOM 4006 C CA . ASP A 1 494 ? 60.533 6.196 -89.347 1.00 67.56 494 ASP A CA 1
ATOM 4007 C C . ASP A 1 494 ? 61.968 5.978 -88.835 1.00 67.56 494 ASP A C 1
ATOM 4009 O O . ASP A 1 494 ? 62.770 5.402 -89.557 1.00 67.56 494 ASP A O 1
ATOM 4013 N N . ASP A 1 495 ? 62.279 6.325 -87.581 1.00 67.06 495 ASP A N 1
ATOM 4014 C CA . ASP A 1 495 ? 63.553 6.034 -86.906 1.00 67.06 495 ASP A CA 1
ATOM 4015 C C . ASP A 1 495 ? 63.683 4.539 -86.586 1.00 67.06 495 ASP A C 1
ATOM 4017 O O . ASP A 1 495 ? 64.754 3.963 -86.755 1.00 67.06 495 ASP A O 1
ATOM 4021 N N . ILE A 1 496 ? 62.602 3.874 -86.162 1.00 65.00 496 ILE A N 1
ATOM 4022 C CA . ILE A 1 496 ? 62.566 2.415 -85.973 1.00 65.00 496 ILE A CA 1
ATOM 4023 C C . ILE A 1 496 ? 62.721 1.713 -87.321 1.00 65.00 496 ILE A C 1
ATOM 4025 O O . ILE A 1 496 ? 63.467 0.747 -87.407 1.00 65.00 496 ILE A O 1
ATOM 4029 N N . VAL A 1 497 ? 62.061 2.189 -88.377 1.00 68.00 497 VAL A N 1
ATOM 4030 C CA . VAL A 1 497 ? 62.180 1.647 -89.735 1.00 68.00 497 VAL A CA 1
ATOM 4031 C C . VAL A 1 497 ? 63.576 1.912 -90.288 1.00 68.00 497 VAL A C 1
ATOM 4033 O O . VAL A 1 497 ? 64.155 1.004 -90.872 1.00 68.00 497 VAL A O 1
ATOM 4036 N N . ALA A 1 498 ? 64.163 3.089 -90.068 1.00 68.12 498 ALA A N 1
ATOM 4037 C CA . ALA A 1 498 ? 65.533 3.398 -90.467 1.00 68.12 498 ALA A CA 1
ATOM 4038 C C . ALA A 1 498 ? 66.541 2.516 -89.716 1.00 68.12 498 ALA A C 1
ATOM 4040 O O . ALA A 1 498 ? 67.390 1.900 -90.352 1.00 68.12 498 ALA A O 1
ATOM 4041 N N . ASN A 1 499 ? 66.393 2.361 -88.397 1.00 66.81 499 ASN A N 1
ATOM 4042 C CA . ASN A 1 499 ? 67.237 1.474 -87.594 1.00 66.81 499 ASN A CA 1
ATOM 4043 C C . ASN A 1 499 ? 67.050 -0.000 -87.969 1.00 66.81 499 ASN A C 1
ATOM 4045 O O . ASN A 1 499 ? 68.035 -0.716 -88.094 1.00 66.81 499 ASN A O 1
ATOM 4049 N N . LEU A 1 500 ? 65.821 -0.463 -88.213 1.00 64.31 500 LEU A N 1
ATOM 4050 C CA . LEU A 1 500 ? 65.562 -1.815 -88.715 1.00 64.31 500 LEU A CA 1
ATOM 4051 C C . LEU A 1 500 ? 66.128 -2.013 -90.121 1.00 64.31 500 LEU A C 1
ATOM 4053 O O . LEU A 1 500 ? 66.581 -3.106 -90.428 1.00 64.31 500 LEU A O 1
ATOM 4057 N N . THR A 1 501 ? 66.131 -0.979 -90.964 1.00 70.69 501 THR A N 1
ATOM 4058 C CA . THR A 1 501 ? 66.730 -1.038 -92.305 1.00 70.69 501 THR A CA 1
ATOM 4059 C C . THR A 1 501 ? 68.251 -1.132 -92.215 1.00 70.69 501 THR A C 1
ATOM 4061 O O . THR A 1 501 ? 68.832 -1.936 -92.935 1.00 70.69 501 THR A O 1
ATOM 4064 N N . ILE A 1 502 ? 68.883 -0.385 -91.300 1.00 71.94 502 ILE A N 1
ATOM 4065 C CA . ILE A 1 502 ? 70.324 -0.477 -91.014 1.00 71.94 502 ILE A CA 1
ATOM 4066 C C . ILE A 1 502 ? 70.664 -1.865 -90.469 1.00 71.94 502 ILE A C 1
ATOM 4068 O O . ILE A 1 502 ? 71.521 -2.529 -91.036 1.00 71.94 502 ILE A O 1
ATOM 4072 N N . ILE A 1 503 ? 69.929 -2.351 -89.463 1.00 67.25 503 ILE A N 1
ATOM 4073 C CA . ILE A 1 503 ? 70.129 -3.691 -88.894 1.00 67.25 503 ILE A CA 1
ATOM 4074 C C . ILE A 1 503 ? 69.929 -4.763 -89.969 1.00 67.25 503 ILE A C 1
ATOM 4076 O O . ILE A 1 503 ? 70.739 -5.674 -90.076 1.00 67.25 503 ILE A O 1
ATOM 4080 N N . LEU A 1 504 ? 68.896 -4.666 -90.810 1.00 68.44 504 LEU A N 1
ATOM 4081 C CA . LEU A 1 504 ? 68.681 -5.609 -91.913 1.00 68.44 504 LEU A CA 1
ATOM 4082 C C . LEU A 1 504 ? 69.791 -5.537 -92.967 1.00 68.44 504 LEU A C 1
ATOM 4084 O O . LEU A 1 504 ? 70.124 -6.569 -93.540 1.00 68.44 504 LEU A O 1
ATOM 4088 N N . GLN A 1 505 ? 70.365 -4.361 -93.233 1.00 71.06 505 GLN A N 1
ATOM 4089 C CA . GLN A 1 505 ? 71.515 -4.220 -94.130 1.00 71.06 505 GLN A CA 1
ATOM 4090 C C . GLN A 1 505 ? 72.795 -4.793 -93.525 1.00 71.06 505 GLN A C 1
ATOM 4092 O O . GLN A 1 505 ? 73.520 -5.478 -94.238 1.00 71.06 505 GLN A O 1
ATOM 4097 N N . GLU A 1 506 ? 73.047 -4.568 -92.237 1.00 69.25 506 GLU A N 1
ATOM 4098 C CA . GLU A 1 506 ? 74.182 -5.146 -91.510 1.00 69.25 506 GLU A CA 1
ATOM 4099 C C . GLU A 1 506 ? 74.052 -6.670 -91.433 1.00 69.25 506 GLU A C 1
ATOM 4101 O O . GLU A 1 506 ? 74.958 -7.376 -91.855 1.00 69.25 506 GLU A O 1
ATOM 4106 N N . THR A 1 507 ? 72.882 -7.188 -91.046 1.00 68.62 507 THR A N 1
ATOM 4107 C CA . THR A 1 507 ? 72.624 -8.639 -90.980 1.00 68.62 507 THR A CA 1
ATOM 4108 C C . THR A 1 507 ? 72.718 -9.283 -92.365 1.00 68.62 507 THR A C 1
ATOM 4110 O O . THR A 1 507 ? 73.219 -10.393 -92.506 1.00 68.62 507 THR A O 1
ATOM 4113 N N . ARG A 1 508 ? 72.249 -8.596 -93.416 1.00 72.44 508 ARG A N 1
ATOM 4114 C CA . ARG A 1 508 ? 72.387 -9.076 -94.796 1.00 72.44 508 ARG A CA 1
ATOM 4115 C C . ARG A 1 508 ? 73.843 -9.069 -95.256 1.00 72.44 508 ARG A C 1
ATOM 4117 O O . ARG A 1 508 ? 74.241 -10.007 -95.929 1.00 72.44 508 ARG A O 1
ATOM 4124 N N . SER A 1 509 ? 74.620 -8.050 -94.890 1.00 71.50 509 SER A N 1
ATOM 4125 C CA . SER A 1 509 ? 76.054 -7.989 -95.188 1.00 71.50 509 SER A CA 1
ATOM 4126 C C . SER A 1 509 ? 76.820 -9.099 -94.471 1.00 71.50 509 SER A C 1
ATOM 4128 O O . SER A 1 509 ? 77.655 -9.740 -95.094 1.00 71.50 509 SER A O 1
ATOM 4130 N N . GLU A 1 510 ? 76.508 -9.364 -93.199 1.00 68.50 510 GLU A N 1
ATOM 4131 C CA . GLU A 1 510 ? 77.076 -10.491 -92.448 1.00 68.50 510 GLU A CA 1
ATOM 4132 C C . GLU A 1 510 ? 76.701 -11.831 -93.091 1.00 68.50 510 GLU A C 1
ATOM 4134 O O . GLU A 1 510 ? 77.547 -12.703 -93.243 1.00 68.50 510 GLU A O 1
ATOM 4139 N N . TRP A 1 511 ? 75.450 -11.989 -93.537 1.00 76.50 511 TRP A N 1
ATOM 4140 C CA . TRP A 1 511 ? 75.014 -13.208 -94.221 1.00 76.50 511 TRP A CA 1
ATOM 4141 C C . TRP A 1 511 ? 75.671 -13.395 -95.585 1.00 76.50 511 TRP A C 1
ATOM 4143 O O . TRP A 1 511 ? 75.982 -14.529 -95.938 1.00 76.50 511 TRP A O 1
ATOM 4153 N N . ASP A 1 512 ? 75.866 -12.322 -96.352 1.00 74.06 512 ASP A N 1
ATOM 4154 C CA . ASP A 1 512 ? 76.564 -12.378 -97.636 1.00 74.06 512 ASP A CA 1
ATOM 4155 C C . ASP A 1 512 ? 78.054 -12.731 -97.420 1.00 74.06 512 ASP A C 1
ATOM 4157 O O . ASP A 1 512 ? 78.578 -13.584 -98.136 1.00 74.06 512 ASP A O 1
ATOM 4161 N N . GLU A 1 513 ? 78.708 -12.179 -96.385 1.00 72.75 513 GLU A N 1
ATOM 4162 C CA . GLU A 1 513 ? 80.078 -12.560 -95.990 1.00 72.75 513 GLU A CA 1
ATOM 4163 C C . GLU A 1 513 ? 80.168 -14.025 -95.524 1.00 72.75 513 GLU A C 1
ATOM 4165 O O . GLU A 1 513 ? 81.072 -14.755 -95.941 1.00 72.75 513 GLU A O 1
ATOM 4170 N N . ASP A 1 514 ? 79.219 -14.490 -94.707 1.00 70.50 514 ASP A N 1
ATOM 4171 C CA . ASP A 1 514 ? 79.163 -15.879 -94.238 1.00 70.50 514 ASP A CA 1
ATOM 4172 C C . ASP A 1 514 ? 78.869 -16.860 -95.384 1.00 70.50 514 ASP A C 1
ATOM 4174 O O . ASP A 1 514 ? 79.442 -17.954 -95.432 1.00 70.50 514 ASP A O 1
ATOM 4178 N N . LEU A 1 515 ? 78.005 -16.483 -96.333 1.00 73.19 515 LEU A N 1
ATOM 4179 C CA . LEU A 1 515 ? 77.730 -17.264 -97.541 1.00 73.19 515 LEU A CA 1
ATOM 4180 C C . LEU A 1 515 ? 78.963 -17.351 -98.440 1.00 73.19 515 LEU A C 1
ATOM 4182 O O . LEU A 1 515 ? 79.282 -18.445 -98.903 1.00 73.19 515 LEU A O 1
ATOM 4186 N N . GLU A 1 516 ? 79.691 -16.253 -98.638 1.00 75.56 516 GLU A N 1
ATOM 4187 C CA . GLU A 1 516 ? 80.928 -16.241 -99.425 1.00 75.56 516 GLU A CA 1
ATOM 4188 C C . GLU A 1 516 ? 82.041 -17.052 -98.734 1.00 75.56 516 GLU A C 1
ATOM 4190 O O . GLU A 1 516 ? 82.799 -17.784 -99.382 1.00 75.56 516 GLU A O 1
ATOM 4195 N N . ALA A 1 517 ? 82.119 -17.007 -97.400 1.00 70.12 517 ALA A N 1
ATOM 4196 C CA . ALA A 1 517 ? 83.020 -17.855 -96.623 1.00 70.12 517 ALA A CA 1
ATOM 4197 C C . ALA A 1 517 ? 82.644 -19.343 -96.729 1.00 70.12 517 ALA A C 1
ATOM 4199 O O . ALA A 1 517 ? 83.525 -20.202 -96.875 1.00 70.12 517 ALA A O 1
ATOM 4200 N N . LEU A 1 518 ? 81.349 -19.666 -96.695 1.00 72.44 518 LEU A N 1
ATOM 4201 C CA . LEU A 1 518 ? 80.847 -21.027 -96.862 1.00 72.44 518 LEU A CA 1
ATOM 4202 C C . LEU A 1 518 ? 81.116 -21.550 -98.277 1.00 72.44 518 LEU A C 1
ATOM 4204 O O . LEU A 1 518 ? 81.609 -22.668 -98.414 1.00 72.44 518 LEU A O 1
ATOM 4208 N N . GLU A 1 519 ? 80.864 -20.749 -99.311 1.00 75.19 519 GLU A N 1
ATOM 4209 C CA . GLU A 1 519 ? 81.112 -21.096 -100.714 1.00 75.19 519 GLU A CA 1
ATOM 4210 C C . GLU A 1 519 ? 82.605 -21.372 -100.952 1.00 75.19 519 GLU A C 1
ATOM 4212 O O . GLU A 1 519 ? 82.967 -22.440 -101.452 1.00 75.19 519 GLU A O 1
ATOM 4217 N N . ASN A 1 520 ? 83.487 -20.511 -100.432 1.00 72.25 520 ASN A N 1
ATOM 4218 C CA . ASN A 1 520 ? 84.936 -20.734 -100.443 1.00 72.25 520 ASN A CA 1
ATOM 4219 C C . ASN A 1 520 ? 85.360 -22.006 -99.687 1.00 72.25 520 ASN A C 1
ATOM 4221 O O . ASN A 1 520 ? 86.334 -22.670 -100.055 1.00 72.25 520 ASN A O 1
ATOM 4225 N N . THR A 1 521 ? 84.664 -22.351 -98.602 1.00 71.69 521 THR A N 1
ATOM 4226 C CA . THR A 1 521 ? 84.967 -23.556 -97.820 1.00 71.69 521 THR A CA 1
ATOM 4227 C C . THR A 1 521 ? 84.515 -24.814 -98.558 1.00 71.69 521 THR A C 1
ATOM 4229 O O . THR A 1 521 ? 85.266 -25.788 -98.625 1.00 71.69 521 THR A O 1
ATOM 4232 N N . VAL A 1 522 ? 83.328 -24.788 -99.166 1.00 72.38 522 VAL A N 1
ATOM 4233 C CA . VAL A 1 522 ? 82.800 -25.881 -99.991 1.00 72.38 522 VAL A CA 1
ATOM 4234 C C . VAL A 1 522 ? 83.687 -26.113 -101.213 1.00 72.38 522 VAL A C 1
ATOM 4236 O O . VAL A 1 522 ? 84.029 -27.261 -101.499 1.00 72.38 522 VAL A O 1
ATOM 4239 N N . GLU A 1 523 ? 84.136 -25.054 -101.889 1.00 75.12 523 GLU A N 1
ATOM 4240 C CA . GLU A 1 523 ? 85.028 -25.175 -103.044 1.00 75.12 523 GLU A CA 1
ATOM 4241 C C . GLU A 1 523 ? 86.384 -25.791 -102.663 1.00 75.12 523 GLU A C 1
ATOM 4243 O O . GLU A 1 523 ? 86.865 -26.701 -103.343 1.00 75.12 523 GLU A O 1
ATOM 4248 N N . LYS A 1 524 ? 86.961 -25.402 -101.516 1.00 73.00 524 LYS A N 1
ATOM 4249 C CA . LYS A 1 524 ? 88.175 -26.048 -100.983 1.00 73.00 524 LYS A CA 1
ATOM 4250 C C . LYS A 1 524 ? 87.955 -27.527 -100.671 1.00 73.00 524 LYS A C 1
ATOM 4252 O O . LYS A 1 524 ? 88.796 -28.350 -101.020 1.00 73.00 524 LYS A O 1
ATOM 4257 N N . VAL A 1 525 ? 86.828 -27.888 -100.053 1.00 69.94 525 VAL A N 1
ATOM 4258 C CA . VAL A 1 525 ? 86.506 -29.293 -99.743 1.00 69.94 525 VAL A CA 1
ATOM 4259 C C . VAL A 1 525 ? 86.346 -30.123 -101.019 1.00 69.94 525 VAL A C 1
ATOM 4261 O O . VAL A 1 525 ? 86.848 -31.248 -101.076 1.00 69.94 525 VAL A O 1
ATOM 4264 N N . LEU A 1 526 ? 85.705 -29.584 -102.060 1.00 71.62 526 LEU A N 1
ATOM 4265 C CA . LEU A 1 526 ? 85.579 -30.258 -103.356 1.00 71.62 526 LEU A CA 1
ATOM 4266 C C . LEU A 1 526 ? 86.947 -30.473 -104.018 1.00 71.62 526 LEU A C 1
ATOM 4268 O O . LEU A 1 526 ? 87.251 -31.595 -104.424 1.00 71.62 526 LEU A O 1
ATOM 4272 N N . GLN A 1 527 ? 87.813 -29.455 -104.030 1.00 73.69 527 GLN A N 1
ATOM 4273 C CA . GLN A 1 527 ? 89.176 -29.569 -104.564 1.00 73.69 527 GLN A CA 1
ATOM 4274 C C . GLN A 1 527 ? 90.021 -30.608 -103.805 1.00 73.69 527 GLN A C 1
ATOM 4276 O O . GLN A 1 527 ? 90.747 -31.397 -104.419 1.00 73.69 527 GLN A O 1
ATOM 4281 N N . GLU A 1 528 ? 89.908 -30.661 -102.475 1.00 70.31 528 GLU A N 1
ATOM 4282 C CA . GLU A 1 528 ? 90.600 -31.662 -101.656 1.00 70.31 528 GLU A CA 1
ATOM 4283 C C . GLU A 1 528 ? 90.068 -33.081 -101.937 1.00 70.31 528 GLU A C 1
ATOM 4285 O O . GLU A 1 528 ? 90.841 -34.039 -102.019 1.00 70.31 528 GLU A O 1
ATOM 4290 N N . THR A 1 529 ? 88.755 -33.220 -102.145 1.00 69.62 529 THR A N 1
ATOM 4291 C CA . THR A 1 529 ? 88.097 -34.503 -102.442 1.00 69.62 529 THR A CA 1
ATOM 4292 C C . THR A 1 529 ? 88.503 -35.037 -103.816 1.00 69.62 529 THR A C 1
ATOM 4294 O O . THR A 1 529 ? 88.872 -36.210 -103.930 1.00 69.62 529 THR A O 1
ATOM 4297 N N . ASP A 1 530 ? 88.541 -34.181 -104.839 1.00 70.38 530 ASP A N 1
ATOM 4298 C CA . ASP A 1 530 ? 89.026 -34.538 -106.178 1.00 70.38 530 ASP A CA 1
ATOM 4299 C C . ASP A 1 530 ? 90.505 -34.931 -106.157 1.00 70.38 530 ASP A C 1
ATOM 4301 O O . ASP A 1 530 ? 90.909 -35.919 -106.780 1.00 70.38 530 ASP A O 1
ATOM 4305 N N . ARG A 1 531 ? 91.322 -34.225 -105.367 1.00 72.81 531 ARG A N 1
ATOM 4306 C CA . ARG A 1 531 ? 92.729 -34.579 -105.155 1.00 72.81 531 ARG A CA 1
ATOM 4307 C C . ARG A 1 531 ? 92.877 -35.943 -104.472 1.00 72.81 531 ARG A C 1
ATOM 4309 O O . ARG A 1 531 ? 93.742 -36.728 -104.869 1.00 72.81 531 ARG A O 1
ATOM 4316 N N . ILE A 1 532 ? 92.064 -36.254 -103.461 1.00 70.19 532 ILE A N 1
ATOM 4317 C CA . ILE A 1 532 ? 92.081 -37.560 -102.780 1.00 70.19 532 ILE A CA 1
ATOM 4318 C C . ILE A 1 532 ? 91.638 -38.672 -103.737 1.00 70.19 532 ILE A C 1
ATOM 4320 O O . ILE A 1 532 ? 92.309 -39.702 -103.809 1.00 70.19 532 ILE A O 1
ATOM 4324 N N . LEU A 1 533 ? 90.573 -38.465 -104.516 1.00 66.81 533 LEU A N 1
ATOM 4325 C CA . LEU A 1 533 ? 90.095 -39.431 -105.508 1.00 66.81 533 LEU A CA 1
ATOM 4326 C C . LEU A 1 533 ? 91.127 -39.677 -106.617 1.00 66.81 533 LEU A C 1
ATOM 4328 O O . LEU A 1 533 ? 91.398 -40.832 -106.948 1.00 66.81 533 LEU A O 1
ATOM 4332 N N . ALA A 1 534 ? 91.776 -38.632 -107.137 1.00 66.31 534 ALA A N 1
ATOM 4333 C CA . ALA A 1 534 ? 92.844 -38.760 -108.131 1.00 66.31 534 ALA A CA 1
ATOM 4334 C C . ALA A 1 534 ? 94.076 -39.507 -107.579 1.00 66.31 534 ALA A C 1
ATOM 4336 O O . ALA A 1 534 ? 94.680 -40.338 -108.269 1.00 66.31 534 ALA A O 1
ATOM 4337 N N . ASN A 1 535 ? 94.426 -39.279 -106.310 1.00 64.94 535 ASN A N 1
ATOM 4338 C CA . ASN A 1 535 ? 95.515 -39.991 -105.636 1.00 64.94 535 ASN A CA 1
ATOM 4339 C C . ASN A 1 535 ? 95.153 -41.452 -105.313 1.00 64.94 535 ASN A C 1
ATOM 4341 O O . ASN A 1 535 ? 95.985 -42.343 -105.479 1.00 64.94 535 ASN A O 1
ATOM 4345 N N . ALA A 1 536 ? 93.907 -41.735 -104.928 1.00 58.31 536 ALA A N 1
ATOM 4346 C CA . ALA A 1 536 ? 93.417 -43.096 -104.715 1.00 58.31 536 ALA A CA 1
ATOM 4347 C C . ALA A 1 536 ? 93.351 -43.892 -106.031 1.00 58.31 536 ALA A C 1
ATOM 4349 O O . ALA A 1 536 ? 93.717 -45.067 -106.064 1.00 58.31 536 ALA A O 1
ATOM 4350 N N . TYR A 1 537 ? 92.959 -43.248 -107.134 1.00 58.84 537 TYR A N 1
ATOM 4351 C CA . TYR A 1 537 ? 92.897 -43.871 -108.458 1.00 58.84 537 TYR A CA 1
ATOM 4352 C C . TYR A 1 537 ? 94.295 -44.135 -109.041 1.00 58.84 537 TYR A C 1
ATOM 4354 O O . TYR A 1 537 ? 94.554 -45.216 -109.575 1.00 58.84 537 TYR A O 1
ATOM 4362 N N . SER A 1 538 ? 95.238 -43.195 -108.889 1.00 56.88 538 SER A N 1
ATOM 4363 C CA . SER A 1 538 ? 96.634 -43.396 -109.309 1.00 56.88 538 SER A CA 1
ATOM 4364 C C . SER A 1 538 ? 97.357 -44.445 -108.450 1.00 56.88 538 SER A C 1
ATOM 4366 O O . SER A 1 538 ? 98.056 -45.301 -108.998 1.00 56.88 538 SER A O 1
ATOM 4368 N N . GLY A 1 539 ? 97.105 -44.474 -107.136 1.00 57.69 539 GLY A N 1
ATOM 4369 C CA . GLY A 1 539 ? 97.581 -45.529 -106.238 1.00 57.69 539 GLY A CA 1
ATOM 4370 C C . GLY A 1 539 ? 96.984 -46.905 -106.560 1.00 57.69 539 GLY A C 1
ATOM 4371 O O . GLY A 1 539 ? 97.708 -47.896 -106.626 1.00 57.69 539 GLY A O 1
ATOM 4372 N N . GLY A 1 540 ? 95.682 -46.978 -106.851 1.00 57.19 540 GLY A N 1
ATOM 4373 C CA . GLY A 1 540 ? 94.994 -48.217 -107.231 1.00 57.19 540 GLY A CA 1
ATOM 4374 C C . GLY A 1 540 ? 95.471 -48.805 -108.564 1.00 57.19 540 GLY A C 1
ATOM 4375 O O . GLY A 1 540 ? 95.561 -50.029 -108.702 1.00 57.19 540 GLY A O 1
ATOM 4376 N N . ARG A 1 541 ? 95.854 -47.950 -109.522 1.00 54.66 541 ARG A N 1
ATOM 4377 C CA . ARG A 1 541 ? 96.440 -48.358 -110.811 1.00 54.66 541 ARG A CA 1
ATOM 4378 C C . ARG A 1 541 ? 97.846 -48.953 -110.652 1.00 54.66 541 ARG A C 1
ATOM 4380 O O . ARG A 1 541 ? 98.194 -49.884 -111.371 1.00 54.66 541 ARG A O 1
ATOM 4387 N N . LEU A 1 542 ? 98.617 -48.477 -109.672 1.00 55.41 542 LEU A N 1
ATOM 4388 C CA . LEU A 1 542 ? 99.957 -48.980 -109.334 1.00 55.41 542 LEU A CA 1
ATOM 4389 C C . LEU A 1 542 ? 99.946 -50.367 -108.665 1.00 55.41 542 LEU A C 1
ATOM 4391 O O . LEU A 1 542 ? 100.918 -51.107 -108.782 1.00 55.41 542 LEU A O 1
ATOM 4395 N N . VAL A 1 543 ? 98.848 -50.751 -108.003 1.00 51.91 543 VAL A N 1
ATOM 4396 C CA . VAL A 1 543 ? 98.742 -52.017 -107.243 1.00 51.91 543 VAL A CA 1
ATOM 4397 C C . VAL A 1 543 ? 98.116 -53.160 -108.071 1.00 51.91 543 VAL A C 1
ATOM 4399 O O . VAL A 1 543 ? 97.897 -54.259 -107.567 1.00 51.91 543 VAL A O 1
ATOM 4402 N N . GLY A 1 544 ? 97.829 -52.946 -109.361 1.00 55.53 544 GLY A N 1
ATOM 4403 C CA . GLY A 1 544 ? 97.447 -53.999 -110.321 1.00 55.53 544 GLY A CA 1
ATOM 4404 C C . GLY A 1 544 ? 96.098 -54.700 -110.079 1.00 55.53 544 GLY A C 1
ATOM 4405 O O . GLY A 1 544 ? 95.636 -55.444 -110.938 1.00 55.53 544 GLY A O 1
ATOM 4406 N N . ARG A 1 545 ? 95.419 -54.452 -108.950 1.00 57.56 545 ARG A N 1
ATOM 4407 C CA . ARG A 1 545 ? 94.134 -55.086 -108.598 1.00 57.56 545 ARG A CA 1
ATOM 4408 C C . ARG A 1 545 ? 92.906 -54.388 -109.198 1.00 57.56 545 ARG A C 1
ATOM 4410 O O . ARG A 1 545 ? 91.884 -55.042 -109.380 1.00 57.56 545 ARG A O 1
ATOM 4417 N N . PHE A 1 546 ? 93.006 -53.113 -109.584 1.00 57.94 546 PHE A N 1
ATOM 4418 C CA . PHE A 1 546 ? 91.881 -52.356 -110.159 1.00 57.94 546 PHE A CA 1
ATOM 4419 C C . PHE A 1 546 ? 91.677 -52.536 -111.671 1.00 57.94 546 PHE A C 1
ATOM 4421 O O . PHE A 1 546 ? 90.602 -52.215 -112.166 1.00 57.94 546 PHE A O 1
ATOM 4428 N N . HIS A 1 547 ? 92.638 -53.118 -112.400 1.00 60.22 547 HIS A N 1
ATOM 4429 C CA . HIS A 1 547 ? 92.474 -53.396 -113.837 1.00 60.22 547 HIS A CA 1
ATOM 4430 C C . HIS A 1 547 ? 91.312 -54.360 -114.125 1.00 60.22 547 HIS A C 1
ATOM 4432 O O . HIS A 1 547 ? 90.614 -54.213 -115.120 1.00 60.22 547 HIS A O 1
ATOM 4438 N N . SER A 1 548 ? 91.047 -55.304 -113.217 1.00 61.69 548 SER A N 1
ATOM 4439 C CA . SER A 1 548 ? 89.935 -56.257 -113.354 1.00 61.69 548 SER A CA 1
ATOM 4440 C C . SER A 1 548 ? 88.538 -55.644 -113.150 1.00 61.69 548 SER A C 1
ATOM 4442 O O . SER A 1 548 ? 87.553 -56.225 -113.595 1.00 61.69 548 SER A O 1
ATOM 4444 N N . LEU A 1 549 ? 88.438 -54.466 -112.518 1.00 64.12 549 LEU A N 1
ATOM 4445 C CA . LEU A 1 549 ? 87.173 -53.754 -112.275 1.00 64.12 549 LEU A CA 1
ATOM 4446 C C . LEU A 1 549 ? 86.944 -52.595 -113.255 1.00 64.12 549 LEU A C 1
ATOM 4448 O O . LEU A 1 549 ? 85.861 -52.010 -113.277 1.00 64.12 549 LEU A O 1
ATOM 4452 N N . GLU A 1 550 ? 87.942 -52.263 -114.075 1.00 70.12 550 GLU A N 1
ATOM 4453 C CA . GLU A 1 550 ? 87.872 -51.179 -115.056 1.00 70.12 550 GLU A CA 1
ATOM 4454 C C . GLU A 1 550 ? 86.703 -51.337 -116.051 1.00 70.12 550 GLU A C 1
ATOM 4456 O O . GLU A 1 550 ? 85.995 -50.351 -116.267 1.00 70.12 550 GLU A O 1
ATOM 4461 N N . PRO A 1 551 ? 86.391 -52.542 -116.577 1.00 72.06 551 PRO A N 1
ATOM 4462 C CA . PRO A 1 551 ? 85.212 -52.726 -117.426 1.00 72.06 551 PRO A CA 1
ATOM 4463 C C . PRO A 1 551 ? 83.890 -52.389 -116.718 1.00 72.06 551 PRO A C 1
ATOM 4465 O O . PRO A 1 551 ? 82.977 -51.874 -117.353 1.00 72.06 551 PRO A O 1
ATOM 4468 N N . ILE A 1 552 ? 83.784 -52.618 -115.403 1.00 69.88 552 ILE A N 1
ATOM 4469 C CA . ILE A 1 552 ? 82.572 -52.324 -114.616 1.00 69.88 552 ILE A CA 1
ATOM 4470 C C . ILE A 1 552 ? 82.438 -50.821 -114.365 1.00 69.88 552 ILE A C 1
ATOM 4472 O O . ILE A 1 552 ? 81.349 -50.271 -114.496 1.00 69.88 552 ILE A O 1
ATOM 4476 N N . PHE A 1 553 ? 83.538 -50.141 -114.027 1.00 68.69 553 PHE A N 1
ATOM 4477 C CA . PHE A 1 553 ? 83.528 -48.688 -113.834 1.00 68.69 553 PHE A CA 1
ATOM 4478 C C . PHE A 1 553 ? 83.167 -47.942 -115.118 1.00 68.69 553 PHE A C 1
ATOM 4480 O O . PHE A 1 553 ? 82.416 -46.971 -115.057 1.00 68.69 553 PHE A O 1
ATOM 4487 N N . LYS A 1 554 ? 83.646 -48.424 -116.270 1.00 75.56 554 LYS A N 1
ATOM 4488 C CA . LYS A 1 554 ? 83.237 -47.897 -117.576 1.00 75.56 554 LYS A CA 1
ATOM 4489 C C . LYS A 1 554 ? 81.745 -48.135 -117.830 1.00 75.56 554 LYS A C 1
ATOM 4491 O O . LYS A 1 554 ? 81.051 -47.201 -118.210 1.00 75.56 554 LYS A O 1
ATOM 4496 N N . LEU A 1 555 ? 81.226 -49.322 -117.498 1.00 69.62 555 LEU A N 1
ATOM 4497 C CA . LEU A 1 555 ? 79.792 -49.638 -117.592 1.00 69.62 555 LEU A CA 1
ATOM 4498 C C . LEU A 1 555 ? 78.909 -48.728 -116.718 1.00 69.62 555 LEU A C 1
ATOM 4500 O O . LEU A 1 555 ? 77.861 -48.286 -117.175 1.00 69.62 555 LEU A O 1
ATOM 4504 N N . LEU A 1 556 ? 79.334 -48.408 -115.489 1.00 69.25 556 LEU A N 1
ATOM 4505 C CA . LEU A 1 556 ? 78.606 -47.507 -114.576 1.00 69.25 556 LEU A CA 1
ATOM 4506 C C . LEU A 1 556 ? 78.653 -46.030 -114.994 1.00 69.25 556 LEU A C 1
ATOM 4508 O O . LEU A 1 556 ? 77.797 -45.256 -114.577 1.00 69.25 556 LEU A O 1
ATOM 4512 N N . ARG A 1 557 ? 79.649 -45.634 -115.792 1.00 73.31 557 ARG A N 1
ATOM 4513 C CA . ARG A 1 557 ? 79.776 -44.281 -116.360 1.00 73.31 557 ARG A CA 1
ATOM 4514 C C . ARG A 1 557 ? 79.195 -44.162 -117.772 1.00 73.31 557 ARG A C 1
ATOM 4516 O O . ARG A 1 557 ? 79.383 -43.130 -118.404 1.00 73.31 557 ARG A O 1
ATOM 4523 N N . GLU A 1 558 ? 78.521 -45.207 -118.258 1.00 65.75 558 GLU A N 1
ATOM 4524 C CA . GLU A 1 558 ? 77.985 -45.307 -119.625 1.00 65.75 558 GLU A CA 1
ATOM 4525 C C . GLU A 1 558 ? 79.056 -45.192 -120.733 1.00 65.75 558 GLU A C 1
ATOM 4527 O O . GLU A 1 558 ? 78.758 -44.877 -121.886 1.00 65.75 558 GLU A O 1
ATOM 4532 N N . GLU A 1 559 ? 80.320 -45.489 -120.418 1.00 74.44 559 GLU A N 1
ATOM 4533 C CA . GLU A 1 559 ? 81.404 -45.522 -121.401 1.00 74.44 559 GLU A CA 1
ATOM 4534 C C . GLU A 1 559 ? 81.349 -46.831 -122.225 1.00 74.44 559 GLU A C 1
ATOM 4536 O O . GLU A 1 559 ? 81.041 -47.897 -121.682 1.00 74.44 559 GLU A O 1
ATOM 4541 N N . PRO A 1 560 ? 81.656 -46.806 -123.539 1.00 65.56 560 PRO A N 1
ATOM 4542 C CA . PRO A 1 560 ? 81.561 -47.987 -124.395 1.00 65.56 560 PRO A CA 1
ATOM 4543 C C . PRO A 1 560 ? 82.610 -49.045 -124.014 1.00 65.56 560 PRO A C 1
ATOM 4545 O O . PRO A 1 560 ? 83.814 -48.813 -124.117 1.00 65.56 560 PRO A O 1
ATOM 4548 N N . VAL A 1 561 ? 82.148 -50.235 -123.618 1.00 76.81 561 VAL A N 1
ATOM 4549 C CA . VAL A 1 561 ? 82.985 -51.396 -123.265 1.00 76.81 561 VAL A CA 1
ATOM 4550 C C . VAL A 1 561 ? 82.706 -52.540 -124.236 1.00 76.81 561 VAL A C 1
ATOM 4552 O O . VAL A 1 561 ? 81.552 -52.787 -124.595 1.00 76.81 561 VAL A O 1
ATOM 4555 N N . GLN A 1 562 ? 83.747 -53.259 -124.673 1.00 76.94 562 GLN A N 1
ATOM 4556 C CA . GLN A 1 562 ? 83.546 -54.437 -125.517 1.00 76.94 562 GLN A CA 1
ATOM 4557 C C . GLN A 1 562 ? 82.738 -55.489 -124.752 1.00 76.94 562 GLN A C 1
ATOM 4559 O O . GLN A 1 562 ? 83.005 -55.766 -123.585 1.00 76.94 562 GLN A O 1
ATOM 4564 N N . LYS A 1 563 ? 81.745 -56.096 -125.411 1.00 76.56 563 LYS A N 1
ATOM 4565 C CA . LYS A 1 563 ? 80.787 -57.010 -124.766 1.00 76.56 563 LYS A CA 1
ATOM 4566 C C . LYS A 1 563 ? 81.475 -58.136 -123.977 1.00 76.56 563 LYS A C 1
ATOM 4568 O O . LYS A 1 563 ? 81.013 -58.487 -122.897 1.00 76.56 563 LYS A O 1
ATOM 4573 N N . THR A 1 564 ? 82.595 -58.652 -124.476 1.00 75.94 564 THR A N 1
ATOM 4574 C CA . THR A 1 564 ? 83.442 -59.651 -123.807 1.00 75.94 564 THR A CA 1
ATOM 4575 C C . THR A 1 564 ? 84.119 -59.117 -122.541 1.00 75.94 564 THR A C 1
ATOM 4577 O O . THR A 1 564 ? 84.074 -59.785 -121.513 1.00 75.94 564 THR A O 1
ATOM 4580 N N . GLU A 1 565 ? 84.687 -57.909 -122.563 1.00 74.44 565 GLU A N 1
ATOM 4581 C CA . GLU A 1 565 ? 85.283 -57.268 -121.376 1.00 74.44 565 GLU A CA 1
ATOM 4582 C C . GLU A 1 565 ? 84.229 -56.952 -120.309 1.00 74.44 565 GLU A C 1
ATOM 4584 O O . GLU A 1 565 ? 84.454 -57.186 -119.121 1.00 74.44 565 GLU A O 1
ATOM 4589 N N . ALA A 1 566 ? 83.056 -56.478 -120.734 1.00 73.06 566 ALA A N 1
ATOM 4590 C CA . ALA A 1 566 ? 81.909 -56.246 -119.864 1.00 73.06 566 ALA A CA 1
ATOM 4591 C C . ALA A 1 566 ? 81.455 -57.543 -119.178 1.00 73.06 566 ALA A C 1
ATOM 4593 O O . ALA A 1 566 ? 81.288 -57.570 -117.960 1.00 73.06 566 ALA A O 1
ATOM 4594 N N . LEU A 1 567 ? 81.308 -58.632 -119.942 1.00 76.69 567 LEU A N 1
ATOM 4595 C CA . LEU A 1 567 ? 80.938 -59.946 -119.412 1.00 76.69 567 LEU A CA 1
ATOM 4596 C C . LEU A 1 567 ? 81.983 -60.491 -118.431 1.00 76.69 567 LEU A C 1
ATOM 4598 O O . LEU A 1 567 ? 81.604 -60.973 -117.368 1.00 76.69 567 LEU A O 1
ATOM 4602 N N . ILE A 1 568 ? 83.281 -60.378 -118.736 1.00 75.94 568 ILE A N 1
ATOM 4603 C CA . ILE A 1 568 ? 84.358 -60.788 -117.818 1.00 75.94 568 ILE A CA 1
ATOM 4604 C C . ILE A 1 568 ? 84.320 -59.950 -116.534 1.00 75.94 568 ILE A C 1
ATOM 4606 O O . ILE A 1 568 ? 84.430 -60.503 -115.437 1.00 75.94 568 ILE A O 1
ATOM 4610 N N . GLY A 1 569 ? 84.111 -58.634 -116.645 1.00 74.81 569 GLY A N 1
ATOM 4611 C CA . GLY A 1 569 ? 83.953 -57.745 -115.493 1.00 74.81 569 GLY A CA 1
ATOM 4612 C C . GLY A 1 569 ? 82.776 -58.164 -114.610 1.00 74.81 569 GLY A C 1
ATOM 4613 O O . GLY A 1 569 ? 82.950 -58.398 -113.414 1.00 74.81 569 GLY A O 1
ATOM 4614 N N . VAL A 1 570 ? 81.594 -58.353 -115.201 1.00 78.12 570 VAL A N 1
ATOM 4615 C CA . VAL A 1 570 ? 80.386 -58.789 -114.482 1.00 78.12 570 VAL A CA 1
ATOM 4616 C C . VAL A 1 570 ? 80.569 -60.176 -113.858 1.00 78.12 570 VAL A C 1
ATOM 4618 O O . VAL A 1 570 ? 80.221 -60.356 -112.693 1.00 78.12 570 VAL A O 1
ATOM 4621 N N . LEU A 1 571 ? 81.171 -61.138 -114.566 1.00 78.25 571 LEU A N 1
ATOM 4622 C CA . LEU A 1 571 ? 81.483 -62.467 -114.023 1.00 78.25 571 LEU A CA 1
ATOM 4623 C C . LEU A 1 571 ? 82.416 -62.380 -112.811 1.00 78.25 571 LEU A C 1
ATOM 4625 O O . LEU A 1 571 ? 82.180 -63.034 -111.797 1.00 78.25 571 LEU A O 1
ATOM 4629 N N . THR A 1 572 ? 83.441 -61.532 -112.885 1.00 77.62 572 THR A N 1
ATOM 4630 C CA . THR A 1 572 ? 84.383 -61.322 -111.778 1.00 77.62 572 THR A CA 1
ATOM 4631 C C . THR A 1 572 ? 83.671 -60.710 -110.569 1.00 77.62 572 THR A C 1
ATOM 4633 O O . THR A 1 572 ? 83.858 -61.167 -109.441 1.00 77.62 572 THR A O 1
ATOM 4636 N N . MET A 1 573 ? 82.798 -59.723 -110.791 1.00 77.75 573 MET A N 1
ATOM 4637 C CA . MET A 1 573 ? 81.990 -59.116 -109.731 1.00 77.75 573 MET A CA 1
ATOM 4638 C C . MET A 1 573 ? 81.032 -60.120 -109.094 1.00 77.75 573 MET A C 1
ATOM 4640 O O . MET A 1 573 ? 80.971 -60.203 -107.870 1.00 77.75 573 MET A O 1
ATOM 4644 N N . LEU A 1 574 ? 80.326 -60.913 -109.904 1.00 78.56 574 LEU A N 1
ATOM 4645 C CA . LEU A 1 574 ? 79.419 -61.953 -109.421 1.00 78.56 574 LEU A CA 1
ATOM 4646 C C . LEU A 1 574 ? 80.167 -63.032 -108.637 1.00 78.56 574 LEU A C 1
ATOM 4648 O O . LEU A 1 574 ? 79.656 -63.483 -107.617 1.00 78.56 574 LEU A O 1
ATOM 4652 N N . ALA A 1 575 ? 81.391 -63.393 -109.031 1.00 77.94 575 ALA A N 1
ATOM 4653 C CA . ALA A 1 575 ? 82.226 -64.307 -108.257 1.00 77.94 575 ALA A CA 1
ATOM 4654 C C . ALA A 1 575 ? 82.583 -63.727 -106.873 1.00 77.94 575 ALA A C 1
ATOM 4656 O O . ALA A 1 575 ? 82.495 -64.432 -105.866 1.00 77.94 575 ALA A O 1
ATOM 4657 N N . TYR A 1 576 ? 82.915 -62.433 -106.786 1.00 78.19 576 TYR A N 1
ATOM 4658 C CA . TYR A 1 576 ? 83.153 -61.771 -105.496 1.00 78.19 576 TYR A CA 1
ATOM 4659 C C . TYR A 1 576 ? 81.876 -61.631 -104.656 1.00 78.19 576 TYR A C 1
ATOM 4661 O O . TYR A 1 576 ? 81.915 -61.887 -103.451 1.00 78.19 576 TYR A O 1
ATOM 4669 N N . ILE A 1 577 ? 80.743 -61.286 -105.276 1.00 77.38 577 ILE A N 1
ATOM 4670 C CA . ILE A 1 577 ? 79.438 -61.213 -104.605 1.00 77.38 577 ILE A CA 1
ATOM 4671 C C . ILE A 1 577 ? 79.033 -62.594 -104.094 1.00 77.38 577 ILE A C 1
ATOM 4673 O O . ILE A 1 577 ? 78.597 -62.694 -102.955 1.00 77.38 577 ILE A O 1
ATOM 4677 N N . LYS A 1 578 ? 79.253 -63.665 -104.865 1.00 78.88 578 LYS A N 1
ATOM 4678 C CA . LYS A 1 578 ? 79.027 -65.045 -104.421 1.00 78.88 578 LYS A CA 1
ATOM 4679 C C . LYS A 1 578 ? 79.839 -65.361 -103.165 1.00 78.88 578 LYS A C 1
ATOM 4681 O O . LYS A 1 578 ? 79.278 -65.851 -102.190 1.00 78.88 578 LYS A O 1
ATOM 4686 N N . ILE A 1 579 ? 81.144 -65.069 -103.166 1.00 78.81 579 ILE A N 1
ATOM 4687 C CA . ILE A 1 579 ? 82.011 -65.294 -101.995 1.00 78.81 579 ILE A CA 1
ATOM 4688 C C . ILE A 1 579 ? 81.499 -64.504 -100.784 1.00 78.81 579 ILE A C 1
ATOM 4690 O O . ILE A 1 579 ? 81.516 -65.004 -99.659 1.00 78.81 579 ILE A O 1
ATOM 4694 N N . TRP A 1 580 ? 81.040 -63.273 -101.002 1.00 79.12 580 TRP A N 1
ATOM 4695 C CA . TRP A 1 580 ? 80.508 -62.430 -99.939 1.00 79.12 580 TRP A CA 1
ATOM 4696 C C . TRP A 1 580 ? 79.145 -62.916 -99.425 1.00 79.12 580 TRP A C 1
ATOM 4698 O O . TRP A 1 580 ? 78.951 -62.973 -98.211 1.00 79.12 580 TRP A O 1
ATOM 4708 N N . LEU A 1 581 ? 78.232 -63.328 -100.308 1.00 76.50 581 LEU A N 1
ATOM 4709 C CA . LEU A 1 581 ? 76.934 -63.897 -99.946 1.00 76.50 581 LEU A CA 1
ATOM 4710 C C . LEU A 1 581 ? 77.105 -65.222 -99.205 1.00 76.50 581 LEU A C 1
ATOM 4712 O O . LEU A 1 581 ? 76.508 -65.384 -98.152 1.00 76.50 581 LEU A O 1
ATOM 4716 N N . GLY A 1 582 ? 77.993 -66.110 -99.659 1.00 75.12 582 GLY A N 1
ATOM 4717 C CA . GLY A 1 582 ? 78.296 -67.358 -98.949 1.00 75.12 582 GLY A CA 1
ATOM 4718 C C . GLY A 1 582 ? 78.947 -67.147 -97.576 1.00 75.12 582 GLY A C 1
ATOM 4719 O O . GLY A 1 582 ? 78.856 -68.013 -96.713 1.00 75.12 582 GLY A O 1
ATOM 4720 N N . LYS A 1 583 ? 79.589 -65.992 -97.339 1.00 78.94 583 LYS A N 1
ATOM 4721 C CA . LYS A 1 583 ? 80.120 -65.632 -96.013 1.00 78.94 583 LYS A CA 1
ATOM 4722 C C . LYS A 1 583 ? 79.082 -65.028 -95.072 1.00 78.94 583 LYS A C 1
ATOM 4724 O O . LYS A 1 583 ? 79.237 -65.177 -93.865 1.00 78.94 583 LYS A O 1
ATOM 4729 N N . ASN A 1 584 ? 78.095 -64.303 -95.596 1.00 75.88 584 ASN A N 1
ATOM 4730 C CA . ASN A 1 584 ? 77.203 -63.473 -94.778 1.00 75.88 584 ASN A CA 1
ATOM 4731 C C . ASN A 1 584 ? 75.735 -63.936 -94.786 1.00 75.88 584 ASN A C 1
ATOM 4733 O O . ASN A 1 584 ? 74.956 -63.461 -93.967 1.00 75.88 584 ASN A O 1
ATOM 4737 N N . TYR A 1 585 ? 75.358 -64.856 -95.677 1.00 75.31 585 TYR A N 1
ATOM 4738 C CA . TYR A 1 585 ? 73.994 -65.356 -95.877 1.00 75.31 585 TYR A CA 1
ATOM 4739 C C . TYR A 1 585 ? 73.992 -66.874 -96.153 1.00 75.31 585 TYR A C 1
ATOM 4741 O O . TYR A 1 585 ? 75.044 -67.511 -96.172 1.00 75.31 585 TYR A O 1
ATOM 4749 N N . SER A 1 586 ? 72.809 -67.486 -96.314 1.00 69.31 586 SER A N 1
ATOM 4750 C CA . SER A 1 586 ? 72.679 -68.938 -96.511 1.00 69.31 586 SER A CA 1
ATOM 4751 C C . SER A 1 586 ? 73.275 -69.412 -97.845 1.00 69.31 586 SER A C 1
ATOM 4753 O O . SER A 1 586 ? 73.227 -68.706 -98.856 1.00 69.31 586 SER A O 1
ATOM 4755 N N . ASN A 1 587 ? 73.805 -70.642 -97.857 1.00 73.44 587 ASN A N 1
ATOM 4756 C CA . ASN A 1 587 ? 74.437 -71.240 -99.042 1.00 73.44 587 ASN A CA 1
ATOM 4757 C C . ASN A 1 587 ? 73.505 -71.308 -100.264 1.00 73.44 587 ASN A C 1
ATOM 4759 O O . ASN A 1 587 ? 73.991 -71.171 -101.381 1.00 73.44 587 ASN A O 1
ATOM 4763 N N . GLU A 1 588 ? 72.187 -71.428 -100.070 1.00 75.50 588 GLU A N 1
ATOM 4764 C CA . GLU A 1 588 ? 71.210 -71.430 -101.173 1.00 75.50 588 GLU A CA 1
ATOM 4765 C C . GLU A 1 588 ? 71.296 -70.161 -102.039 1.00 75.50 588 GLU A C 1
ATOM 4767 O O . GLU A 1 588 ? 71.240 -70.237 -103.264 1.00 75.50 588 GLU A O 1
ATOM 4772 N N . LEU A 1 589 ? 71.500 -68.984 -101.432 1.00 71.06 589 LEU A N 1
ATOM 4773 C CA . LEU A 1 589 ? 71.621 -67.725 -102.178 1.00 71.06 589 LEU A CA 1
ATOM 4774 C C . LEU A 1 589 ? 72.912 -67.674 -103.003 1.00 71.06 589 LEU A C 1
ATOM 4776 O O . LEU A 1 589 ? 72.885 -67.237 -104.156 1.00 71.06 589 LEU A O 1
ATOM 4780 N N . ALA A 1 590 ? 74.017 -68.169 -102.443 1.00 76.62 590 ALA A N 1
ATOM 4781 C CA . ALA A 1 590 ? 75.289 -68.280 -103.149 1.00 76.62 590 ALA A CA 1
ATOM 4782 C C . ALA A 1 590 ? 75.226 -69.292 -104.312 1.00 76.62 590 ALA A C 1
ATOM 4784 O O . ALA A 1 590 ? 75.843 -69.052 -105.350 1.00 76.62 590 ALA A O 1
ATOM 4785 N N . GLU A 1 591 ? 74.441 -70.367 -104.183 1.00 79.81 591 GLU A N 1
ATOM 4786 C CA . GLU A 1 591 ? 74.187 -71.329 -105.267 1.00 79.81 591 GLU A CA 1
ATOM 4787 C C . GLU A 1 591 ? 73.368 -70.713 -106.414 1.00 79.81 591 GLU A C 1
ATOM 4789 O O . GLU A 1 591 ? 73.651 -70.970 -107.583 1.00 79.81 591 GLU A O 1
ATOM 4794 N N . SER A 1 592 ? 72.420 -69.809 -106.139 1.00 77.31 592 SER A N 1
ATOM 4795 C CA . SER A 1 592 ? 71.736 -69.063 -107.217 1.00 77.31 592 SER A CA 1
ATOM 4796 C C . SER A 1 592 ? 72.707 -68.242 -108.076 1.00 77.31 592 SER A C 1
ATOM 4798 O O . SER A 1 592 ? 72.519 -68.139 -109.291 1.00 77.31 592 SER A O 1
ATOM 4800 N N . CYS A 1 593 ? 73.762 -67.674 -107.475 1.00 77.75 593 CYS A N 1
ATOM 4801 C CA . CYS A 1 593 ? 74.813 -66.991 -108.230 1.00 77.75 593 CYS A CA 1
ATOM 4802 C C . CYS A 1 593 ? 75.589 -67.956 -109.133 1.00 77.75 593 CYS A C 1
ATOM 4804 O O . CYS A 1 593 ? 75.992 -67.534 -110.213 1.00 77.75 593 CYS A O 1
ATOM 4806 N N . ASP A 1 594 ? 75.749 -69.231 -108.761 1.00 81.12 594 ASP A N 1
ATOM 4807 C CA . ASP A 1 594 ? 76.384 -70.231 -109.630 1.00 81.12 594 ASP A CA 1
ATOM 4808 C C . ASP A 1 594 ? 75.579 -70.487 -110.894 1.00 81.12 594 ASP A C 1
ATOM 4810 O O . ASP A 1 594 ? 76.157 -70.533 -111.972 1.00 81.12 594 ASP A O 1
ATOM 4814 N N . ILE A 1 595 ? 74.249 -70.539 -110.800 1.00 80.69 595 ILE A N 1
ATOM 4815 C CA . ILE A 1 595 ? 73.384 -70.710 -111.977 1.00 80.69 595 ILE A CA 1
ATOM 4816 C C . ILE A 1 595 ? 73.561 -69.537 -112.957 1.00 80.69 595 ILE A C 1
ATOM 4818 O O . ILE A 1 595 ? 73.599 -69.731 -114.177 1.00 80.69 595 ILE A O 1
ATOM 4822 N N . VAL A 1 596 ? 73.679 -68.309 -112.437 1.00 78.19 596 VAL A N 1
ATOM 4823 C CA . VAL A 1 596 ? 73.895 -67.105 -113.256 1.00 78.19 596 VAL A CA 1
ATOM 4824 C C . VAL A 1 596 ? 75.311 -67.077 -113.831 1.00 78.19 596 VAL A C 1
ATOM 4826 O O . VAL A 1 596 ? 75.470 -66.817 -115.022 1.00 78.19 596 VAL A O 1
ATOM 4829 N N . ILE A 1 597 ? 76.327 -67.385 -113.020 1.00 82.31 597 ILE A N 1
ATOM 4830 C CA . ILE A 1 597 ? 77.724 -67.472 -113.457 1.00 82.31 597 ILE A CA 1
ATOM 4831 C C . ILE A 1 597 ? 77.870 -68.556 -114.530 1.00 82.31 597 ILE A C 1
ATOM 4833 O O . ILE A 1 597 ? 78.478 -68.291 -115.560 1.00 82.31 597 ILE A O 1
ATOM 4837 N N . GLU A 1 598 ? 77.271 -69.736 -114.366 1.00 81.12 598 GLU A N 1
ATOM 4838 C CA . GLU A 1 598 ? 77.290 -70.809 -115.367 1.00 81.12 598 GLU A CA 1
ATOM 4839 C C . GLU A 1 598 ? 76.594 -70.408 -116.668 1.00 81.12 598 GLU A C 1
ATOM 4841 O O . GLU A 1 598 ? 77.120 -70.694 -117.743 1.00 81.12 598 GLU A O 1
ATOM 4846 N N . ARG A 1 599 ? 75.435 -69.734 -116.609 1.00 79.88 599 ARG A N 1
ATOM 4847 C CA . ARG A 1 599 ? 74.772 -69.210 -117.817 1.00 79.88 599 ARG A CA 1
ATOM 4848 C C . ARG A 1 599 ? 75.650 -68.193 -118.538 1.00 79.88 599 ARG A C 1
ATOM 4850 O O . ARG A 1 599 ? 75.899 -68.358 -119.724 1.00 79.88 599 ARG A O 1
ATOM 4857 N N . LEU A 1 600 ? 76.171 -67.200 -117.819 1.00 76.19 600 LEU A N 1
ATOM 4858 C CA . LEU A 1 600 ? 77.025 -66.163 -118.403 1.00 76.19 600 LEU A CA 1
ATOM 4859 C C . LEU A 1 600 ? 78.351 -66.731 -118.928 1.00 76.19 600 LEU A C 1
ATOM 4861 O O . LEU A 1 600 ? 78.874 -66.241 -119.922 1.00 76.19 600 LEU A O 1
ATOM 4865 N N . THR A 1 601 ? 78.881 -67.783 -118.298 1.00 78.19 601 THR A N 1
ATOM 4866 C CA . THR A 1 601 ? 80.106 -68.467 -118.740 1.00 78.19 601 THR A CA 1
ATOM 4867 C C . THR A 1 601 ? 79.844 -69.341 -119.970 1.00 78.19 601 THR A C 1
ATOM 4869 O O . THR A 1 601 ? 80.700 -69.431 -120.845 1.00 78.19 601 THR A O 1
ATOM 4872 N N . ARG A 1 602 ? 78.652 -69.941 -120.087 1.00 78.75 602 ARG A N 1
ATOM 4873 C CA . ARG A 1 602 ? 78.209 -70.642 -121.301 1.00 78.75 602 ARG A CA 1
ATOM 4874 C C . ARG A 1 602 ? 78.032 -69.679 -122.469 1.00 78.75 602 ARG A C 1
ATOM 4876 O O . ARG A 1 602 ? 78.566 -69.952 -123.537 1.00 78.75 602 ARG A O 1
ATOM 4883 N N . ASP A 1 603 ? 77.384 -68.540 -122.235 1.00 70.94 603 ASP A N 1
ATOM 4884 C CA . ASP A 1 603 ? 77.246 -67.476 -123.234 1.00 70.94 603 ASP A CA 1
ATOM 4885 C C . ASP A 1 603 ? 78.627 -66.940 -123.655 1.00 70.94 603 ASP A C 1
ATOM 4887 O O . ASP A 1 603 ? 78.846 -66.638 -124.824 1.00 70.94 603 ASP A O 1
ATOM 4891 N N . LEU A 1 604 ? 79.598 -66.878 -122.730 1.00 73.56 604 LEU A N 1
ATOM 4892 C CA . LEU A 1 604 ? 80.991 -66.557 -123.061 1.00 73.56 604 LEU A CA 1
ATOM 4893 C C . LEU A 1 604 ? 81.655 -67.657 -123.911 1.00 73.56 604 LEU A C 1
ATOM 4895 O O . LEU A 1 604 ? 82.442 -67.346 -124.799 1.00 73.56 604 LEU A O 1
ATOM 4899 N N . GLY A 1 605 ? 81.343 -68.931 -123.653 1.00 66.25 605 GLY A N 1
ATOM 4900 C CA . GLY A 1 605 ? 81.845 -70.086 -124.403 1.00 66.25 605 GLY A CA 1
ATOM 4901 C C . GLY A 1 605 ? 81.293 -70.190 -125.829 1.00 66.25 605 GLY A C 1
ATOM 4902 O O . GLY A 1 605 ? 82.044 -70.551 -126.731 1.00 66.25 605 GLY A O 1
ATOM 4903 N N . GLU A 1 606 ? 80.034 -69.804 -126.059 1.00 69.31 606 GLU A N 1
ATOM 4904 C CA . GLU A 1 606 ? 79.445 -69.686 -127.407 1.00 69.31 606 GLU A CA 1
ATOM 4905 C C . GLU A 1 606 ? 80.087 -68.562 -128.238 1.00 69.31 606 GLU A C 1
ATOM 4907 O O . GLU A 1 606 ? 80.040 -68.605 -129.461 1.00 69.31 606 GLU A O 1
ATOM 4912 N N . PHE A 1 607 ? 80.734 -67.579 -127.599 1.00 60.09 607 PHE A N 1
ATOM 4913 C CA . PHE A 1 607 ? 81.501 -66.527 -128.281 1.00 60.09 607 PHE A CA 1
ATOM 4914 C C . PHE A 1 607 ? 82.916 -66.962 -128.711 1.00 60.09 607 PHE A C 1
ATOM 4916 O O . PHE A 1 607 ? 83.567 -66.226 -129.455 1.00 60.09 607 PHE A O 1
ATOM 4923 N N . TYR A 1 608 ? 83.406 -68.115 -128.235 1.00 59.53 608 TYR A N 1
ATOM 4924 C CA . TYR A 1 608 ? 84.745 -68.649 -128.534 1.00 59.53 608 TYR A CA 1
ATOM 4925 C C . TYR A 1 608 ? 84.729 -69.970 -129.340 1.00 59.53 608 TYR A C 1
ATOM 4927 O O . TYR A 1 608 ? 85.797 -70.550 -129.559 1.00 59.53 608 TYR A O 1
ATOM 4935 N N . GLN A 1 609 ? 83.556 -70.419 -129.813 1.00 49.53 609 GLN A N 1
ATOM 4936 C CA . GLN A 1 609 ? 83.401 -71.325 -130.969 1.00 49.53 609 GLN A CA 1
ATOM 4937 C C . GLN A 1 609 ? 83.050 -70.506 -132.210 1.00 49.53 609 GLN A C 1
ATOM 4939 O O . GLN A 1 609 ? 83.542 -70.878 -133.300 1.00 49.53 609 GLN A O 1
#

Radius of gyration: 79.68 Å; chains: 1; bounding box: 154×127×211 Å

pLDDT: mean 77.2, std 10.37, range [46.31, 94.38]